Protein AF-A0A3A6QAW0-F1 (afdb_monomer)

InterPro domains:
  IPR001789 Signal transduction response regulator, receiver domain [PF00072] (451-560)
  IPR001789 Signal transduction response regulator, receiver domain [PS50110] (450-564)
  IPR001789 Signal transduction response regulator, receiver domain [SM00448] (449-560)
  IPR003594 Histidine kinase/HSP90-like ATPase domain [PF02518] (315-424)
  IPR003594 Histidine kinase/HSP90-like ATPase domain [SM00387] (315-426)
  IPR003661 Signal transduction histidine kinase, dimerisation/phosphoacceptor domain [PF00512] (205-268)
  IPR003661 Signal transduction histidine kinase, dimerisation/phosphoacceptor domain [SM00388] (203-268)
  IPR003661 Signal transduction histidine kinase, dimerisation/phosphoacceptor domain [cd00082] (201-264)
  IPR004358 Signal transduction histidine kinase-related protein, C-terminal [PR00344] (351-365)
  IPR004358 Signal transduction histidine kinase-related protein, C-terminal [PR00344] (369-379)
  IPR004358 Signal transduction histidine kinase-related protein, C-terminal [PR00344] (386-404)
  IPR004358 Signal transduction histidine kinase-related protein, C-terminal [PR00344] (410-423)
  IPR005467 Histidine kinase domain [PS50109] (210-426)
  IPR011006 CheY-like superfamily [SSF52172] (448-564)
  IPR036097 Signal transduction histidine kinase, dimerisation/phosphoacceptor domain superfamily [SSF47384] (187-268)
  IPR036890 Histidine kinase/HSP90-like ATPase superfamily [G3DSA:3.30.565.10] (267-432)
  IPR036890 Histidine kinase/HSP90-like ATPase superfamily [SSF55874] (257-424)

Nearest PDB structures (foldseek):
  7z8n-assembly1_D  TM=7.051E-01  e=1.980E-21  Pseudomonas aeruginosa PAO1
  6dk8-assembly2_C  TM=8.175E-01  e=2.335E-17  Pseudomonas aeruginosa
  7n0e-assembly1_B  TM=8.475E-01  e=3.890E-16  Pseudomonas aeruginosa
  7zp0-assembly1_A  TM=7.485E-01  e=4.343E-16  Escherichia coli 'BL21-Gold(DE3)pLysS AG'
  6dk8-assembly4_H  TM=7.973E-01  e=7.966E-16  Pseudomonas aeruginosa

Secondary structure (DSSP, 8-state):
--HHHHHHHHHHHHHHHHHHHHHHHHHHHHHHHHHHHHHHHHHHHHHHHHHHHHHHHHHHHHHHHHHHHHHHHHHHS---HHHHHHHHHHHHSSSSEEEEEEEE-GGG-TT---SEEES-----SSPPSS-EEETTEEEEEEEETTEEEEEEEEEE-S-SS-HHHHHHHHHHHHHHHHHHHHHHHHHHHHHHHHHHHHHHHHHHHHHHHHHHHHHHHHHHHHHHHHHHHHTS---HHHHHHHHHHHHHHHHHHHHHHHHHHHHHHHTT------EEE-HHHHHHHHHHHHHHHHHHHTEEEEEEE-SPPPS-EEE-HHHHHHHHHHHHHHHHHH-SSEEEEEEEEEETTEEEEEEEE-SS---HHHHHHTTSTT--S-SSS-SS----S-HHHHHHHHHHHTT-EEEEEEETTTEEEEEEEEE-EE-------SS----------GGG-EEEEE-S-HHHHHHHHHHHHTTT-EEEEESSHHHHHHHHHHS--SEEEEESS-SSS-HHHHHHHHHHTT--S-EEEEES---HHHHHHHHHHT--EEEESS--HHHHHHHHHHH-

pLDDT: mean 79.56, std 12.39, range [28.91, 94.94]

Mean predicted aligned error: 18.53 Å

Radius of gyration: 47.5 Å; Cα contacts (8 Å, |Δi|>4): 731; chains: 1; bounding box: 110×83×160 Å

Structure (mmCIF, N/CA/C/O backbone):
data_AF-A0A3A6QAW0-F1
#
_entry.id   AF-A0A3A6QAW0-F1
#
loop_
_atom_site.group_PDB
_atom_site.id
_atom_site.type_symbol
_atom_site.label_atom_id
_atom_site.label_alt_id
_atom_site.label_comp_id
_atom_site.label_asym_id
_atom_site.label_entity_id
_atom_site.label_seq_id
_atom_site.pdbx_PDB_ins_code
_atom_site.Cartn_x
_atom_site.Cartn_y
_atom_site.Cartn_z
_atom_site.occupancy
_atom_site.B_iso_or_equiv
_atom_site.auth_seq_id
_atom_site.auth_comp_id
_atom_site.auth_asym_id
_atom_site.auth_atom_id
_atom_site.pdbx_PDB_model_num
ATOM 1 N N . MET A 1 1 ? 61.847 55.290 -115.760 1.00 52.38 1 MET A N 1
ATOM 2 C CA . MET A 1 1 ? 61.774 54.791 -114.369 1.00 52.38 1 MET A CA 1
ATOM 3 C C . MET A 1 1 ? 60.961 53.515 -114.378 1.00 52.38 1 MET A C 1
ATOM 5 O O . MET A 1 1 ? 59.871 53.506 -114.938 1.00 52.38 1 MET A O 1
ATOM 9 N N . ASP A 1 2 ? 61.570 52.431 -113.919 1.00 56.94 2 ASP A N 1
ATOM 10 C CA . ASP A 1 2 ? 61.320 51.080 -114.415 1.00 56.94 2 ASP A CA 1
ATOM 11 C C . ASP A 1 2 ? 60.062 50.433 -113.801 1.00 56.94 2 ASP A C 1
ATOM 13 O O . ASP A 1 2 ? 59.979 50.203 -112.593 1.00 56.94 2 ASP A O 1
ATOM 17 N N . LYS A 1 3 ? 59.052 50.147 -114.636 1.00 60.97 3 LYS A N 1
ATOM 18 C CA . LYS A 1 3 ? 57.782 49.513 -114.222 1.00 60.97 3 LYS A CA 1
ATOM 19 C C . LYS A 1 3 ? 58.014 48.124 -113.609 1.00 60.97 3 LYS A C 1
ATOM 21 O O . LYS A 1 3 ? 57.208 47.686 -112.791 1.00 60.97 3 LYS A O 1
ATOM 26 N N . SER A 1 4 ? 59.113 47.465 -113.982 1.00 67.50 4 SER A N 1
ATOM 27 C CA . SER A 1 4 ? 59.509 46.144 -113.488 1.00 67.50 4 SER A CA 1
ATOM 28 C C . SER A 1 4 ? 59.903 46.165 -112.002 1.00 67.50 4 SER A C 1
ATOM 30 O O . SER A 1 4 ? 59.453 45.322 -111.223 1.00 67.50 4 SER A O 1
ATOM 32 N N . GLU A 1 5 ? 60.647 47.185 -111.564 1.00 71.75 5 GLU A N 1
ATOM 33 C CA . GLU A 1 5 ? 61.156 47.278 -110.188 1.00 71.75 5 GLU A CA 1
ATOM 34 C C . GLU A 1 5 ? 60.035 47.573 -109.166 1.00 71.75 5 GLU A C 1
ATOM 36 O O . GLU A 1 5 ? 60.006 47.015 -108.065 1.00 71.75 5 GLU A O 1
ATOM 41 N N . LEU A 1 6 ? 59.047 48.395 -109.543 1.00 74.50 6 LEU A N 1
ATOM 42 C CA . LEU A 1 6 ? 57.865 48.677 -108.712 1.00 74.50 6 LEU A CA 1
ATOM 43 C C . LEU A 1 6 ? 56.960 47.445 -108.540 1.00 74.50 6 LEU A C 1
ATOM 45 O O . LEU A 1 6 ? 56.437 47.214 -107.447 1.00 74.50 6 LEU A O 1
ATOM 49 N N . LEU A 1 7 ? 56.794 46.640 -109.596 1.00 75.25 7 LEU A N 1
ATOM 50 C CA . LEU A 1 7 ? 56.041 45.382 -109.559 1.00 75.25 7 LEU A CA 1
ATOM 51 C C . LEU A 1 7 ? 56.736 44.331 -108.685 1.00 75.25 7 LEU A C 1
ATOM 53 O O . LEU A 1 7 ? 56.066 43.676 -107.888 1.00 75.25 7 LEU A O 1
ATOM 57 N N . GLN A 1 8 ? 58.067 44.225 -108.754 1.00 76.81 8 GLN A N 1
ATOM 58 C CA . GLN A 1 8 ? 58.838 43.335 -107.881 1.00 76.81 8 GLN A CA 1
ATOM 59 C C . GLN A 1 8 ? 58.734 43.730 -106.402 1.00 76.81 8 GLN A C 1
ATOM 61 O O . GLN A 1 8 ? 58.466 42.870 -105.564 1.00 76.81 8 GLN A O 1
ATOM 66 N N . ARG A 1 9 ? 58.842 45.024 -106.064 1.00 78.75 9 ARG A N 1
ATOM 67 C CA . ARG A 1 9 ? 58.653 45.492 -104.675 1.00 78.75 9 ARG A CA 1
ATOM 68 C C . ARG A 1 9 ? 57.233 45.249 -104.161 1.00 78.75 9 ARG A C 1
ATOM 70 O O . ARG A 1 9 ? 57.066 44.905 -102.992 1.00 78.75 9 ARG A O 1
ATOM 77 N N . LYS A 1 10 ? 56.210 45.409 -105.010 1.00 81.00 10 LYS A N 1
ATOM 78 C CA . LYS A 1 10 ? 54.812 45.127 -104.642 1.00 81.00 10 LYS A CA 1
ATOM 79 C C . LYS A 1 10 ? 54.588 43.629 -104.407 1.00 81.00 10 LYS A C 1
ATOM 81 O O . LYS A 1 10 ? 54.030 43.271 -103.376 1.00 81.00 10 LYS A O 1
ATOM 86 N N . LEU A 1 11 ? 55.111 42.775 -105.289 1.00 80.81 11 LEU A N 1
ATOM 87 C CA . LEU A 1 11 ? 55.055 41.317 -105.148 1.00 80.81 11 LEU A CA 1
ATOM 88 C C . LEU A 1 11 ? 55.803 40.829 -103.899 1.00 80.81 11 LEU A C 1
ATOM 90 O O . LEU A 1 11 ? 55.338 39.926 -103.211 1.00 80.81 11 LEU A O 1
ATOM 94 N N . GLN A 1 12 ? 56.951 41.427 -103.578 1.00 82.88 12 GLN A N 1
ATOM 95 C CA . GLN A 1 12 ? 57.723 41.066 -102.391 1.00 82.88 12 GLN A CA 1
ATOM 96 C C . GLN A 1 12 ? 57.024 41.492 -101.095 1.00 82.88 12 GLN A C 1
ATOM 98 O O . GLN A 1 12 ? 57.006 40.712 -100.146 1.00 82.88 12 GLN A O 1
ATOM 103 N N . ARG A 1 13 ? 56.382 42.671 -101.073 1.00 82.81 13 ARG A N 1
ATOM 104 C CA . ARG A 1 13 ? 55.522 43.105 -99.956 1.00 82.81 13 ARG A CA 1
ATOM 105 C C . ARG A 1 13 ? 54.299 42.210 -99.779 1.00 82.81 13 ARG A C 1
ATOM 107 O O . ARG A 1 13 ? 53.933 41.901 -98.652 1.00 82.81 13 ARG A O 1
ATOM 114 N N . GLU A 1 14 ? 53.674 41.789 -100.873 1.00 84.75 14 GLU A N 1
ATOM 115 C CA . GLU A 1 14 ? 52.525 40.882 -100.830 1.00 84.75 14 GLU A CA 1
ATOM 116 C C . GLU A 1 14 ? 52.932 39.496 -100.313 1.00 84.75 14 GLU A C 1
ATOM 118 O O . GLU A 1 14 ? 52.281 38.957 -99.422 1.00 84.75 14 GLU A O 1
ATOM 123 N N . LYS A 1 15 ? 54.069 38.959 -100.777 1.00 83.75 15 LYS A N 1
ATOM 124 C CA . LYS A 1 15 ? 54.639 37.709 -100.255 1.00 83.75 15 LYS A CA 1
ATOM 125 C C . LYS A 1 15 ? 55.009 37.807 -98.775 1.00 83.75 15 LYS A C 1
ATOM 127 O O . LYS A 1 15 ? 54.700 36.885 -98.029 1.00 83.75 15 LYS A O 1
ATOM 132 N N . SER A 1 16 ? 55.630 38.905 -98.331 1.00 83.12 16 SER A N 1
ATOM 133 C CA . SER A 1 16 ? 55.973 39.081 -96.914 1.00 83.12 16 SER A CA 1
ATOM 134 C C . SER A 1 16 ? 54.733 39.240 -96.035 1.00 83.12 16 SER A C 1
ATOM 136 O O . SER A 1 16 ? 54.682 38.652 -94.962 1.00 83.12 16 SER A O 1
ATOM 138 N N . ALA A 1 17 ? 53.721 39.984 -96.495 1.00 85.25 17 ALA A N 1
ATOM 139 C CA . ALA A 1 17 ? 52.462 40.146 -95.772 1.00 85.25 17 ALA A CA 1
ATOM 140 C C . ALA A 1 17 ? 51.697 38.819 -95.676 1.00 85.25 17 ALA A C 1
ATOM 142 O O . ALA A 1 17 ? 51.175 38.488 -94.617 1.00 85.25 17 ALA A O 1
ATOM 143 N N . ARG A 1 18 ? 51.684 38.027 -96.755 1.00 86.56 18 ARG A N 1
ATOM 144 C CA . ARG A 1 18 ? 51.082 36.691 -96.761 1.00 86.56 18 ARG A CA 1
ATOM 145 C C . ARG A 1 18 ? 51.812 35.734 -95.820 1.00 86.56 18 ARG A C 1
ATOM 147 O O . ARG A 1 18 ? 51.155 35.054 -95.049 1.00 86.56 18 ARG A O 1
ATOM 154 N N . HIS A 1 19 ? 53.143 35.727 -95.833 1.00 86.62 19 HIS A N 1
ATOM 155 C CA . HIS A 1 19 ? 53.920 34.888 -94.923 1.00 86.62 19 HIS A CA 1
ATOM 156 C C . HIS A 1 19 ? 53.722 35.293 -93.452 1.00 86.62 19 HIS A C 1
ATOM 158 O O . HIS A 1 19 ? 53.562 34.436 -92.592 1.00 86.62 19 HIS A O 1
ATOM 164 N N . GLN A 1 20 ? 53.648 36.596 -93.156 1.00 87.69 20 GLN A N 1
ATOM 165 C CA . GLN A 1 20 ? 53.301 37.083 -91.816 1.00 87.69 20 GLN A CA 1
ATOM 166 C C . GLN A 1 20 ? 51.875 36.696 -91.402 1.00 87.69 20 GLN A C 1
ATOM 168 O O . GLN A 1 20 ? 51.657 36.345 -90.246 1.00 87.69 20 GLN A O 1
ATOM 173 N N . ALA A 1 21 ? 50.915 36.733 -92.329 1.00 86.88 21 ALA A N 1
ATOM 174 C CA . ALA A 1 21 ? 49.550 36.286 -92.072 1.00 86.88 21 ALA A CA 1
ATOM 175 C C . ALA A 1 21 ? 49.474 34.768 -91.831 1.00 86.88 21 ALA A C 1
ATOM 177 O O . ALA A 1 21 ? 48.771 34.349 -90.918 1.00 86.88 21 ALA A O 1
ATOM 178 N N . GLU A 1 22 ? 50.216 33.958 -92.595 1.00 89.62 22 GLU A N 1
ATOM 179 C CA . GLU A 1 22 ? 50.335 32.505 -92.395 1.00 89.62 22 GLU A CA 1
ATOM 180 C C . GLU A 1 22 ? 50.954 32.190 -91.019 1.00 89.62 22 GLU A C 1
ATOM 182 O O . GLU A 1 22 ? 50.367 31.434 -90.252 1.00 89.62 22 GLU A O 1
ATOM 187 N N . MET A 1 23 ? 52.050 32.860 -90.644 1.00 89.12 23 MET A N 1
ATOM 188 C CA . MET A 1 23 ? 52.671 32.717 -89.317 1.00 89.12 23 MET A CA 1
ATOM 189 C C . MET A 1 23 ? 51.727 33.114 -88.173 1.00 89.12 23 MET A C 1
ATOM 191 O O . MET A 1 23 ? 51.663 32.435 -87.150 1.00 89.12 23 MET A O 1
ATOM 195 N N . LEU A 1 24 ? 50.973 34.208 -88.332 1.00 92.12 24 LEU A N 1
ATOM 196 C CA . LEU A 1 24 ? 50.002 34.645 -87.327 1.00 92.12 24 LEU A CA 1
ATOM 197 C C . LEU A 1 24 ? 48.828 33.661 -87.211 1.00 92.12 24 LEU A C 1
ATOM 199 O O . LEU A 1 24 ? 48.345 33.419 -86.107 1.00 92.12 24 LEU A O 1
ATOM 203 N N . LEU A 1 25 ? 48.374 33.091 -88.331 1.00 91.25 25 LEU A N 1
ATOM 204 C CA . LEU A 1 25 ? 47.339 32.057 -88.349 1.00 91.25 25 LEU A CA 1
ATOM 205 C C . LEU A 1 25 ? 47.811 30.778 -87.657 1.00 91.25 25 LEU A C 1
ATOM 207 O O . LEU A 1 25 ? 47.060 30.231 -86.854 1.00 91.25 25 LEU A O 1
ATOM 211 N N . GLU A 1 26 ? 49.041 30.329 -87.910 1.00 90.19 26 GLU A N 1
ATOM 212 C CA . GLU A 1 26 ? 49.624 29.172 -87.221 1.00 90.19 26 GLU A CA 1
ATOM 213 C C . GLU A 1 26 ? 49.744 29.421 -85.715 1.00 90.19 26 GLU A C 1
ATOM 215 O O . GLU A 1 26 ? 49.298 28.592 -84.921 1.00 90.19 26 GLU A O 1
ATOM 220 N N . GLN A 1 27 ? 50.245 30.593 -85.310 1.00 93.25 27 GLN A N 1
ATOM 221 C CA . GLN A 1 27 ? 50.323 30.961 -83.897 1.00 93.25 27 GLN A CA 1
ATOM 222 C C . GLN A 1 27 ? 48.934 30.976 -83.242 1.00 93.25 27 GLN A C 1
ATOM 224 O O . GLN A 1 27 ? 48.743 30.395 -82.175 1.00 93.25 27 GLN A O 1
ATOM 229 N N . LYS A 1 28 ? 47.938 31.599 -83.884 1.00 90.50 28 LYS A N 1
ATOM 230 C CA . LYS A 1 28 ? 46.568 31.649 -83.352 1.00 90.50 28 LYS A CA 1
ATOM 231 C C . LYS A 1 28 ? 45.896 30.278 -83.336 1.00 90.50 28 LYS A C 1
ATOM 233 O O . LYS A 1 28 ? 45.123 30.006 -82.422 1.00 90.50 28 LYS A O 1
ATOM 238 N N . SER A 1 29 ? 46.201 29.411 -84.299 1.00 89.81 29 SER A N 1
ATOM 239 C CA . SER A 1 29 ? 45.730 28.025 -84.314 1.00 89.81 29 SER A CA 1
ATOM 240 C C . SER A 1 29 ? 46.314 27.218 -83.155 1.00 89.81 29 SER A C 1
ATOM 242 O O . SER A 1 29 ? 45.593 26.419 -82.561 1.00 89.81 29 SER A O 1
ATOM 244 N N . LEU A 1 30 ? 47.590 27.429 -82.818 1.00 91.69 30 LEU A N 1
ATOM 245 C CA . LEU A 1 30 ? 48.230 26.778 -81.676 1.00 91.69 30 LEU A CA 1
ATOM 246 C C . LEU A 1 30 ? 47.644 27.277 -80.347 1.00 91.69 30 LEU A C 1
ATOM 248 O O . LEU A 1 30 ? 47.242 26.460 -79.525 1.00 91.69 30 LEU A O 1
ATOM 252 N N . GLU A 1 31 ? 47.487 28.595 -80.178 1.00 93.25 31 GLU A N 1
ATOM 253 C CA . GLU A 1 31 ? 46.850 29.187 -78.988 1.00 93.25 31 GLU A CA 1
ATOM 254 C C . GLU A 1 31 ? 45.410 28.667 -78.791 1.00 93.25 31 GLU A C 1
ATOM 256 O O . GLU A 1 31 ? 45.011 28.326 -77.678 1.00 93.25 31 GLU A O 1
ATOM 261 N N . LEU A 1 32 ? 44.624 28.558 -79.871 1.00 91.62 32 LEU A N 1
ATOM 262 C CA . LEU A 1 32 ? 43.269 27.991 -79.826 1.00 91.62 32 LEU A CA 1
ATOM 263 C C . LEU A 1 32 ? 43.265 26.497 -79.485 1.00 91.62 32 LEU A C 1
ATOM 265 O O . LEU A 1 32 ? 42.354 26.028 -78.800 1.00 91.62 32 LEU A O 1
ATOM 269 N N . TYR A 1 33 ? 44.245 25.737 -79.972 1.00 93.12 33 TYR A N 1
ATOM 270 C CA . TYR A 1 33 ? 44.382 24.320 -79.647 1.00 93.12 33 TYR A CA 1
ATOM 271 C C . TYR A 1 33 ? 44.704 24.125 -78.159 1.00 93.12 33 TYR A C 1
ATOM 273 O O . TYR A 1 33 ? 44.013 23.369 -77.478 1.00 93.12 33 TYR A O 1
ATOM 281 N N . GLU A 1 34 ? 45.680 24.867 -77.631 1.00 92.06 34 GLU A N 1
ATOM 282 C CA . GLU A 1 34 ? 46.064 24.823 -76.215 1.00 92.06 34 GLU A CA 1
ATOM 283 C C . GLU A 1 34 ? 44.909 25.238 -75.290 1.00 92.06 34 GLU A C 1
ATOM 285 O O . GLU A 1 34 ? 44.632 24.557 -74.300 1.00 92.06 34 GLU A O 1
ATOM 290 N N . ALA A 1 35 ? 44.175 26.300 -75.640 1.00 88.50 35 ALA A N 1
ATOM 291 C CA . ALA A 1 35 ? 43.004 26.739 -74.883 1.00 88.50 35 ALA A CA 1
ATOM 292 C C . ALA A 1 35 ? 41.880 25.684 -74.868 1.00 88.50 35 ALA A C 1
ATOM 294 O O . ALA A 1 35 ? 41.249 25.462 -73.833 1.00 88.50 35 ALA A O 1
ATOM 295 N N . ASN A 1 36 ? 41.639 24.997 -75.992 1.00 89.56 36 ASN A N 1
ATOM 296 C CA . ASN A 1 36 ? 40.642 23.926 -76.062 1.00 89.56 36 ASN A CA 1
ATOM 297 C C . ASN A 1 36 ? 41.030 22.707 -75.216 1.00 89.56 36 ASN A C 1
ATOM 299 O O . ASN A 1 36 ? 40.164 22.116 -74.571 1.00 89.56 36 ASN A O 1
ATOM 303 N N . GLU A 1 37 ? 42.309 22.333 -75.185 1.00 90.12 37 GLU A N 1
ATOM 304 C CA . GLU A 1 37 ? 42.780 21.237 -74.333 1.00 90.12 37 GLU A CA 1
ATOM 305 C C . GLU A 1 37 ? 42.647 21.579 -72.840 1.00 90.12 37 GLU A C 1
ATOM 307 O O . GLU A 1 37 ? 42.160 20.758 -72.061 1.00 90.12 37 GLU A O 1
ATOM 312 N N . GLN A 1 38 ? 42.959 22.817 -72.437 1.00 89.31 38 GLN A N 1
ATOM 313 C CA . GLN A 1 38 ? 42.725 23.274 -71.062 1.00 89.31 38 GLN A CA 1
ATOM 314 C C . GLN A 1 38 ? 41.237 23.258 -70.685 1.00 89.31 38 GLN A C 1
ATOM 316 O O . GLN A 1 38 ? 40.884 22.786 -69.603 1.00 89.31 38 GLN A O 1
ATOM 321 N N . LEU A 1 39 ? 40.351 23.712 -71.577 1.00 87.38 39 LEU A N 1
ATOM 322 C CA . LEU A 1 39 ? 38.905 23.684 -71.338 1.00 87.38 39 LEU A CA 1
ATOM 323 C C . LEU A 1 39 ? 38.371 22.261 -71.156 1.00 87.38 39 LEU A C 1
ATOM 325 O O . LEU A 1 39 ? 37.550 22.042 -70.269 1.00 87.38 39 LEU A O 1
ATOM 329 N N . LYS A 1 40 ? 38.853 21.284 -71.934 1.00 85.50 40 LYS A N 1
ATOM 330 C CA . LYS A 1 40 ? 38.471 19.872 -71.753 1.00 85.50 40 LYS A CA 1
ATOM 331 C C . LYS A 1 40 ? 38.877 19.338 -70.381 1.00 85.50 40 LYS A C 1
ATOM 333 O O . LYS A 1 40 ? 38.093 18.631 -69.752 1.00 85.50 40 LYS A O 1
ATOM 338 N N . LEU A 1 41 ? 40.074 19.686 -69.906 1.00 85.56 41 LEU A N 1
ATOM 339 C CA . LEU A 1 41 ? 40.545 19.282 -68.578 1.00 85.56 41 LEU A CA 1
ATOM 340 C C . LEU A 1 41 ? 39.684 19.893 -67.466 1.00 85.56 41 LEU A C 1
ATOM 342 O O . LEU A 1 41 ? 39.255 19.174 -66.564 1.00 85.56 41 LEU A O 1
ATOM 346 N N . VAL A 1 42 ? 39.388 21.193 -67.557 1.00 84.19 42 VAL A N 1
ATOM 347 C CA . VAL A 1 42 ? 38.542 21.903 -66.583 1.00 84.19 42 VAL A CA 1
ATOM 348 C C . VAL A 1 42 ? 37.114 21.353 -66.586 1.00 84.19 42 VAL A C 1
ATOM 350 O O . VAL A 1 42 ? 36.544 21.123 -65.521 1.00 84.19 42 VAL A O 1
ATOM 353 N N . LEU A 1 43 ? 36.545 21.083 -67.763 1.00 82.06 43 LEU A N 1
ATOM 354 C CA . LEU A 1 43 ? 35.203 20.517 -67.899 1.00 82.06 43 LEU A CA 1
ATOM 355 C C . LEU A 1 43 ? 35.127 19.109 -67.293 1.00 82.06 43 LEU A C 1
ATOM 357 O O . LEU A 1 43 ? 34.220 18.833 -66.514 1.00 82.06 43 LEU A O 1
ATOM 361 N N . GLY A 1 44 ? 36.129 18.260 -67.542 1.00 77.69 44 GLY A N 1
ATOM 362 C CA . GLY A 1 44 ? 36.212 16.937 -66.918 1.00 77.69 44 GLY A CA 1
ATOM 363 C C . GLY A 1 44 ? 36.381 16.981 -65.392 1.00 77.69 44 GLY A C 1
ATOM 364 O O . GLY A 1 44 ? 35.860 16.114 -64.691 1.00 77.69 44 GLY A O 1
ATOM 365 N N . GLN A 1 45 ? 37.075 17.987 -64.848 1.00 76.25 45 GLN A N 1
ATOM 366 C CA . GLN A 1 45 ? 37.157 18.202 -63.396 1.00 76.25 45 GLN A CA 1
ATOM 367 C C . GLN A 1 45 ? 35.808 18.634 -62.807 1.00 76.25 45 GLN A C 1
ATOM 369 O O . GLN A 1 45 ? 35.382 18.076 -61.795 1.00 76.25 45 GLN A O 1
ATOM 374 N N . LEU A 1 46 ? 35.115 19.569 -63.461 1.00 77.19 46 LEU A N 1
ATOM 375 C CA . LEU A 1 46 ? 33.784 20.039 -63.065 1.00 77.19 46 LEU A CA 1
ATOM 376 C C . LEU A 1 46 ? 32.740 18.917 -63.092 1.00 77.19 46 LEU A C 1
ATOM 378 O O . LEU A 1 46 ? 31.959 18.787 -62.152 1.00 77.19 46 LEU A O 1
ATOM 382 N N . GLU A 1 47 ? 32.740 18.078 -64.129 1.00 76.88 47 GLU A N 1
ATOM 383 C CA . GLU A 1 47 ? 31.840 16.923 -64.220 1.00 76.88 47 GLU A CA 1
ATOM 384 C C . GLU A 1 47 ? 32.065 15.937 -63.067 1.00 76.88 47 GLU A C 1
ATOM 386 O O . GLU A 1 47 ? 31.100 15.488 -62.446 1.00 76.88 47 GLU A O 1
ATOM 391 N N . ARG A 1 48 ? 33.327 15.648 -62.716 1.00 73.88 48 ARG A N 1
ATOM 392 C CA . ARG A 1 48 ? 33.656 14.785 -61.567 1.00 73.88 48 ARG A CA 1
ATOM 393 C C . ARG A 1 48 ? 33.187 15.384 -60.243 1.00 73.88 48 ARG A C 1
ATOM 395 O O . ARG A 1 48 ? 32.563 14.671 -59.463 1.00 73.88 48 ARG A O 1
ATOM 402 N N . GLN A 1 49 ? 33.433 16.676 -60.017 1.00 75.81 49 GLN A N 1
ATOM 403 C CA . GLN A 1 49 ? 32.981 17.372 -58.805 1.00 75.81 49 GLN A CA 1
ATOM 404 C C . GLN A 1 49 ? 31.452 17.384 -58.682 1.00 75.81 49 GLN A C 1
ATOM 406 O O . GLN A 1 49 ? 30.917 17.211 -57.590 1.00 75.81 49 GLN A O 1
ATOM 411 N N . ASN A 1 50 ? 30.736 17.542 -59.797 1.00 80.69 50 ASN A N 1
ATOM 412 C CA . ASN A 1 50 ? 29.275 17.541 -59.800 1.00 80.69 50 ASN A CA 1
ATOM 413 C C . ASN A 1 50 ? 28.704 16.147 -59.473 1.00 80.69 50 ASN A C 1
ATOM 415 O O . ASN A 1 50 ? 27.790 16.020 -58.661 1.00 80.69 50 ASN A O 1
ATOM 419 N N . VAL A 1 51 ? 29.286 15.083 -60.042 1.00 79.94 51 VAL A N 1
ATOM 420 C CA . VAL A 1 51 ? 28.900 13.694 -59.729 1.00 79.94 51 VAL A CA 1
ATOM 421 C C . VAL A 1 51 ? 29.187 13.348 -58.265 1.00 79.94 51 VAL A C 1
ATOM 423 O O . VAL A 1 51 ? 28.360 12.705 -57.618 1.00 79.94 51 VAL A O 1
ATOM 426 N N . GLU A 1 52 ? 30.326 13.782 -57.724 1.00 79.38 52 GLU A N 1
ATOM 427 C CA . GLU A 1 52 ? 30.655 13.604 -56.306 1.00 79.38 52 GLU A CA 1
ATOM 428 C C . GLU A 1 52 ? 29.648 14.325 -55.396 1.00 79.38 52 GLU A C 1
ATOM 430 O O . GLU A 1 52 ? 29.105 13.716 -54.472 1.00 79.38 52 GLU A O 1
ATOM 435 N N . GLY A 1 53 ? 29.344 15.594 -55.690 1.00 81.19 53 GLY A N 1
ATOM 436 C CA . GLY A 1 53 ? 28.378 16.390 -54.931 1.00 81.19 53 GLY A CA 1
ATOM 437 C C . GLY A 1 53 ? 26.969 15.790 -54.937 1.00 81.19 53 GLY A C 1
ATOM 438 O O . GLY A 1 53 ? 26.331 15.708 -53.888 1.00 81.19 53 GLY A O 1
ATOM 439 N N . LEU A 1 54 ? 26.504 15.294 -56.088 1.00 84.06 54 LEU A N 1
ATOM 440 C CA . LEU A 1 54 ? 25.215 14.603 -56.197 1.00 84.06 54 LEU A CA 1
ATOM 441 C C . LEU A 1 54 ? 25.174 13.329 -55.344 1.00 84.06 54 LEU A C 1
ATOM 443 O O . LEU A 1 54 ? 24.209 13.119 -54.612 1.00 84.06 54 LEU A O 1
ATOM 447 N N . ARG A 1 55 ? 26.235 12.512 -55.369 1.00 82.25 55 ARG A N 1
ATOM 448 C CA . ARG A 1 55 ? 26.316 11.297 -54.539 1.00 82.25 55 ARG A CA 1
ATOM 449 C C . ARG A 1 55 ? 26.353 11.611 -53.042 1.00 82.25 55 ARG A C 1
ATOM 451 O O . ARG A 1 55 ? 25.715 10.894 -52.273 1.00 82.25 55 ARG A O 1
ATOM 458 N N . LYS A 1 56 ? 27.054 12.678 -52.626 1.00 85.44 56 LYS A N 1
ATOM 459 C CA . LYS A 1 56 ? 27.047 13.164 -51.231 1.00 85.44 56 LYS A CA 1
ATOM 460 C C . LYS A 1 56 ? 25.623 13.526 -50.785 1.00 85.44 56 LYS A C 1
ATOM 462 O O . LYS A 1 56 ? 25.181 13.043 -49.745 1.00 85.44 56 LYS A O 1
ATOM 467 N N . LEU A 1 57 ? 24.885 14.282 -51.603 1.00 85.19 57 LEU A N 1
ATOM 468 C CA . LEU A 1 57 ? 23.503 14.688 -51.313 1.00 85.19 57 LEU A CA 1
ATOM 469 C C . LEU A 1 57 ? 22.521 13.508 -51.273 1.00 85.19 57 LEU A C 1
ATOM 471 O O . LEU A 1 57 ? 21.663 13.453 -50.394 1.00 85.19 57 LEU A O 1
ATOM 475 N N . GLU A 1 58 ? 22.624 12.558 -52.206 1.00 86.25 58 GLU A N 1
ATOM 476 C CA . GLU A 1 58 ? 21.771 11.360 -52.215 1.00 86.25 58 GLU A CA 1
ATOM 477 C C . GLU A 1 58 ? 21.996 10.499 -50.970 1.00 86.25 58 GLU A C 1
ATOM 479 O O . GLU A 1 58 ? 21.034 10.024 -50.359 1.00 86.25 58 GLU A O 1
ATOM 484 N N . PHE A 1 59 ? 23.260 10.333 -50.574 1.00 86.81 59 PHE A N 1
ATOM 485 C CA . PHE A 1 59 ? 23.631 9.601 -49.372 1.00 86.81 59 PHE A CA 1
ATOM 486 C C . PHE A 1 59 ? 23.109 10.289 -48.104 1.00 86.81 59 PHE A C 1
ATOM 488 O O . PHE A 1 59 ? 22.409 9.657 -47.314 1.00 86.81 59 PHE A O 1
ATOM 495 N N . GLU A 1 60 ? 23.359 11.590 -47.947 1.00 88.25 60 GLU A N 1
ATOM 496 C CA . GLU A 1 60 ? 22.846 12.390 -46.829 1.00 88.25 60 GLU A CA 1
ATOM 497 C C . GLU A 1 60 ? 21.312 12.326 -46.742 1.00 88.25 60 GLU A C 1
ATOM 499 O O . GLU A 1 60 ? 20.743 12.048 -45.685 1.00 88.25 60 GLU A O 1
ATOM 504 N N . ALA A 1 61 ? 20.611 12.512 -47.864 1.00 86.50 61 ALA A N 1
ATOM 505 C CA . ALA A 1 61 ? 19.153 12.436 -47.904 1.00 86.50 61 ALA A CA 1
ATOM 506 C C . ALA A 1 61 ? 18.628 11.040 -47.527 1.00 86.50 61 ALA A C 1
ATOM 508 O O . ALA A 1 61 ? 17.557 10.921 -46.922 1.00 86.50 61 ALA A O 1
ATOM 509 N N . HIS A 1 62 ? 19.355 9.980 -47.885 1.00 90.06 62 HIS A N 1
ATOM 510 C CA . HIS A 1 62 ? 19.005 8.606 -47.531 1.00 90.06 62 HIS A CA 1
ATOM 511 C C . HIS A 1 62 ? 19.162 8.343 -46.031 1.00 90.06 62 HIS A C 1
ATOM 513 O O . HIS A 1 62 ? 18.226 7.839 -45.402 1.00 90.06 62 HIS A O 1
ATOM 519 N N . ILE A 1 63 ? 20.295 8.742 -45.447 1.00 90.31 63 ILE A N 1
ATOM 520 C CA . ILE A 1 63 ? 20.553 8.595 -44.010 1.00 90.31 63 ILE A CA 1
ATOM 521 C C . ILE A 1 63 ? 19.563 9.427 -43.189 1.00 90.31 63 ILE A C 1
ATOM 523 O O . ILE A 1 63 ? 18.928 8.896 -42.279 1.00 90.31 63 ILE A O 1
ATOM 527 N N . ASN A 1 64 ? 19.315 10.682 -43.568 1.00 88.94 64 ASN A N 1
ATOM 528 C CA . ASN A 1 64 ? 18.341 11.540 -42.888 1.00 88.94 64 ASN A CA 1
ATOM 529 C C . ASN A 1 64 ? 16.922 10.949 -42.899 1.00 88.94 64 ASN A C 1
ATOM 531 O O . ASN A 1 64 ? 16.214 10.989 -41.890 1.00 88.94 64 ASN A O 1
ATOM 535 N N . LYS A 1 65 ? 16.497 10.330 -44.009 1.00 89.81 65 LYS A N 1
ATOM 536 C CA . LYS A 1 65 ? 15.209 9.616 -44.064 1.00 89.81 65 LYS A CA 1
ATOM 537 C C . LYS A 1 65 ? 15.168 8.425 -43.106 1.00 89.81 65 LYS A C 1
ATOM 539 O O . LYS A 1 65 ? 14.124 8.191 -42.495 1.00 89.81 65 LYS A O 1
ATOM 544 N N . ALA A 1 66 ? 16.267 7.678 -42.978 1.00 89.31 66 ALA A N 1
ATOM 545 C CA . ALA A 1 66 ? 16.363 6.579 -42.022 1.00 89.31 66 ALA A CA 1
ATOM 546 C C . ALA A 1 66 ? 16.278 7.101 -40.577 1.00 89.31 66 ALA A C 1
ATOM 548 O O . ALA A 1 66 ? 15.441 6.620 -39.816 1.00 89.31 66 ALA A O 1
ATOM 549 N N . LEU A 1 67 ? 17.041 8.142 -40.231 1.00 90.25 67 LEU A N 1
ATOM 550 C CA . LEU A 1 67 ? 17.026 8.772 -38.905 1.00 90.25 67 LEU A CA 1
ATOM 551 C C . LEU A 1 67 ? 15.630 9.244 -38.490 1.00 90.25 67 LEU A C 1
ATOM 553 O O . LEU A 1 67 ? 15.189 8.954 -37.382 1.00 90.25 67 LEU A O 1
ATOM 557 N N . ILE A 1 68 ? 14.895 9.917 -39.380 1.00 87.88 68 ILE A N 1
ATOM 558 C CA . ILE A 1 68 ? 13.541 10.406 -39.072 1.00 87.88 68 ILE A CA 1
ATOM 559 C C . ILE A 1 68 ? 12.578 9.242 -38.807 1.00 87.88 68 ILE A C 1
ATOM 561 O O . ILE A 1 68 ? 11.771 9.295 -37.875 1.00 87.88 68 ILE A O 1
ATOM 565 N N . TYR A 1 69 ? 12.638 8.195 -39.633 1.00 89.31 69 TYR A N 1
ATOM 566 C CA . TYR A 1 69 ? 11.752 7.043 -39.495 1.00 89.31 69 TYR A CA 1
ATOM 567 C C . TYR A 1 69 ? 12.054 6.251 -38.218 1.00 89.31 69 TYR A C 1
ATOM 569 O O . TYR A 1 69 ? 11.153 6.017 -37.411 1.00 89.31 69 TYR A O 1
ATOM 577 N N . PHE A 1 70 ? 13.319 5.880 -38.010 1.00 89.75 70 PHE A N 1
ATOM 578 C CA . PHE A 1 70 ? 13.726 5.064 -36.868 1.00 89.75 70 PHE A CA 1
ATOM 579 C C . PHE A 1 70 ? 13.756 5.854 -35.561 1.00 89.75 70 PHE A C 1
ATOM 581 O O . PHE A 1 70 ? 13.421 5.294 -34.525 1.00 89.75 70 PHE A O 1
ATOM 588 N N . GLY A 1 71 ? 13.996 7.166 -35.606 1.00 86.94 71 GLY A N 1
ATOM 589 C CA . GLY A 1 71 ? 13.828 8.050 -34.454 1.00 86.94 71 GLY A CA 1
ATOM 590 C C . GLY A 1 71 ? 12.412 8.003 -33.889 1.00 86.94 71 GLY A C 1
ATOM 591 O O . GLY A 1 71 ? 12.220 7.842 -32.687 1.00 86.94 71 GLY A O 1
ATOM 592 N N . ARG A 1 72 ? 11.395 8.042 -34.757 1.00 87.00 72 ARG A N 1
ATOM 593 C CA . ARG A 1 72 ? 9.998 7.864 -34.327 1.00 87.00 72 ARG A CA 1
ATOM 594 C C . ARG A 1 72 ? 9.702 6.430 -33.895 1.00 87.00 72 ARG A C 1
ATOM 596 O O . ARG A 1 72 ? 8.977 6.230 -32.921 1.00 87.00 72 ARG A O 1
ATOM 603 N N . ALA A 1 73 ? 10.234 5.438 -34.608 1.00 87.50 73 ALA A N 1
ATOM 604 C CA . ALA A 1 73 ? 9.994 4.032 -34.297 1.00 87.50 73 ALA A CA 1
ATOM 605 C C . ALA A 1 73 ? 10.544 3.647 -32.913 1.00 87.50 73 ALA A C 1
ATOM 607 O O . ALA A 1 73 ? 9.811 3.047 -32.134 1.00 87.50 73 ALA A O 1
ATOM 608 N N . PHE A 1 74 ? 11.766 4.061 -32.567 1.00 87.50 74 PHE A N 1
ATOM 609 C CA . PHE A 1 74 ? 12.385 3.771 -31.268 1.00 87.50 74 PHE A CA 1
ATOM 610 C C . PHE A 1 74 ? 11.724 4.494 -30.088 1.00 87.50 74 PHE A C 1
ATOM 612 O O . PHE A 1 74 ? 11.797 4.020 -28.958 1.00 87.50 74 PHE A O 1
ATOM 619 N N . LEU A 1 75 ? 11.039 5.616 -30.330 1.00 83.56 75 LEU A N 1
ATOM 620 C CA . LEU A 1 75 ? 10.247 6.293 -29.298 1.00 83.56 75 LEU A CA 1
ATOM 621 C C . LEU A 1 75 ? 8.885 5.631 -29.058 1.00 83.56 75 LEU A C 1
ATOM 623 O O . LEU A 1 75 ? 8.345 5.723 -27.958 1.00 83.56 75 LEU A O 1
ATOM 627 N N . THR A 1 76 ? 8.308 5.000 -30.084 1.00 82.75 76 THR A N 1
ATOM 628 C CA . THR A 1 76 ? 6.927 4.486 -30.041 1.00 82.75 76 THR A CA 1
ATOM 629 C C . THR A 1 76 ? 6.829 2.981 -29.834 1.00 82.75 76 THR A C 1
ATOM 631 O O . THR A 1 76 ? 5.797 2.507 -29.367 1.00 82.75 76 THR A O 1
ATOM 634 N N . ARG A 1 77 ? 7.869 2.220 -30.176 1.00 82.19 77 ARG A N 1
ATOM 635 C CA . ARG A 1 77 ? 7.892 0.757 -30.091 1.00 82.19 77 ARG A CA 1
ATOM 636 C C . ARG A 1 77 ? 8.980 0.292 -29.130 1.00 82.19 77 ARG A C 1
ATOM 638 O O . ARG A 1 77 ? 9.949 1.006 -28.886 1.00 82.19 77 ARG A O 1
ATOM 645 N N . THR A 1 78 ? 8.808 -0.906 -28.585 1.00 79.81 78 THR A N 1
ATOM 646 C CA . THR A 1 78 ? 9.858 -1.605 -27.837 1.00 79.81 78 THR A CA 1
ATOM 647 C C . THR A 1 78 ? 11.004 -1.954 -28.775 1.00 79.81 78 THR A C 1
ATOM 649 O O . THR A 1 78 ? 10.757 -2.337 -29.917 1.00 79.81 78 THR A O 1
ATOM 652 N N . LEU A 1 79 ? 12.241 -1.811 -28.306 1.00 83.25 79 LEU A N 1
ATOM 653 C CA . LEU A 1 79 ? 13.411 -2.194 -29.085 1.00 83.25 79 LEU A CA 1
ATOM 654 C C . LEU A 1 79 ? 13.449 -3.723 -29.212 1.00 83.25 79 LEU A C 1
ATOM 656 O O . LEU A 1 79 ? 13.480 -4.418 -28.200 1.00 83.25 79 LEU A O 1
ATOM 660 N N . ASP A 1 80 ? 13.420 -4.225 -30.443 1.00 84.25 80 ASP A N 1
ATOM 661 C CA . ASP A 1 80 ? 13.459 -5.652 -30.753 1.00 84.25 80 ASP A CA 1
ATOM 662 C C . ASP A 1 80 ? 14.412 -5.953 -31.924 1.00 84.25 80 ASP A C 1
ATOM 664 O O . ASP A 1 80 ? 14.831 -5.064 -32.681 1.00 84.25 80 ASP A O 1
ATOM 668 N N . ASP A 1 81 ? 14.736 -7.236 -32.083 1.00 82.25 81 ASP A N 1
ATOM 669 C CA . ASP A 1 81 ? 15.597 -7.764 -33.148 1.00 82.25 81 ASP A CA 1
ATOM 670 C C . ASP A 1 81 ? 15.113 -7.352 -34.551 1.00 82.25 81 ASP A C 1
ATOM 672 O O . ASP A 1 81 ? 15.911 -7.113 -35.466 1.00 82.25 81 ASP A O 1
ATOM 676 N N . GLY A 1 82 ? 13.793 -7.243 -34.735 1.00 84.19 82 GLY A N 1
ATOM 677 C CA . GLY A 1 82 ? 13.166 -6.892 -36.007 1.00 84.19 82 GLY A CA 1
ATOM 678 C C . GLY A 1 82 ? 13.392 -5.432 -36.402 1.00 84.19 82 GLY A C 1
ATOM 679 O O . GLY A 1 82 ? 13.706 -5.145 -37.564 1.00 84.19 82 GLY A O 1
ATOM 680 N N . LEU A 1 83 ? 13.266 -4.503 -35.455 1.00 86.06 83 LEU A N 1
ATOM 681 C CA . LEU A 1 83 ? 13.515 -3.075 -35.648 1.00 86.06 83 LEU A CA 1
ATOM 682 C C . LEU A 1 83 ? 14.994 -2.796 -35.894 1.00 86.06 83 LEU A C 1
ATOM 684 O O . LEU A 1 83 ? 15.308 -2.033 -36.810 1.00 86.06 83 LEU A O 1
ATOM 688 N N . LEU A 1 84 ? 15.888 -3.449 -35.144 1.00 87.06 84 LEU A N 1
ATOM 689 C CA . LEU A 1 84 ? 17.332 -3.363 -35.371 1.00 87.06 84 LEU A CA 1
ATOM 690 C C . LEU A 1 84 ? 17.694 -3.875 -36.769 1.00 87.06 84 LEU A C 1
ATOM 692 O O . LEU A 1 84 ? 18.298 -3.149 -37.557 1.00 87.06 84 LEU A O 1
ATOM 696 N N . SER A 1 85 ? 17.225 -5.068 -37.141 1.00 86.06 85 SER A N 1
ATOM 697 C CA . SER A 1 85 ? 17.458 -5.635 -38.478 1.00 86.06 85 SER A CA 1
ATOM 698 C C . SER A 1 85 ? 16.907 -4.744 -39.600 1.00 86.06 85 SER A C 1
ATOM 700 O O . SER A 1 85 ? 17.523 -4.600 -40.660 1.00 86.06 85 SER A O 1
ATOM 702 N N . SER A 1 86 ? 15.754 -4.110 -39.371 1.00 87.69 86 SER A N 1
ATOM 703 C CA . SER A 1 86 ? 15.134 -3.185 -40.326 1.00 87.69 86 SER A CA 1
ATOM 704 C C . SER A 1 86 ? 15.946 -1.903 -40.506 1.00 87.69 86 SER A C 1
ATOM 706 O O . SER A 1 86 ? 16.066 -1.422 -41.636 1.00 87.69 86 SER A O 1
ATOM 708 N N . LEU A 1 87 ? 16.518 -1.359 -39.424 1.00 88.94 87 LEU A N 1
ATOM 709 C CA . LEU A 1 87 ? 17.424 -0.212 -39.482 1.00 88.94 87 LEU A CA 1
ATOM 710 C C . LEU A 1 87 ? 18.657 -0.553 -40.319 1.00 88.94 87 LEU A C 1
ATOM 712 O O . LEU A 1 87 ? 18.953 0.162 -41.273 1.00 88.94 87 LEU A O 1
ATOM 716 N N . LEU A 1 88 ? 19.327 -1.669 -40.023 1.00 88.88 88 LEU A N 1
ATOM 717 C CA . LEU A 1 88 ? 20.554 -2.065 -40.723 1.00 88.88 88 LEU A CA 1
ATOM 718 C C . LEU A 1 88 ? 20.307 -2.303 -42.213 1.00 88.88 88 LEU A C 1
ATOM 720 O O . LEU A 1 88 ? 21.047 -1.787 -43.049 1.00 88.88 88 LEU A O 1
ATOM 724 N N . ARG A 1 89 ? 19.208 -2.985 -42.562 1.00 87.75 89 ARG A N 1
ATOM 725 C CA . ARG A 1 89 ? 18.805 -3.183 -43.962 1.00 87.75 89 ARG A CA 1
ATOM 726 C C . ARG A 1 89 ? 18.513 -1.861 -44.672 1.00 87.75 89 ARG A C 1
ATOM 728 O O . ARG A 1 89 ? 18.760 -1.731 -45.867 1.00 87.75 89 ARG A O 1
ATOM 735 N N . ARG A 1 90 ? 17.963 -0.871 -43.964 1.00 87.56 90 ARG A N 1
ATOM 736 C CA . ARG A 1 90 ? 17.713 0.455 -44.539 1.00 87.56 90 ARG A CA 1
ATOM 737 C C . ARG A 1 90 ? 19.006 1.244 -44.724 1.00 87.56 90 ARG A C 1
ATOM 739 O O . ARG A 1 90 ? 19.098 2.005 -45.680 1.00 87.56 90 ARG A O 1
ATOM 746 N N . LEU A 1 91 ? 19.995 1.067 -43.854 1.00 87.12 91 LEU A N 1
ATOM 747 C CA . LEU A 1 91 ? 21.307 1.698 -44.000 1.00 87.12 91 LEU A CA 1
ATOM 748 C C . LEU A 1 91 ? 22.094 1.103 -45.176 1.00 87.12 91 LEU A C 1
ATOM 750 O O . LEU A 1 91 ? 22.700 1.866 -45.923 1.00 87.12 91 LEU A O 1
ATOM 754 N N . SER A 1 92 ? 22.010 -0.213 -45.405 1.00 86.56 92 SER A N 1
ATOM 755 C CA . SER A 1 92 ? 22.663 -0.885 -46.541 1.00 86.56 92 SER A CA 1
ATOM 756 C C . SER A 1 92 ? 21.935 -0.731 -47.883 1.00 86.56 92 SER A C 1
ATOM 758 O O . SER A 1 92 ? 22.472 -1.097 -48.921 1.00 86.56 92 SER A O 1
ATOM 760 N N . SER A 1 93 ? 20.723 -0.165 -47.918 1.00 85.12 93 SER A N 1
ATOM 761 C CA . SER A 1 93 ? 19.958 0.008 -49.162 1.00 85.12 93 SER A CA 1
ATOM 762 C C . SER A 1 93 ? 20.390 1.247 -49.972 1.00 85.12 93 SER A C 1
ATOM 764 O O . SER A 1 93 ? 19.538 2.033 -50.396 1.00 85.12 93 SER A O 1
ATOM 766 N N . ASN A 1 94 ? 21.694 1.473 -50.134 1.00 83.38 94 ASN A N 1
ATOM 767 C CA . ASN A 1 94 ? 22.258 2.557 -50.940 1.00 83.38 94 ASN A CA 1
ATOM 768 C C . ASN A 1 94 ? 23.527 2.091 -51.680 1.00 83.38 94 ASN A C 1
ATOM 770 O O . ASN A 1 94 ? 24.025 0.997 -51.450 1.00 83.38 94 ASN A O 1
ATOM 774 N N . ASN A 1 95 ? 24.057 2.929 -52.572 1.00 78.44 95 ASN A N 1
ATOM 775 C CA . ASN A 1 95 ? 25.213 2.577 -53.409 1.00 78.44 95 ASN A CA 1
ATOM 776 C C . ASN A 1 95 ? 26.575 2.881 -52.749 1.00 78.44 95 ASN A C 1
ATOM 778 O O . ASN A 1 95 ? 27.604 2.790 -53.413 1.00 78.44 95 ASN A O 1
ATOM 782 N N . VAL A 1 96 ? 26.584 3.326 -51.490 1.00 83.50 96 VAL A N 1
ATOM 783 C CA . VAL A 1 96 ? 27.789 3.747 -50.751 1.00 83.50 96 VAL A CA 1
ATOM 784 C C . VAL A 1 96 ? 28.187 2.691 -49.718 1.00 83.50 96 VAL A C 1
ATOM 786 O O . VAL A 1 96 ? 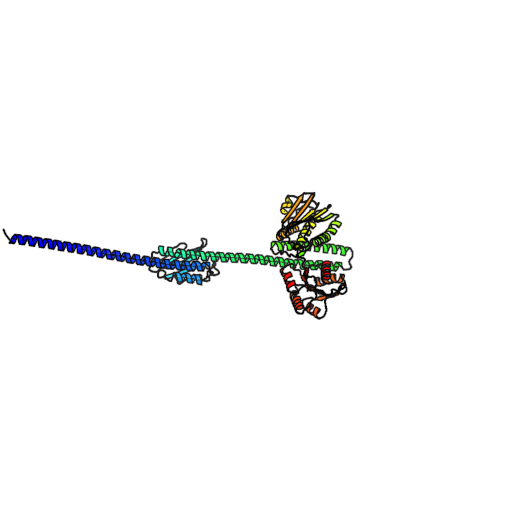29.371 2.426 -49.531 1.00 83.50 96 VAL A O 1
ATOM 789 N N . ILE A 1 97 ? 27.201 2.077 -49.069 1.00 85.69 97 ILE A N 1
ATOM 790 C CA . ILE A 1 97 ? 27.349 1.079 -48.016 1.00 85.69 97 ILE A CA 1
ATOM 791 C C . ILE A 1 97 ? 27.053 -0.295 -48.610 1.00 85.69 97 ILE A C 1
ATOM 793 O O . ILE A 1 97 ? 25.940 -0.543 -49.064 1.00 85.69 97 ILE A O 1
ATOM 797 N N . ASN A 1 98 ? 28.029 -1.198 -48.566 1.00 84.12 98 ASN A N 1
ATOM 798 C CA . ASN A 1 98 ? 27.838 -2.574 -49.022 1.00 84.12 98 ASN A CA 1
ATOM 799 C C . ASN A 1 98 ? 27.129 -3.407 -47.955 1.00 84.12 98 ASN A C 1
ATOM 801 O O . ASN A 1 98 ? 26.166 -4.115 -48.240 1.00 84.12 98 ASN A O 1
ATOM 805 N N . THR A 1 99 ? 27.617 -3.323 -46.717 1.00 83.75 99 THR A N 1
ATOM 806 C CA . THR A 1 99 ? 27.105 -4.094 -45.587 1.00 83.75 99 THR A CA 1
ATOM 807 C C . THR A 1 99 ? 27.148 -3.276 -44.304 1.00 83.75 99 THR A C 1
ATOM 809 O O . THR A 1 99 ? 27.978 -2.383 -44.132 1.00 83.75 99 THR A O 1
ATOM 812 N N . VAL A 1 100 ? 26.216 -3.573 -43.400 1.00 87.06 100 VAL A N 1
ATOM 813 C CA . VAL A 1 100 ? 26.177 -3.003 -42.052 1.00 87.06 100 VAL A CA 1
ATOM 814 C C . VAL A 1 100 ? 26.012 -4.144 -41.072 1.00 87.06 100 VAL A C 1
ATOM 816 O O . VAL A 1 100 ? 25.158 -5.010 -41.264 1.00 87.06 100 VAL A O 1
ATOM 819 N N . PHE A 1 101 ? 26.818 -4.114 -40.025 1.00 86.69 101 PHE A N 1
ATOM 820 C CA . PHE A 1 101 ? 26.836 -5.098 -38.967 1.00 86.69 101 PHE A CA 1
ATOM 821 C C . PHE A 1 101 ? 26.733 -4.400 -37.615 1.00 86.69 101 PHE A C 1
ATOM 823 O O . PHE A 1 101 ? 27.386 -3.388 -37.381 1.00 86.69 101 PHE A O 1
ATOM 830 N N . LEU A 1 102 ? 25.904 -4.930 -36.727 1.00 87.25 102 LEU A N 1
ATOM 831 C CA . LEU A 1 102 ? 25.741 -4.446 -35.364 1.00 87.25 102 LEU A CA 1
ATOM 832 C C . LEU A 1 102 ? 26.007 -5.600 -34.409 1.00 87.25 102 LEU A C 1
ATOM 834 O O . LEU A 1 102 ? 25.390 -6.660 -34.528 1.00 87.25 102 LEU A O 1
ATOM 838 N N . ARG A 1 103 ? 26.888 -5.366 -33.443 1.00 85.44 103 ARG A N 1
ATOM 839 C CA . ARG A 1 103 ? 27.165 -6.288 -32.348 1.00 85.44 103 ARG A CA 1
ATOM 840 C C . ARG A 1 103 ? 26.784 -5.625 -31.037 1.00 85.44 103 ARG A C 1
ATOM 842 O O . ARG A 1 103 ? 27.179 -4.487 -30.793 1.00 85.44 103 ARG A O 1
ATOM 849 N N . LEU A 1 104 ? 26.028 -6.338 -30.215 1.00 84.06 104 LEU A N 1
ATOM 850 C CA . LEU A 1 104 ? 25.592 -5.886 -28.897 1.00 84.06 104 LEU A CA 1
ATOM 851 C C . LEU A 1 104 ? 26.038 -6.890 -27.839 1.00 84.06 104 LEU A C 1
ATOM 853 O O . LEU A 1 104 ? 26.150 -8.083 -28.118 1.00 84.06 104 LEU A O 1
ATOM 857 N N . ASP A 1 105 ? 26.276 -6.395 -26.633 1.00 76.88 105 ASP A N 1
ATOM 858 C CA . ASP A 1 105 ? 26.428 -7.226 -25.445 1.00 76.88 105 ASP A CA 1
ATOM 859 C C . ASP A 1 105 ? 25.039 -7.642 -24.928 1.00 76.88 105 ASP A C 1
ATOM 861 O O . ASP A 1 105 ? 24.258 -6.806 -24.470 1.00 76.88 105 ASP A O 1
ATOM 865 N N . THR A 1 106 ? 24.684 -8.921 -25.068 1.00 64.38 106 THR A N 1
ATOM 866 C CA . THR A 1 106 ? 23.333 -9.430 -24.771 1.00 64.38 106 THR A CA 1
ATOM 867 C C . THR A 1 106 ? 23.040 -9.620 -23.294 1.00 64.38 106 THR A C 1
ATOM 869 O O . THR A 1 106 ? 21.874 -9.778 -22.942 1.00 64.38 106 THR A O 1
ATOM 872 N N . GLU A 1 107 ? 24.042 -9.572 -22.411 1.00 64.44 107 GLU A N 1
ATOM 873 C CA . GLU A 1 107 ? 23.798 -9.720 -20.967 1.00 64.44 107 GLU A CA 1
ATOM 874 C C . GLU A 1 107 ? 22.951 -8.569 -20.389 1.00 64.44 107 GLU A C 1
ATO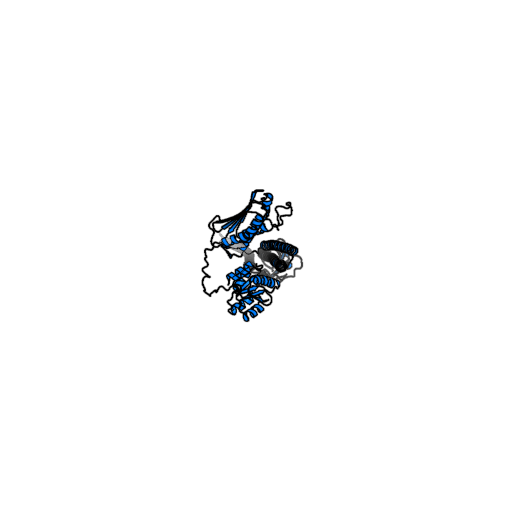M 876 O O . GLU A 1 107 ? 22.356 -8.706 -19.322 1.00 64.44 107 GLU A O 1
ATOM 881 N N . LEU A 1 108 ? 22.837 -7.453 -21.118 1.00 61.72 108 LEU A N 1
ATOM 882 C CA . LEU A 1 108 ? 22.154 -6.234 -20.681 1.00 61.72 108 LEU A CA 1
ATOM 883 C C . LEU A 1 108 ? 20.726 -6.070 -21.235 1.00 61.72 108 LEU A C 1
ATOM 885 O O . LEU A 1 108 ? 20.028 -5.136 -20.833 1.00 61.72 108 LEU A O 1
ATOM 889 N N . PHE A 1 109 ? 20.266 -6.939 -22.146 1.00 67.19 109 PHE A N 1
ATOM 890 C CA . PHE A 1 109 ? 18.994 -6.746 -22.857 1.00 67.19 109 PHE A CA 1
ATOM 891 C C . PHE A 1 109 ? 18.110 -7.998 -22.834 1.00 67.19 109 PHE A C 1
ATOM 893 O O . PHE A 1 109 ? 18.328 -8.945 -23.576 1.00 67.19 109 PHE A O 1
ATOM 900 N N . SER A 1 110 ? 17.023 -7.971 -22.060 1.00 62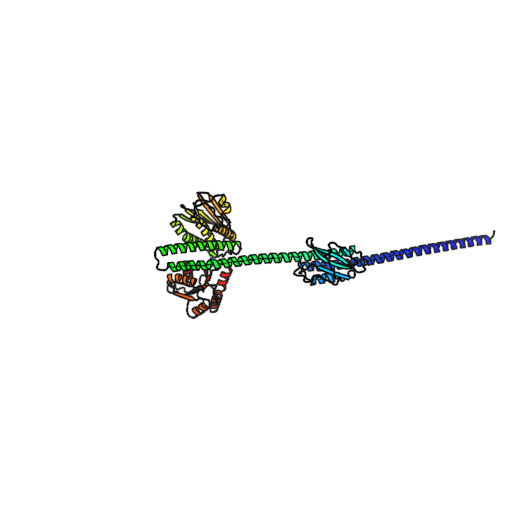.06 110 SER A N 1
ATOM 901 C CA . SER A 1 110 ? 16.048 -9.077 -21.998 1.00 62.06 110 SER A CA 1
ATOM 902 C C . SER A 1 110 ? 15.166 -9.212 -23.250 1.00 62.06 110 SER A C 1
ATOM 904 O O . SER A 1 110 ? 14.525 -10.239 -23.456 1.00 62.06 110 SER A O 1
ATOM 906 N N . THR A 1 111 ? 15.094 -8.163 -24.076 1.00 64.69 111 THR A N 1
ATOM 907 C CA . THR A 1 111 ? 14.196 -8.064 -25.246 1.00 64.69 111 THR A CA 1
ATOM 908 C C . THR A 1 111 ? 14.906 -8.331 -26.577 1.00 64.69 111 THR A C 1
ATOM 910 O O . THR A 1 111 ? 14.243 -8.501 -27.598 1.00 64.69 111 THR A O 1
ATOM 913 N N . ILE A 1 112 ? 16.241 -8.354 -26.563 1.00 67.06 112 ILE A N 1
ATOM 914 C CA . ILE A 1 112 ? 17.091 -8.568 -27.733 1.00 67.06 112 ILE A CA 1
ATOM 915 C C . ILE A 1 112 ? 17.699 -9.960 -27.593 1.00 67.06 112 ILE A C 1
ATOM 917 O O . ILE A 1 112 ? 18.427 -10.217 -26.640 1.00 67.06 112 ILE A O 1
ATOM 921 N N . ILE A 1 113 ? 17.374 -10.869 -28.509 1.00 61.91 113 ILE A N 1
ATOM 922 C CA . ILE A 1 113 ? 17.828 -12.268 -28.428 1.00 61.91 113 ILE A CA 1
ATOM 923 C C . ILE A 1 113 ? 19.128 -12.445 -29.224 1.00 61.91 113 ILE A C 1
ATOM 925 O O . ILE A 1 113 ? 19.972 -13.270 -28.876 1.00 61.91 113 ILE A O 1
ATOM 929 N N . GLY A 1 114 ? 19.308 -11.667 -30.295 1.00 63.03 114 GLY A N 1
ATOM 930 C CA . GLY A 1 114 ? 20.520 -11.686 -31.109 1.00 63.03 114 GLY A CA 1
ATOM 931 C C . GLY A 1 114 ? 21.681 -10.876 -30.520 1.00 63.03 114 GLY A C 1
ATOM 932 O O . GLY A 1 114 ? 21.549 -9.693 -30.236 1.00 63.03 114 GLY A O 1
ATOM 933 N N . GLU A 1 115 ? 22.872 -11.473 -30.453 1.00 68.38 115 GLU A N 1
ATOM 934 C CA . GLU A 1 115 ? 24.140 -10.752 -30.205 1.00 68.38 115 GLU A CA 1
ATOM 935 C C . GLU A 1 115 ? 24.633 -9.974 -31.434 1.00 68.38 115 GLU A C 1
ATOM 937 O O . GLU A 1 115 ? 25.525 -9.124 -31.352 1.00 68.38 115 GLU A O 1
ATOM 942 N N . ARG A 1 116 ? 24.114 -10.330 -32.614 1.00 75.94 116 ARG A N 1
ATOM 943 C CA . ARG A 1 116 ? 24.661 -9.947 -33.917 1.00 75.94 116 ARG A CA 1
ATOM 944 C C . ARG A 1 116 ? 23.545 -9.732 -34.923 1.00 75.94 116 ARG A C 1
ATOM 946 O O . ARG A 1 116 ? 22.702 -10.607 -35.111 1.00 75.94 116 ARG A O 1
ATOM 953 N N . PHE A 1 117 ? 23.596 -8.607 -35.623 1.00 79.81 117 PHE A N 1
ATOM 954 C CA . PHE A 1 117 ? 22.603 -8.220 -36.618 1.00 79.81 117 PHE A CA 1
ATOM 955 C C . PHE A 1 117 ? 23.281 -7.744 -37.906 1.00 79.81 117 PHE A C 1
ATOM 957 O O . PHE A 1 117 ? 24.254 -6.994 -37.858 1.00 79.81 117 PHE A O 1
ATOM 964 N N . GLY A 1 118 ? 22.732 -8.138 -39.059 1.00 74.00 118 GLY A N 1
ATOM 965 C CA . GLY A 1 118 ? 23.223 -7.750 -40.388 1.00 74.00 118 GLY A CA 1
ATOM 966 C C . GLY A 1 118 ? 24.068 -8.818 -41.094 1.00 74.00 118 GLY A C 1
ATOM 967 O O . GLY A 1 118 ? 24.399 -9.854 -40.522 1.00 74.00 118 GLY A O 1
ATOM 968 N N . ASP A 1 119 ? 24.401 -8.554 -42.359 1.00 65.44 119 ASP A N 1
ATOM 969 C CA . ASP A 1 119 ? 25.146 -9.464 -43.237 1.00 65.44 119 ASP A CA 1
ATOM 970 C C . ASP A 1 119 ? 26.619 -9.015 -43.291 1.00 65.44 119 ASP A C 1
ATOM 972 O O . ASP A 1 119 ? 26.936 -8.061 -43.995 1.00 65.44 119 ASP A O 1
ATOM 976 N N . GLY A 1 120 ? 27.538 -9.632 -42.534 1.00 59.19 120 GLY A N 1
ATOM 977 C CA . GLY A 1 120 ? 28.921 -9.132 -42.441 1.00 59.19 120 GLY A CA 1
ATOM 978 C C . GLY A 1 120 ? 29.924 -10.018 -41.690 1.00 59.19 120 GLY A C 1
ATOM 979 O O . GLY A 1 120 ? 29.568 -11.056 -41.137 1.00 59.19 120 GLY A O 1
ATOM 980 N N . ILE A 1 121 ? 31.200 -9.608 -41.733 1.00 56.81 121 ILE A N 1
ATOM 981 C CA . ILE A 1 121 ? 32.392 -10.336 -41.251 1.00 56.81 121 ILE A CA 1
ATOM 982 C C . ILE A 1 121 ? 32.267 -10.709 -39.764 1.00 56.81 121 ILE A C 1
ATOM 984 O O . ILE A 1 121 ? 31.826 -9.913 -38.939 1.00 56.81 121 ILE A O 1
ATOM 988 N N . ILE A 1 122 ? 32.710 -11.920 -39.411 1.00 55.09 122 ILE A N 1
ATOM 989 C CA . ILE A 1 122 ? 32.822 -12.365 -38.018 1.00 55.09 122 ILE A CA 1
ATOM 990 C C . ILE A 1 122 ? 33.960 -11.589 -37.347 1.00 55.09 122 ILE A C 1
ATOM 992 O O . ILE A 1 122 ? 35.135 -11.880 -37.571 1.00 55.09 122 ILE A O 1
ATOM 996 N N . LEU A 1 123 ? 33.608 -10.616 -36.511 1.00 60.59 123 LEU A N 1
ATOM 997 C CA . LEU A 1 123 ? 34.563 -9.899 -35.672 1.00 60.59 123 LEU A CA 1
ATOM 998 C C . LEU A 1 123 ? 34.845 -10.710 -34.401 1.00 60.59 123 LEU A C 1
ATOM 1000 O O . LEU A 1 123 ? 33.926 -11.120 -33.687 1.00 60.59 123 LEU A O 1
ATOM 1004 N N . HIS A 1 124 ? 36.126 -10.963 -34.137 1.00 53.50 124 HIS A N 1
ATOM 1005 C CA . HIS A 1 124 ? 36.620 -11.614 -32.924 1.00 53.50 124 HIS A CA 1
ATOM 1006 C C . HIS A 1 124 ? 37.450 -10.604 -32.121 1.00 53.50 124 HIS A C 1
ATOM 1008 O O . HIS A 1 124 ? 38.448 -10.104 -32.633 1.00 53.50 124 HIS A O 1
ATOM 1014 N N . GLY A 1 125 ? 37.057 -10.323 -30.875 1.00 65.06 125 GLY A N 1
ATOM 1015 C CA . GLY A 1 125 ? 37.778 -9.411 -29.977 1.00 65.06 125 GLY A CA 1
ATOM 1016 C C . GLY A 1 125 ? 36.868 -8.516 -29.131 1.00 65.06 125 GLY A C 1
ATOM 1017 O O . GLY A 1 125 ? 35.636 -8.619 -29.212 1.00 65.06 125 GLY A O 1
ATOM 1018 N N . ASP A 1 126 ? 37.500 -7.658 -28.328 1.00 69.38 126 ASP A N 1
ATOM 1019 C CA . ASP A 1 126 ? 36.856 -6.612 -27.524 1.00 69.38 126 ASP A CA 1
ATOM 1020 C C . ASP A 1 126 ? 36.326 -5.476 -28.410 1.00 69.38 126 ASP A C 1
ATOM 1022 O O . ASP A 1 126 ? 36.842 -5.239 -29.505 1.00 69.38 126 ASP A O 1
ATOM 1026 N N . PHE A 1 127 ? 35.306 -4.760 -27.929 1.00 79.00 127 PHE A N 1
ATOM 1027 C CA . PHE A 1 127 ? 34.741 -3.619 -28.646 1.00 79.00 127 PHE A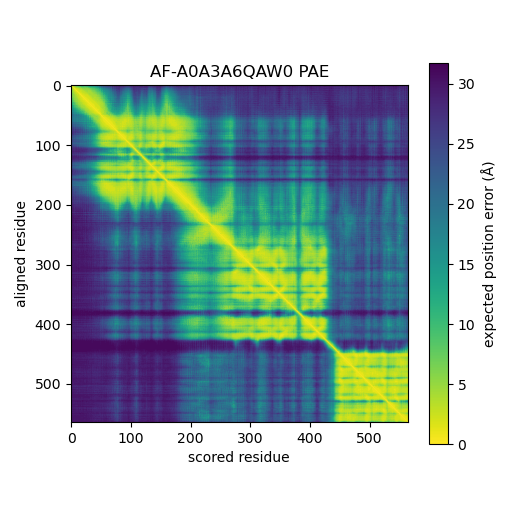 CA 1
ATOM 1028 C C . PHE A 1 127 ? 35.771 -2.504 -28.842 1.00 79.00 127 PHE A C 1
ATOM 1030 O O . PHE A 1 127 ? 36.553 -2.172 -27.942 1.00 79.00 127 PHE A O 1
ATOM 1037 N N . THR A 1 128 ? 35.738 -1.878 -30.018 1.00 76.94 128 THR A N 1
ATOM 1038 C CA . THR A 1 128 ? 36.529 -0.667 -30.273 1.00 76.94 128 THR A CA 1
ATOM 1039 C C . THR A 1 128 ? 36.133 0.456 -29.304 1.00 76.94 128 THR A C 1
ATOM 1041 O O . THR A 1 128 ? 34.980 0.579 -28.921 1.00 76.94 128 THR A O 1
ATOM 1044 N N . GLN A 1 129 ? 37.094 1.273 -28.859 1.00 78.44 129 GLN A N 1
ATOM 1045 C CA . GLN A 1 129 ? 36.844 2.368 -27.896 1.00 78.44 129 GLN A CA 1
ATOM 1046 C C . GLN A 1 129 ? 36.632 3.729 -28.581 1.00 78.44 129 GLN A C 1
ATOM 1048 O O . GLN A 1 129 ? 36.068 4.646 -27.995 1.00 78.44 129 GLN A O 1
ATOM 1053 N N . HIS A 1 130 ? 37.105 3.872 -29.821 1.00 82.75 130 HIS A N 1
ATOM 1054 C CA . HIS A 1 130 ? 37.053 5.110 -30.596 1.00 82.75 130 HIS A CA 1
ATOM 1055 C C . HIS A 1 130 ? 36.692 4.795 -32.046 1.00 82.75 130 HIS A C 1
ATOM 1057 O O . HIS A 1 130 ? 36.991 3.704 -32.538 1.00 82.75 130 HIS A O 1
ATOM 1063 N N . VAL A 1 131 ? 36.098 5.772 -32.735 1.00 86.31 131 VAL A N 1
ATOM 1064 C CA . VAL A 1 131 ? 35.796 5.663 -34.165 1.00 86.31 131 VAL A CA 1
ATOM 1065 C C . VAL A 1 131 ? 37.090 5.418 -34.937 1.00 86.31 131 VAL A C 1
ATOM 1067 O O . VAL A 1 131 ? 38.044 6.189 -34.817 1.00 86.31 131 VAL A O 1
ATOM 1070 N N . SER A 1 132 ? 37.138 4.339 -35.714 1.00 87.31 132 SER A N 1
ATOM 1071 C CA . SER A 1 132 ? 38.332 3.970 -36.475 1.00 87.31 132 SER A CA 1
ATOM 1072 C C . SER A 1 132 ? 37.976 3.353 -37.822 1.00 87.31 132 SER A C 1
ATOM 1074 O O . SER A 1 132 ? 36.921 2.745 -37.990 1.00 87.31 132 SER A O 1
ATOM 1076 N N . TRP A 1 133 ? 38.871 3.538 -38.790 1.00 86.25 133 TRP A N 1
ATOM 1077 C CA . TRP A 1 133 ? 38.781 2.923 -40.110 1.00 86.25 133 TRP A CA 1
ATOM 1078 C C . TRP A 1 133 ? 39.802 1.794 -40.214 1.00 86.25 133 TRP A C 1
ATOM 1080 O O . TRP A 1 133 ? 40.987 2.025 -39.967 1.00 86.25 133 TRP A O 1
ATOM 1090 N N . GLN A 1 134 ? 39.364 0.607 -40.632 1.00 84.62 134 GLN A N 1
ATOM 1091 C CA . GLN A 1 134 ? 40.249 -0.481 -41.058 1.00 84.62 134 GLN A CA 1
ATOM 1092 C C . GLN A 1 134 ? 39.861 -0.864 -42.482 1.00 84.62 134 GLN A C 1
ATOM 1094 O O . GLN A 1 134 ? 38.723 -1.240 -42.734 1.00 84.62 134 GLN A O 1
ATOM 1099 N N . ASP A 1 135 ? 40.780 -0.700 -43.432 1.00 83.12 135 ASP A N 1
ATOM 1100 C CA . ASP A 1 135 ? 40.515 -0.870 -44.864 1.00 83.12 135 ASP A CA 1
ATOM 1101 C C . ASP A 1 135 ? 39.281 -0.082 -45.338 1.00 83.12 135 ASP A C 1
ATOM 1103 O O . ASP A 1 135 ? 39.361 1.145 -45.461 1.00 83.12 135 ASP A O 1
ATOM 1107 N N . ASN A 1 136 ? 38.161 -0.765 -45.588 1.00 85.44 136 ASN A N 1
ATOM 1108 C CA . ASN A 1 136 ? 36.881 -0.194 -46.017 1.00 85.44 136 ASN A CA 1
ATOM 1109 C C . ASN A 1 136 ? 35.793 -0.236 -44.927 1.00 85.44 136 ASN A C 1
ATOM 1111 O O . ASN A 1 136 ? 34.668 0.198 -45.178 1.00 85.44 136 ASN A O 1
ATOM 1115 N N . ASP A 1 13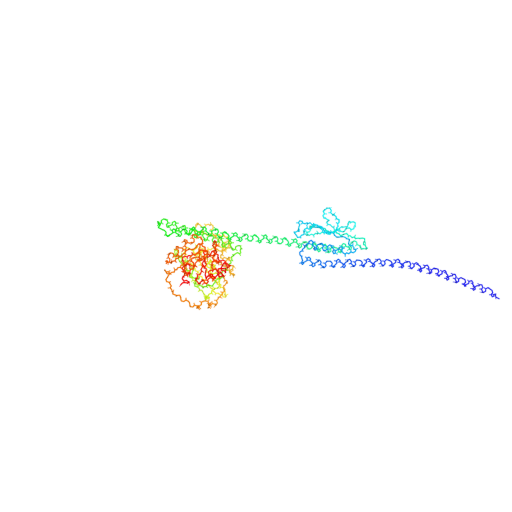7 ? 36.120 -0.724 -43.733 1.00 86.62 137 ASP A N 1
ATOM 1116 C CA . ASP A 1 137 ? 35.204 -0.854 -42.606 1.00 86.62 137 ASP A CA 1
ATOM 1117 C C . ASP A 1 137 ? 35.359 0.324 -41.636 1.00 86.62 137 ASP A C 1
ATOM 1119 O O . ASP A 1 137 ? 36.453 0.637 -41.155 1.00 86.62 137 ASP A O 1
ATOM 1123 N N . LEU A 1 138 ? 34.237 0.981 -41.347 1.00 88.62 138 LEU A N 1
ATOM 1124 C CA . LEU A 1 138 ? 34.102 2.010 -40.323 1.00 88.62 138 LEU A CA 1
ATOM 1125 C C . LEU A 1 138 ? 33.570 1.371 -39.041 1.00 88.62 138 LEU A C 1
ATOM 1127 O O . LEU A 1 138 ? 32.432 0.905 -39.018 1.00 88.62 138 LEU A O 1
ATOM 1131 N N . PHE A 1 139 ? 34.369 1.405 -37.978 1.00 88.12 139 PHE A N 1
ATOM 1132 C CA . PHE A 1 139 ? 34.003 0.929 -36.647 1.00 88.12 139 PHE A CA 1
ATOM 1133 C C . PHE A 1 139 ? 33.538 2.100 -35.792 1.00 88.12 139 PHE A C 1
ATOM 1135 O O . PHE A 1 139 ? 34.275 3.077 -35.626 1.00 88.12 139 PHE A O 1
ATOM 1142 N N . MET A 1 140 ? 32.332 2.003 -35.235 1.00 89.56 140 MET A N 1
ATOM 1143 C CA . MET A 1 140 ? 31.778 2.997 -34.322 1.00 89.56 140 MET A CA 1
ATOM 1144 C C . MET A 1 140 ? 31.287 2.338 -33.029 1.00 89.56 140 MET A C 1
ATOM 1146 O O . MET A 1 140 ? 30.379 1.507 -33.082 1.00 89.56 140 MET A O 1
ATOM 1150 N N . PRO A 1 141 ? 31.848 2.709 -31.866 1.00 90.00 141 PRO A N 1
ATOM 1151 C CA . PRO A 1 141 ? 31.388 2.187 -30.587 1.00 90.00 141 PRO A CA 1
ATOM 1152 C C . PRO A 1 141 ? 30.005 2.715 -30.215 1.00 90.00 141 PRO A C 1
ATOM 1154 O O . PRO A 1 141 ? 29.704 3.892 -30.410 1.00 90.00 141 PRO A O 1
ATOM 1157 N N . LEU A 1 142 ? 29.199 1.852 -29.605 1.00 88.88 142 LEU A N 1
ATOM 1158 C CA . LEU A 1 142 ? 27.958 2.219 -28.934 1.00 88.88 142 LEU A CA 1
ATOM 1159 C C . LEU A 1 142 ? 28.244 2.324 -27.442 1.00 88.88 142 LEU A C 1
ATOM 1161 O O . LEU A 1 142 ? 28.465 1.311 -26.777 1.00 88.88 142 LEU A O 1
ATOM 1165 N N . SER A 1 143 ? 28.262 3.547 -26.919 1.00 86.19 143 SER A N 1
ATOM 1166 C CA . SER A 1 143 ? 28.485 3.803 -25.500 1.00 86.19 143 SER A CA 1
ATOM 1167 C C . SER A 1 143 ? 27.223 4.315 -24.815 1.00 86.19 143 SER A C 1
ATOM 1169 O O . SER A 1 143 ? 26.545 5.227 -25.288 1.00 86.19 143 SER A O 1
ATOM 1171 N N . VAL A 1 144 ? 26.918 3.722 -23.664 1.00 81.62 144 VAL A N 1
ATOM 1172 C CA . VAL A 1 144 ? 25.872 4.173 -22.744 1.00 81.62 144 VAL A CA 1
ATOM 1173 C C . VAL A 1 144 ? 26.535 4.352 -21.384 1.00 81.62 144 VAL A C 1
ATOM 1175 O O . VAL A 1 144 ? 27.258 3.472 -20.933 1.00 81.62 144 VAL A O 1
ATOM 1178 N N . GLU A 1 145 ? 26.364 5.525 -20.768 1.00 75.12 145 GLU A N 1
ATOM 1179 C CA . GLU A 1 145 ? 26.930 5.847 -19.443 1.00 75.12 145 GLU A CA 1
ATOM 1180 C C . GLU A 1 145 ? 28.441 5.559 -19.308 1.00 75.12 145 GLU A C 1
ATOM 1182 O O . GLU A 1 145 ? 28.926 5.133 -18.264 1.00 75.12 145 GLU A O 1
ATOM 1187 N N . ASN A 1 146 ? 29.209 5.841 -20.369 1.00 75.25 146 ASN A N 1
ATOM 1188 C CA . ASN A 1 146 ? 30.666 5.660 -20.420 1.00 75.25 146 ASN A CA 1
ATOM 1189 C C . ASN A 1 146 ? 31.142 4.189 -20.448 1.00 75.25 146 ASN A C 1
ATOM 1191 O O . ASN A 1 146 ? 32.336 3.929 -20.296 1.00 75.25 146 ASN A O 1
ATOM 1195 N N . GLN A 1 147 ? 30.230 3.245 -20.698 1.00 82.81 147 GLN A N 1
ATOM 1196 C CA . GLN A 1 147 ? 30.523 1.841 -20.976 1.00 82.81 147 GLN A CA 1
ATOM 1197 C C . GLN A 1 147 ? 30.168 1.512 -22.431 1.00 82.81 147 GLN A C 1
ATOM 1199 O O . GLN A 1 147 ? 29.101 1.881 -22.921 1.00 82.81 147 GLN A O 1
ATOM 1204 N N . VAL A 1 148 ? 31.071 0.831 -23.139 1.00 84.12 148 VAL A N 1
ATOM 1205 C CA . VAL A 1 148 ? 30.817 0.366 -24.509 1.00 84.12 148 VAL A CA 1
ATOM 1206 C C . VAL A 1 148 ? 29.989 -0.913 -24.436 1.00 84.12 148 VAL A C 1
ATOM 1208 O O . VAL A 1 148 ? 30.463 -1.927 -23.935 1.00 84.12 148 VAL A O 1
ATOM 1211 N N . ILE A 1 149 ? 28.750 -0.835 -24.913 1.00 85.31 149 ILE A N 1
ATOM 1212 C CA . ILE A 1 149 ? 27.752 -1.916 -24.886 1.00 85.31 149 ILE A CA 1
ATOM 1213 C C . ILE A 1 149 ? 27.609 -2.617 -26.246 1.00 85.31 149 ILE A C 1
ATOM 1215 O O . ILE A 1 149 ? 26.812 -3.541 -26.403 1.00 85.31 149 ILE A O 1
ATOM 1219 N N . GLY A 1 150 ? 28.344 -2.150 -27.256 1.00 86.50 150 GLY A N 1
ATOM 1220 C CA . GLY A 1 150 ? 28.299 -2.697 -28.601 1.00 86.50 150 GLY A CA 1
ATOM 1221 C C . GLY A 1 150 ? 29.137 -1.911 -29.601 1.00 86.50 150 GLY A C 1
ATOM 1222 O O . GLY A 1 150 ? 29.762 -0.903 -29.272 1.00 86.50 150 GLY A O 1
ATOM 1223 N N . GLU A 1 151 ? 29.111 -2.356 -30.850 1.00 88.75 151 GLU A N 1
ATOM 1224 C CA . GLU A 1 151 ? 29.771 -1.692 -31.972 1.00 88.75 151 GLU A CA 1
ATOM 1225 C C . GLU A 1 151 ? 28.926 -1.795 -33.247 1.00 88.75 151 GLU A C 1
ATOM 1227 O O . GLU A 1 151 ? 28.343 -2.839 -33.553 1.00 88.75 151 GLU A O 1
ATOM 1232 N N . LEU A 1 152 ? 28.861 -0.693 -33.994 1.00 89.81 152 LEU A N 1
ATOM 1233 C CA . LEU A 1 152 ? 28.290 -0.623 -35.333 1.00 89.81 152 LEU A CA 1
ATOM 1234 C C . LEU A 1 152 ? 29.435 -0.582 -36.347 1.00 89.81 152 LEU A C 1
ATOM 1236 O O . LEU A 1 152 ? 30.288 0.304 -36.296 1.00 89.81 152 LEU A O 1
ATOM 1240 N N . VAL A 1 153 ? 29.428 -1.521 -37.285 1.00 89.00 153 VAL A N 1
ATOM 1241 C CA . VAL A 1 153 ? 30.435 -1.652 -38.336 1.00 89.00 153 VAL A CA 1
ATOM 1242 C C . VAL A 1 153 ? 29.783 -1.461 -39.697 1.00 89.00 153 VAL A C 1
ATOM 1244 O O . VAL A 1 153 ? 28.791 -2.111 -40.026 1.00 89.00 153 VAL A O 1
ATOM 1247 N N . VAL A 1 154 ? 30.325 -0.540 -40.488 1.00 89.06 154 VAL A N 1
ATOM 1248 C CA . VAL A 1 154 ? 29.799 -0.175 -41.808 1.00 89.06 154 VAL A CA 1
ATOM 1249 C C . VAL A 1 154 ? 30.875 -0.426 -42.857 1.00 89.06 154 VAL A C 1
ATOM 1251 O O . VAL A 1 154 ? 31.894 0.261 -42.856 1.00 89.06 154 VAL A O 1
ATOM 1254 N N . ASN A 1 155 ? 30.637 -1.365 -43.776 1.00 88.44 155 ASN A N 1
ATOM 1255 C CA . ASN A 1 155 ? 31.509 -1.578 -44.928 1.00 88.44 155 ASN A CA 1
ATOM 1256 C C . ASN A 1 155 ? 31.134 -0.607 -46.046 1.00 88.44 155 ASN A C 1
ATOM 1258 O O . ASN A 1 155 ? 30.007 -0.619 -46.556 1.00 88.44 155 ASN A O 1
ATOM 1262 N N . VAL A 1 156 ? 32.090 0.217 -46.451 1.00 86.44 156 VAL A N 1
ATOM 1263 C CA . VAL A 1 156 ? 31.917 1.212 -47.507 1.00 86.44 156 VAL A CA 1
ATOM 1264 C C . VAL A 1 156 ? 32.546 0.704 -48.803 1.00 86.44 156 VAL A C 1
ATOM 1266 O O . VAL A 1 156 ? 33.692 0.259 -48.827 1.00 86.44 156 VAL A O 1
ATOM 1269 N N . GLY A 1 157 ? 31.794 0.759 -49.904 1.00 82.62 157 GLY A N 1
ATOM 1270 C CA . GLY A 1 157 ? 32.297 0.386 -51.228 1.00 82.62 157 GLY A CA 1
ATOM 1271 C C . GLY A 1 157 ? 33.308 1.389 -51.794 1.00 82.62 157 GLY A C 1
ATOM 1272 O O . GLY A 1 157 ? 33.596 2.422 -51.191 1.00 82.62 157 GLY A O 1
ATOM 1273 N N . GLU A 1 158 ? 33.834 1.118 -52.993 1.00 72.50 158 GLU A N 1
ATOM 1274 C CA . GLU A 1 158 ? 34.627 2.113 -53.729 1.00 72.50 158 GLU A CA 1
ATOM 1275 C C . GLU A 1 158 ? 33.739 3.315 -54.098 1.00 72.50 158 GLU A C 1
ATOM 1277 O O . GLU A 1 158 ? 32.994 3.308 -55.081 1.00 72.50 158 GLU A O 1
ATOM 1282 N N . SER A 1 159 ? 33.795 4.353 -53.265 1.00 68.00 159 SER A N 1
ATOM 1283 C CA . SER A 1 159 ? 33.001 5.570 -53.392 1.00 68.00 159 SER A CA 1
ATOM 1284 C C . SER A 1 159 ? 33.891 6.773 -53.697 1.00 68.00 159 SER A C 1
ATOM 1286 O O . SER A 1 159 ? 35.033 6.855 -53.257 1.00 68.00 159 SER A O 1
ATOM 1288 N N . LEU A 1 160 ? 33.337 7.740 -54.434 1.00 70.25 160 LEU A N 1
ATOM 1289 C CA . LEU A 1 160 ? 33.955 9.053 -54.667 1.00 70.25 160 LEU A CA 1
ATOM 1290 C C . LEU A 1 160 ? 33.826 9.978 -53.440 1.00 70.25 160 LEU A C 1
ATOM 1292 O O . LEU A 1 160 ? 34.311 11.100 -53.469 1.00 70.25 160 LEU A O 1
ATOM 1296 N N . ILE A 1 161 ? 33.134 9.531 -52.388 1.00 80.88 161 ILE A N 1
ATOM 1297 C CA . ILE A 1 161 ? 32.841 10.309 -51.184 1.00 80.88 161 ILE A CA 1
ATOM 1298 C C . ILE A 1 161 ? 33.979 10.163 -50.164 1.00 80.88 161 ILE A C 1
ATOM 1300 O O . ILE A 1 161 ? 34.464 9.062 -49.909 1.00 80.88 161 ILE A O 1
ATOM 1304 N N . GLU A 1 162 ? 34.357 11.271 -49.529 1.00 84.88 162 GLU A N 1
ATOM 1305 C CA . GLU A 1 162 ? 35.347 11.305 -48.448 1.00 84.88 162 GLU A CA 1
ATOM 1306 C C . GLU A 1 162 ? 34.896 10.500 -47.217 1.00 84.88 162 GLU A C 1
ATOM 1308 O O . GLU A 1 162 ? 33.751 10.594 -46.767 1.00 84.88 162 GLU A O 1
ATOM 1313 N N . ARG A 1 163 ? 35.829 9.746 -46.622 1.00 85.88 163 ARG A N 1
ATOM 1314 C CA . ARG A 1 163 ? 35.581 8.901 -45.439 1.00 85.88 163 ARG A CA 1
ATOM 1315 C C . ARG A 1 163 ? 35.056 9.697 -44.242 1.00 85.88 163 ARG A C 1
ATOM 1317 O O . ARG A 1 163 ? 34.115 9.256 -43.585 1.00 85.88 163 ARG A O 1
ATOM 1324 N N . ASP A 1 164 ? 35.595 10.892 -44.011 1.00 85.88 164 ASP A N 1
ATOM 1325 C CA . ASP A 1 164 ? 35.167 11.765 -42.910 1.00 85.88 164 ASP A CA 1
ATOM 1326 C C . ASP A 1 164 ? 33.709 12.214 -43.065 1.00 85.88 164 ASP A C 1
ATOM 1328 O O . ASP A 1 164 ? 32.965 12.269 -42.085 1.00 85.88 164 ASP A O 1
ATOM 1332 N N . PHE A 1 165 ? 33.259 12.457 -44.303 1.00 87.75 165 PHE A N 1
ATOM 1333 C CA . PHE A 1 165 ? 31.860 12.783 -44.568 1.00 87.75 165 PHE A CA 1
ATOM 1334 C C . PHE A 1 165 ? 30.957 11.601 -44.215 1.00 87.75 165 PHE A C 1
ATOM 1336 O O . PHE A 1 165 ? 29.971 11.783 -43.508 1.00 87.75 165 PHE A O 1
ATOM 1343 N N . ILE A 1 166 ? 31.312 10.380 -44.621 1.00 86.50 166 ILE A N 1
ATOM 1344 C CA . ILE A 1 166 ? 30.521 9.183 -44.299 1.00 86.50 166 ILE A CA 1
ATOM 1345 C C . ILE A 1 166 ? 30.435 8.976 -42.784 1.00 86.50 166 ILE A C 1
ATOM 1347 O O . ILE A 1 166 ? 29.335 8.798 -42.262 1.00 86.50 166 ILE A O 1
ATOM 1351 N N . ALA A 1 167 ? 31.560 9.075 -42.071 1.00 88.44 167 ALA A N 1
ATOM 1352 C CA . ALA A 1 167 ? 31.579 8.977 -40.614 1.00 88.44 167 ALA A CA 1
ATOM 1353 C C . ALA A 1 167 ? 30.686 10.047 -39.956 1.00 88.44 167 ALA A C 1
ATOM 1355 O O . ALA A 1 167 ? 29.913 9.727 -39.054 1.00 88.44 167 ALA A O 1
ATOM 1356 N N . SER A 1 168 ? 30.709 11.289 -40.461 1.00 88.56 168 SER A N 1
ATOM 1357 C CA . SER A 1 168 ? 29.857 12.377 -39.956 1.00 88.56 168 SER A CA 1
ATOM 1358 C C . SER A 1 168 ? 28.359 12.118 -40.151 1.00 88.56 168 SER A C 1
ATOM 1360 O O . SER A 1 168 ? 27.556 12.525 -39.317 1.00 88.56 168 SER A O 1
ATOM 1362 N N . GLN A 1 169 ? 27.976 11.422 -41.228 1.00 90.44 169 GLN A N 1
ATOM 1363 C CA . GLN A 1 169 ? 26.579 11.089 -41.510 1.00 90.44 169 GLN A CA 1
ATOM 1364 C C . GLN A 1 169 ? 26.085 9.878 -40.715 1.00 90.44 169 GLN A C 1
ATOM 1366 O O . GLN A 1 169 ? 24.905 9.822 -40.381 1.00 90.44 169 GLN A O 1
ATOM 1371 N N . ILE A 1 170 ? 26.949 8.907 -40.395 1.00 89.62 170 ILE A N 1
ATOM 1372 C CA . ILE A 1 170 ? 26.543 7.742 -39.593 1.00 89.62 170 ILE A CA 1
ATOM 1373 C C . ILE A 1 170 ? 26.582 8.030 -38.086 1.00 89.62 170 ILE A C 1
ATOM 1375 O O . ILE A 1 170 ? 25.811 7.422 -37.348 1.00 89.62 170 ILE A O 1
ATOM 1379 N N . ALA A 1 171 ? 27.379 8.992 -37.615 1.00 89.38 171 ALA A N 1
ATOM 1380 C CA . ALA A 1 171 ? 27.428 9.350 -36.194 1.00 89.38 171 ALA A CA 1
ATOM 1381 C C . ALA A 1 171 ? 26.032 9.608 -35.561 1.00 89.38 171 ALA A C 1
ATOM 1383 O O . ALA A 1 171 ? 25.730 8.975 -34.550 1.00 89.38 171 ALA A O 1
ATOM 1384 N N . PRO A 1 172 ? 25.104 10.371 -36.179 1.00 90.56 172 PRO A N 1
ATOM 1385 C CA . PRO A 1 172 ? 23.742 10.522 -35.653 1.00 90.56 172 PRO A CA 1
ATOM 1386 C C . PRO A 1 172 ? 22.936 9.214 -35.549 1.00 90.56 172 PRO A C 1
ATOM 1388 O O . PRO A 1 172 ? 22.002 9.119 -34.754 1.00 90.56 172 PRO A O 1
ATOM 1391 N N . VAL A 1 173 ? 23.248 8.201 -36.365 1.00 90.12 173 VAL A N 1
ATOM 1392 C CA . VAL A 1 173 ? 22.601 6.877 -36.303 1.00 90.12 173 VAL A CA 1
ATOM 1393 C C . VAL A 1 173 ? 23.071 6.120 -35.064 1.00 90.12 173 VAL A C 1
ATOM 1395 O O . VAL A 1 173 ? 22.266 5.465 -34.403 1.00 90.12 173 VAL A O 1
ATOM 1398 N N . VAL A 1 174 ? 24.359 6.237 -34.740 1.00 90.38 174 VAL A N 1
ATOM 1399 C CA . VAL A 1 174 ? 24.954 5.686 -33.517 1.00 90.38 174 VAL A CA 1
ATOM 1400 C C . VAL A 1 174 ? 24.343 6.368 -32.294 1.00 90.38 174 VAL A C 1
ATOM 1402 O O . VAL A 1 174 ? 23.857 5.673 -31.408 1.00 90.38 174 VAL A O 1
ATOM 1405 N N . ASP A 1 175 ? 24.243 7.700 -32.292 1.00 89.56 175 ASP A N 1
ATOM 1406 C CA . ASP A 1 175 ? 23.602 8.458 -31.205 1.00 89.56 175 ASP A CA 1
ATOM 1407 C C . ASP A 1 175 ? 22.143 8.033 -30.988 1.00 89.56 175 ASP A C 1
ATOM 1409 O O . ASP A 1 175 ? 21.677 7.875 -29.852 1.00 89.56 175 ASP A O 1
ATOM 1413 N N . LEU A 1 176 ? 21.414 7.810 -32.086 1.00 90.00 176 LEU A N 1
ATOM 1414 C CA . LEU A 1 176 ? 20.041 7.328 -32.041 1.00 90.00 176 LEU A CA 1
ATOM 1415 C C . LEU A 1 176 ? 19.948 5.926 -31.415 1.00 90.00 176 LEU A C 1
ATOM 1417 O O . LEU A 1 176 ? 19.068 5.686 -30.585 1.00 90.00 176 LEU A O 1
ATOM 1421 N N . LEU A 1 177 ? 20.847 5.013 -31.793 1.00 88.94 177 LEU A N 1
ATOM 1422 C CA . LEU A 1 177 ? 20.920 3.667 -31.222 1.00 88.94 177 LEU A CA 1
ATOM 1423 C C . LEU A 1 177 ? 21.285 3.701 -29.735 1.00 88.94 177 LEU A C 1
ATOM 1425 O O . LEU A 1 177 ? 20.592 3.070 -28.940 1.00 88.94 177 LEU A O 1
ATOM 1429 N N . CYS A 1 178 ? 22.298 4.476 -29.339 1.00 89.00 178 CYS A N 1
ATOM 1430 C CA . CYS A 1 178 ? 22.677 4.655 -27.936 1.00 89.00 178 CYS A CA 1
ATOM 1431 C C . CYS A 1 178 ? 21.504 5.181 -27.100 1.00 89.00 178 CYS A C 1
ATOM 1433 O O . CYS A 1 178 ? 21.222 4.657 -26.023 1.00 89.00 178 CYS A O 1
ATOM 1435 N N . SER A 1 179 ? 20.768 6.168 -27.621 1.00 88.19 179 SER A N 1
ATOM 1436 C CA . SER A 1 179 ? 19.587 6.727 -26.949 1.00 88.19 179 SER A CA 1
ATOM 1437 C C . SER A 1 179 ? 18.477 5.684 -26.772 1.00 88.19 179 SER A C 1
ATOM 1439 O O . SER A 1 179 ? 17.860 5.601 -25.708 1.00 88.19 179 SER A O 1
ATOM 1441 N N . ALA A 1 180 ? 18.227 4.860 -27.796 1.00 87.12 180 ALA A N 1
ATOM 1442 C CA . ALA A 1 180 ? 17.228 3.795 -27.741 1.00 87.12 180 ALA A CA 1
ATOM 1443 C C . ALA A 1 180 ? 17.616 2.683 -26.749 1.00 87.12 180 ALA A C 1
ATOM 1445 O O . ALA A 1 180 ? 16.779 2.253 -25.952 1.00 87.12 180 ALA A O 1
ATOM 1446 N N . LEU A 1 181 ? 18.883 2.257 -26.761 1.00 86.00 181 LEU A N 1
ATOM 1447 C CA . LEU A 1 181 ? 19.424 1.236 -25.858 1.00 86.00 181 LEU A CA 1
ATOM 1448 C C . LEU A 1 181 ? 19.411 1.716 -24.400 1.00 86.00 181 LEU A C 1
ATOM 1450 O O . LEU A 1 181 ? 18.918 1.005 -23.527 1.00 86.00 181 LEU A O 1
ATOM 1454 N N . SER A 1 182 ? 19.852 2.952 -24.142 1.00 86.56 182 SER A N 1
ATOM 1455 C CA . SER A 1 182 ? 19.810 3.573 -22.809 1.00 86.56 182 SER A CA 1
ATOM 1456 C C . SER A 1 182 ? 18.385 3.624 -22.249 1.00 86.56 182 SER A C 1
ATOM 1458 O O . SER A 1 182 ? 18.140 3.218 -21.111 1.00 86.56 182 SER A O 1
ATOM 1460 N N . ARG A 1 183 ? 17.408 4.027 -23.074 1.00 86.19 183 ARG A N 1
ATOM 1461 C CA . ARG A 1 183 ? 15.993 4.024 -22.683 1.00 86.19 183 ARG A CA 1
ATOM 1462 C C . ARG A 1 183 ? 15.500 2.620 -22.321 1.00 86.19 183 ARG A C 1
ATOM 1464 O O . ARG A 1 183 ? 14.757 2.482 -21.352 1.00 86.19 183 ARG A O 1
ATOM 1471 N N . GLN A 1 184 ? 15.881 1.593 -23.080 1.00 84.19 184 GLN A N 1
ATOM 1472 C CA . GLN A 1 184 ? 15.453 0.215 -22.821 1.00 84.19 184 GLN A CA 1
ATOM 1473 C C . GLN A 1 184 ? 16.004 -0.318 -21.489 1.00 84.19 184 GLN A C 1
ATOM 1475 O O . GLN A 1 184 ? 15.257 -0.929 -20.720 1.00 84.19 184 GLN A O 1
ATOM 1480 N N . ILE A 1 185 ? 17.273 -0.030 -21.184 1.00 82.56 185 ILE A N 1
ATOM 1481 C CA . ILE A 1 185 ? 17.904 -0.377 -19.900 1.00 82.56 185 ILE A CA 1
ATOM 1482 C C . ILE A 1 185 ? 17.161 0.313 -18.751 1.00 82.56 185 ILE A C 1
ATOM 1484 O O . ILE A 1 185 ? 16.743 -0.341 -17.796 1.00 82.56 185 ILE A O 1
ATOM 1488 N N . MET A 1 186 ? 16.911 1.622 -18.873 1.00 85.00 186 MET A N 1
ATOM 1489 C CA . MET A 1 186 ? 16.195 2.388 -17.851 1.00 85.00 186 MET A CA 1
ATOM 1490 C C . MET A 1 186 ? 14.781 1.841 -17.609 1.00 85.00 186 MET A C 1
ATOM 1492 O O . MET A 1 186 ? 14.375 1.674 -16.462 1.00 85.00 186 MET A O 1
ATOM 1496 N N . MET A 1 187 ? 14.037 1.524 -18.673 1.00 84.25 187 MET A N 1
ATOM 1497 C CA . MET A 1 187 ? 12.691 0.950 -18.566 1.00 84.25 187 MET A CA 1
ATOM 1498 C C . MET A 1 187 ? 12.698 -0.413 -17.866 1.00 84.25 187 MET A C 1
ATOM 1500 O O . MET A 1 187 ? 11.843 -0.658 -17.017 1.00 84.25 187 MET A O 1
ATOM 1504 N N . THR A 1 188 ? 13.666 -1.275 -18.181 1.00 83.81 188 THR A N 1
ATOM 1505 C CA . THR A 1 188 ? 13.792 -2.608 -17.566 1.00 83.81 188 THR A CA 1
ATOM 1506 C C . THR A 1 188 ? 14.132 -2.492 -16.081 1.00 83.81 188 THR A C 1
ATOM 1508 O O . THR A 1 188 ? 13.419 -3.045 -15.245 1.00 83.81 188 THR A O 1
ATOM 1511 N N . ASN A 1 189 ? 15.127 -1.670 -15.733 1.00 85.38 189 ASN A N 1
ATOM 1512 C CA . ASN A 1 189 ? 15.518 -1.421 -14.343 1.00 85.38 189 ASN A CA 1
ATOM 1513 C C . ASN A 1 189 ? 14.367 -0.832 -13.514 1.00 85.38 189 ASN A C 1
ATOM 1515 O O . ASN A 1 189 ? 14.151 -1.233 -12.368 1.00 85.38 189 ASN A O 1
ATOM 1519 N N . MET A 1 190 ? 13.604 0.107 -14.088 1.00 85.56 190 MET A N 1
ATOM 1520 C CA . MET A 1 190 ? 12.421 0.669 -13.431 1.00 85.56 190 MET A CA 1
ATOM 1521 C C . MET A 1 190 ? 11.339 -0.389 -13.212 1.00 85.56 190 MET A C 1
ATOM 1523 O O . MET A 1 190 ? 10.749 -0.429 -12.133 1.00 85.56 190 MET A O 1
ATOM 1527 N N . GLN A 1 191 ? 11.094 -1.260 -14.193 1.00 86.19 191 GLN A N 1
ATOM 1528 C CA . GLN A 1 191 ? 10.108 -2.329 -14.060 1.00 86.19 191 GLN A CA 1
ATOM 1529 C C . GLN A 1 191 ? 10.509 -3.341 -12.980 1.00 86.19 191 GLN A C 1
ATOM 1531 O O . GLN A 1 191 ? 9.677 -3.721 -12.161 1.00 86.19 191 GLN A O 1
ATOM 1536 N N . GLU A 1 192 ? 11.777 -3.747 -12.924 1.00 86.50 192 GLU A N 1
ATOM 1537 C CA . GLU A 1 192 ? 12.274 -4.667 -11.895 1.00 86.50 192 GLU A CA 1
ATOM 1538 C C . GLU A 1 192 ? 12.251 -4.052 -10.492 1.00 86.50 192 GLU A C 1
ATOM 1540 O O . GLU A 1 192 ? 11.901 -4.723 -9.520 1.00 86.50 192 GLU A O 1
ATOM 1545 N N . ALA A 1 193 ? 12.622 -2.775 -10.358 1.00 85.44 193 ALA A N 1
ATOM 1546 C CA . ALA A 1 193 ? 12.527 -2.060 -9.088 1.00 85.44 193 ALA A CA 1
ATOM 1547 C C . ALA A 1 193 ? 11.069 -1.946 -8.619 1.00 85.44 193 ALA A C 1
ATOM 1549 O O . ALA A 1 193 ? 10.782 -2.187 -7.446 1.00 85.44 193 ALA A O 1
ATOM 1550 N N . ARG A 1 194 ? 10.150 -1.647 -9.545 1.00 86.69 194 ARG A N 1
ATOM 1551 C CA . ARG A 1 194 ? 8.712 -1.588 -9.276 1.00 86.69 194 ARG A CA 1
ATOM 1552 C C . ARG A 1 194 ? 8.159 -2.944 -8.845 1.00 86.69 194 ARG A C 1
ATOM 1554 O O . ARG A 1 194 ? 7.524 -3.013 -7.802 1.00 86.69 194 ARG A O 1
ATOM 1561 N N . ASN A 1 195 ? 8.446 -4.012 -9.590 1.00 84.50 195 ASN A N 1
ATOM 1562 C CA . ASN A 1 195 ? 7.974 -5.359 -9.262 1.00 84.50 195 ASN A CA 1
ATOM 1563 C C . ASN A 1 195 ? 8.456 -5.801 -7.870 1.00 84.50 195 ASN A C 1
ATOM 1565 O O . ASN A 1 195 ? 7.670 -6.324 -7.089 1.00 84.50 195 ASN A O 1
ATOM 1569 N N . ARG A 1 196 ? 9.727 -5.538 -7.525 1.00 85.25 196 ARG A N 1
ATOM 1570 C CA . ARG A 1 196 ? 10.264 -5.832 -6.185 1.00 85.25 196 ARG A CA 1
ATOM 1571 C C . ARG A 1 196 ? 9.560 -5.040 -5.081 1.00 85.25 196 ARG A C 1
ATOM 1573 O O . ARG A 1 196 ? 9.317 -5.585 -4.007 1.00 85.25 196 ARG A O 1
ATOM 1580 N N . ALA A 1 197 ? 9.249 -3.767 -5.330 1.00 80.44 197 ALA A N 1
ATOM 1581 C CA . ALA A 1 197 ? 8.513 -2.939 -4.378 1.00 80.44 197 ALA A CA 1
ATOM 1582 C C . ALA A 1 197 ? 7.075 -3.451 -4.181 1.00 80.44 197 ALA A C 1
ATOM 1584 O O . ALA A 1 197 ? 6.648 -3.622 -3.042 1.00 80.44 197 ALA A O 1
ATOM 1585 N N . GLU A 1 198 ? 6.370 -3.769 -5.270 1.00 81.94 198 GLU A N 1
ATOM 1586 C CA . GLU A 1 198 ? 5.003 -4.308 -5.236 1.00 81.94 198 GLU A CA 1
ATOM 1587 C C . GLU A 1 198 ? 4.941 -5.675 -4.530 1.00 81.94 198 GLU A C 1
ATOM 1589 O O . GLU A 1 198 ? 4.052 -5.911 -3.712 1.00 81.94 198 GLU A O 1
ATOM 1594 N N . GLU A 1 199 ? 5.901 -6.570 -4.782 1.00 81.69 199 GLU A N 1
ATOM 1595 C CA . GLU A 1 199 ? 5.983 -7.873 -4.110 1.00 81.69 199 GLU A CA 1
ATOM 1596 C C . GLU A 1 199 ? 6.258 -7.729 -2.605 1.00 81.69 199 GLU A C 1
ATOM 1598 O O . GLU A 1 199 ? 5.605 -8.380 -1.785 1.00 81.69 199 GLU A O 1
ATOM 1603 N N . SER A 1 200 ? 7.172 -6.829 -2.223 1.00 77.12 200 SER A N 1
ATOM 1604 C CA . SER A 1 200 ? 7.449 -6.521 -0.815 1.00 77.12 200 SER A CA 1
ATOM 1605 C C . SER A 1 200 ? 6.221 -5.946 -0.105 1.00 77.12 200 SER A C 1
ATOM 1607 O O . SER A 1 200 ? 5.933 -6.321 1.035 1.00 77.12 200 SER A O 1
ATOM 1609 N N . GLU A 1 201 ? 5.490 -5.042 -0.759 1.00 73.62 201 GLU A N 1
ATOM 1610 C CA . GLU A 1 201 ? 4.268 -4.458 -0.208 1.00 73.62 201 GLU A CA 1
ATOM 1611 C C . GLU A 1 201 ? 3.194 -5.534 -0.026 1.00 73.62 201 GLU A C 1
ATOM 1613 O O . GLU A 1 201 ? 2.641 -5.681 1.065 1.00 73.62 201 GLU A O 1
ATOM 1618 N N . ARG A 1 202 ? 2.954 -6.353 -1.055 1.00 74.00 202 ARG A N 1
ATOM 1619 C CA . ARG A 1 202 ? 1.974 -7.443 -1.011 1.00 74.00 202 ARG A CA 1
ATOM 1620 C C . ARG A 1 202 ? 2.280 -8.457 0.091 1.00 74.00 202 ARG A C 1
ATOM 1622 O O . ARG A 1 202 ? 1.385 -8.793 0.862 1.00 74.00 202 ARG A O 1
ATOM 1629 N N . SER A 1 203 ? 3.531 -8.903 0.196 1.00 70.69 203 SER A N 1
ATOM 1630 C CA . SER A 1 203 ? 3.973 -9.839 1.238 1.00 70.69 203 SER A CA 1
ATOM 1631 C C . SER A 1 203 ? 3.748 -9.266 2.641 1.00 70.69 203 SER A C 1
ATOM 1633 O O . SER A 1 203 ? 3.237 -9.949 3.530 1.00 70.69 203 SER A O 1
ATOM 1635 N N . THR A 1 204 ? 4.027 -7.971 2.823 1.00 73.75 204 THR A N 1
ATOM 1636 C CA . THR A 1 204 ? 3.760 -7.271 4.088 1.00 73.75 204 THR A CA 1
ATOM 1637 C C . THR A 1 204 ? 2.263 -7.259 4.409 1.00 73.75 204 THR A C 1
ATOM 1639 O O . THR A 1 204 ? 1.875 -7.561 5.538 1.00 73.75 204 THR A O 1
ATOM 1642 N N . LYS A 1 205 ? 1.405 -6.972 3.421 1.00 67.62 205 LYS A N 1
ATOM 1643 C CA . LYS A 1 205 ? -0.057 -6.957 3.591 1.00 67.62 205 LYS A CA 1
ATOM 1644 C C . LYS A 1 205 ? -0.614 -8.332 3.975 1.00 67.62 205 LYS A C 1
ATOM 1646 O O . LYS A 1 205 ? -1.341 -8.450 4.963 1.00 67.62 205 LYS A O 1
ATOM 1651 N N . GLU A 1 206 ? -0.227 -9.376 3.241 1.00 70.81 206 GLU A N 1
ATOM 1652 C CA . GLU A 1 206 ? -0.648 -10.760 3.499 1.00 70.81 206 GLU A CA 1
ATOM 1653 C C . GLU A 1 206 ? -0.189 -11.243 4.885 1.00 70.81 206 GLU A C 1
ATOM 1655 O O . GLU A 1 206 ? -0.974 -11.839 5.627 1.00 70.81 206 GLU A O 1
ATOM 1660 N N . PHE A 1 207 ? 1.041 -10.914 5.290 1.00 71.88 207 PHE A N 1
ATOM 1661 C CA . PHE A 1 207 ? 1.577 -11.263 6.607 1.00 71.88 207 PHE A CA 1
ATOM 1662 C C . PHE A 1 207 ? 0.773 -10.642 7.756 1.00 71.88 207 PHE A C 1
ATOM 1664 O O . PHE A 1 207 ? 0.420 -11.329 8.716 1.00 71.88 207 PHE A O 1
ATOM 1671 N N . VAL A 1 208 ? 0.438 -9.353 7.657 1.00 72.69 208 VAL A N 1
ATOM 1672 C CA . VAL A 1 208 ? -0.349 -8.659 8.687 1.00 72.69 208 VAL A CA 1
ATOM 1673 C C . VAL A 1 208 ? -1.775 -9.207 8.760 1.00 72.69 208 VAL A C 1
ATOM 1675 O O . VAL A 1 208 ? -2.302 -9.386 9.861 1.00 72.69 208 VAL A O 1
ATOM 1678 N N . ALA A 1 209 ? -2.403 -9.509 7.620 1.00 65.62 209 ALA A N 1
ATOM 1679 C CA . ALA A 1 209 ? -3.727 -10.130 7.584 1.00 65.62 209 ALA A CA 1
ATOM 1680 C C . ALA A 1 209 ? -3.722 -11.532 8.221 1.00 65.62 209 ALA A C 1
ATOM 1682 O O . ALA A 1 209 ? -4.600 -11.849 9.025 1.00 65.62 209 ALA A O 1
ATOM 1683 N N . MET A 1 210 ? -2.695 -12.336 7.932 1.00 72.50 210 MET A N 1
ATOM 1684 C CA . MET A 1 210 ? -2.504 -13.656 8.532 1.00 72.50 210 MET A CA 1
ATOM 1685 C C . MET A 1 210 ? -2.318 -13.563 10.053 1.00 72.50 210 MET A C 1
ATOM 1687 O O . MET A 1 210 ? -3.047 -14.217 10.793 1.00 72.50 210 MET A O 1
ATOM 1691 N N . ILE A 1 211 ? -1.405 -12.716 10.545 1.00 73.94 211 ILE A N 1
ATOM 1692 C CA . ILE A 1 211 ? -1.158 -12.570 11.992 1.00 73.94 211 ILE A CA 1
ATOM 1693 C C . ILE A 1 211 ? -2.407 -12.088 12.734 1.00 73.94 211 ILE A C 1
ATOM 1695 O O . ILE A 1 211 ? -2.675 -12.558 13.841 1.00 73.94 211 ILE A O 1
ATOM 1699 N N . ASN A 1 212 ? -3.192 -11.189 12.129 1.00 68.88 212 ASN A N 1
ATOM 1700 C CA . ASN A 1 212 ? -4.471 -10.756 12.693 1.00 68.88 212 ASN A CA 1
ATOM 1701 C C . ASN A 1 212 ? -5.376 -11.949 13.026 1.00 68.88 212 ASN A C 1
ATOM 1703 O O . ASN A 1 212 ? -5.966 -11.997 14.104 1.00 68.88 212 ASN A O 1
ATOM 1707 N N . HIS A 1 213 ? -5.480 -12.905 12.106 1.00 68.56 213 HIS A N 1
ATOM 1708 C CA . HIS A 1 213 ? -6.314 -14.087 12.278 1.00 68.56 213 HIS A CA 1
ATOM 1709 C C . HIS A 1 213 ? -5.692 -15.102 13.253 1.00 68.56 213 HIS A C 1
ATOM 1711 O O . HIS A 1 213 ? -6.367 -15.587 14.163 1.00 68.56 213 HIS A O 1
ATOM 1717 N N . GLU A 1 214 ? -4.393 -15.373 13.108 1.00 70.81 214 GLU A N 1
ATOM 1718 C CA . GLU A 1 214 ? -3.665 -16.378 13.897 1.00 70.81 214 GLU A CA 1
ATOM 1719 C C . GLU A 1 214 ? -3.540 -16.015 15.382 1.00 70.81 214 GLU A C 1
ATOM 1721 O O . GLU A 1 214 ? -3.531 -16.901 16.232 1.00 70.81 214 GLU A O 1
ATOM 1726 N N . LEU A 1 215 ? -3.482 -14.724 15.728 1.00 72.00 215 LEU A N 1
ATOM 1727 C CA . LEU A 1 215 ? -3.460 -14.291 17.130 1.00 72.00 215 LEU A CA 1
ATOM 1728 C C . LEU A 1 215 ? -4.860 -14.222 17.750 1.00 72.00 215 LEU A C 1
ATOM 1730 O O . LEU A 1 215 ? -5.028 -14.509 18.937 1.00 72.00 215 LEU A O 1
ATOM 1734 N N . ARG A 1 216 ? -5.876 -13.854 16.962 1.00 68.94 216 ARG A N 1
ATOM 1735 C CA . ARG A 1 216 ? -7.245 -13.652 17.455 1.00 68.94 216 ARG A CA 1
ATOM 1736 C C . ARG A 1 216 ? -7.938 -14.971 17.795 1.00 68.94 216 ARG A C 1
ATOM 1738 O O . ARG A 1 216 ? -8.570 -15.074 18.844 1.00 68.94 216 ARG A O 1
ATOM 1745 N N . THR A 1 217 ? -7.801 -15.980 16.940 1.00 62.91 217 THR A N 1
ATOM 1746 C CA . THR A 1 217 ? -8.470 -17.284 17.092 1.00 62.91 217 THR A CA 1
ATOM 1747 C C . THR A 1 217 ? -8.156 -17.996 18.419 1.00 62.91 217 THR A C 1
ATOM 1749 O O . THR A 1 217 ? -9.098 -18.314 19.151 1.00 62.91 217 THR A O 1
ATOM 1752 N N . PRO A 1 218 ? -6.883 -18.219 18.810 1.00 66.75 218 PRO A N 1
ATOM 1753 C CA . PRO A 1 218 ? -6.576 -18.900 20.068 1.00 66.75 218 PRO A CA 1
ATOM 1754 C C . PRO A 1 218 ? -6.972 -18.073 21.296 1.00 66.75 218 PRO A C 1
ATOM 1756 O O . PRO A 1 218 ? -7.398 -18.636 22.304 1.00 66.75 218 PRO A O 1
ATOM 1759 N N . LEU A 1 219 ? -6.877 -16.742 21.221 1.00 77.25 219 LEU A N 1
ATOM 1760 C CA . LEU A 1 219 ? -7.261 -15.868 22.325 1.00 77.25 219 LEU A CA 1
ATOM 1761 C C . LEU A 1 219 ? -8.770 -15.899 22.581 1.00 77.25 219 LEU A C 1
ATOM 1763 O O . LEU A 1 219 ? -9.197 -16.019 23.728 1.00 77.25 219 LEU A O 1
ATOM 1767 N N . ASN A 1 220 ? -9.572 -15.843 21.517 1.00 70.00 220 ASN A N 1
ATOM 1768 C CA . ASN A 1 220 ? -11.024 -15.946 21.620 1.00 70.00 220 ASN A CA 1
ATOM 1769 C C . ASN A 1 220 ? -11.454 -17.324 22.131 1.00 70.00 220 ASN A C 1
ATOM 1771 O O . ASN A 1 220 ? -12.394 -17.410 22.915 1.00 70.00 220 ASN A O 1
ATOM 1775 N N . ALA A 1 221 ? -10.746 -18.395 21.758 1.00 68.50 221 ALA A N 1
ATOM 1776 C CA . ALA A 1 221 ? -11.000 -19.723 22.309 1.00 68.50 221 ALA A CA 1
ATOM 1777 C C . ALA A 1 221 ? -10.708 -19.798 23.821 1.00 68.50 221 ALA A C 1
ATOM 1779 O O . ALA A 1 221 ? -11.490 -20.390 24.572 1.00 68.50 221 ALA A O 1
ATOM 1780 N N . LEU A 1 222 ? -9.619 -19.172 24.287 1.00 75.62 222 LEU A N 1
ATOM 1781 C CA . LEU A 1 222 ? -9.280 -19.092 25.714 1.00 75.62 222 LEU A CA 1
ATOM 1782 C C . LEU A 1 222 ? -10.298 -18.264 26.508 1.00 75.62 222 LEU A C 1
ATOM 1784 O O . LEU A 1 222 ? -10.771 -18.723 27.546 1.00 75.62 222 LEU A O 1
ATOM 1788 N N . LEU A 1 223 ? -10.656 -17.075 26.014 1.00 72.00 223 LEU A N 1
ATOM 1789 C CA . LEU A 1 223 ? -11.656 -16.206 26.643 1.00 72.00 223 LEU A CA 1
ATOM 1790 C C . LEU A 1 223 ? -13.042 -16.851 26.645 1.00 72.00 223 LEU A C 1
ATOM 1792 O O . LEU A 1 223 ? -13.694 -16.878 27.683 1.00 72.00 223 LEU A O 1
ATOM 1796 N N . GLY A 1 224 ? -13.447 -17.458 25.529 1.00 67.88 224 GLY A N 1
ATOM 1797 C CA . GLY A 1 224 ? -14.693 -18.212 25.442 1.00 67.88 224 GLY A CA 1
ATOM 1798 C C . GLY A 1 224 ? -14.734 -19.335 26.474 1.00 67.88 224 GLY A C 1
ATOM 1799 O O . GLY A 1 224 ? -15.693 -19.439 27.229 1.00 67.88 224 GLY A O 1
ATOM 1800 N N . SER A 1 225 ? -13.660 -20.123 26.594 1.00 72.62 225 SER A N 1
ATOM 1801 C CA . SER A 1 225 ? -13.549 -21.175 27.618 1.00 72.62 225 SER A CA 1
ATOM 1802 C C . SER A 1 225 ? -13.653 -20.621 29.043 1.00 72.62 225 SER A C 1
ATOM 1804 O O . SER A 1 225 ? -14.281 -21.245 29.900 1.00 72.62 225 SER A O 1
ATOM 1806 N N . ALA A 1 226 ? -13.070 -19.447 29.301 1.00 75.50 226 ALA A N 1
ATOM 1807 C CA . ALA A 1 226 ? -13.177 -18.774 30.590 1.00 75.50 226 ALA A CA 1
ATOM 1808 C C . ALA A 1 226 ? -14.618 -18.313 30.881 1.00 75.50 226 ALA A C 1
ATOM 1810 O O . ALA A 1 226 ? -15.112 -18.519 31.987 1.00 75.50 226 ALA A O 1
ATOM 1811 N N . GLU A 1 227 ? -15.327 -17.768 29.889 1.00 69.81 227 GLU A N 1
ATOM 1812 C CA . GLU A 1 227 ? -16.748 -17.422 30.015 1.00 69.81 227 GLU A CA 1
ATOM 1813 C C . GLU A 1 227 ? -17.622 -18.653 30.287 1.00 69.81 227 GLU A C 1
ATOM 1815 O O . GLU A 1 227 ? -18.506 -18.592 31.146 1.00 69.81 227 GLU A O 1
ATOM 1820 N N . LEU A 1 228 ? -17.351 -19.790 29.628 1.00 72.38 228 LEU A N 1
ATOM 1821 C CA . LEU A 1 228 ? -18.088 -21.034 29.885 1.00 72.38 228 LEU A CA 1
ATOM 1822 C C . LEU A 1 228 ? -17.912 -21.498 31.333 1.00 72.38 228 LEU A C 1
ATOM 1824 O O . LEU A 1 228 ? -18.887 -21.888 31.976 1.00 72.38 228 LEU A O 1
ATOM 1828 N N . LEU A 1 229 ? -16.676 -21.452 31.843 1.00 75.69 229 LEU A N 1
ATOM 1829 C CA . LEU A 1 229 ? -16.358 -21.821 33.223 1.00 75.69 229 LEU A CA 1
ATOM 1830 C C . LEU A 1 229 ? -17.060 -20.904 34.227 1.00 75.69 229 LEU A C 1
ATOM 1832 O O . LEU A 1 229 ? -17.481 -21.373 35.283 1.00 75.69 229 LEU A O 1
ATOM 1836 N N . HIS A 1 230 ? -17.273 -19.633 33.879 1.00 74.25 230 HIS A N 1
ATOM 1837 C CA . HIS A 1 230 ? -17.955 -18.673 34.747 1.00 74.25 230 HIS A CA 1
ATOM 1838 C C . HIS A 1 230 ? -19.404 -19.080 35.054 1.00 74.25 230 HIS A C 1
ATOM 1840 O O . HIS A 1 230 ? -19.932 -18.733 36.106 1.00 74.25 230 HIS A O 1
ATOM 1846 N N . GLY A 1 231 ? -20.041 -19.837 34.155 1.00 70.19 231 GLY A N 1
ATOM 1847 C CA . GLY A 1 231 ? -21.394 -20.366 34.331 1.00 70.19 231 GLY A CA 1
ATOM 1848 C C . GLY A 1 231 ? -21.490 -21.689 35.100 1.00 70.19 231 GLY A C 1
ATOM 1849 O O . GLY A 1 231 ? -22.586 -22.238 35.185 1.00 70.19 231 GLY A O 1
ATOM 1850 N N . THR A 1 232 ? -20.380 -22.228 35.615 1.00 78.88 232 THR A N 1
ATOM 1851 C CA . THR A 1 232 ? -20.351 -23.505 36.351 1.00 78.88 232 THR A CA 1
ATOM 1852 C C . THR A 1 232 ? -20.301 -23.305 37.868 1.00 78.88 232 THR A C 1
ATOM 1854 O O . THR A 1 232 ? -19.913 -22.239 38.348 1.00 78.88 232 THR A O 1
ATOM 1857 N N . ASP A 1 233 ? -20.689 -24.331 38.633 1.00 78.94 233 ASP A N 1
ATOM 1858 C CA . ASP A 1 233 ? -20.561 -24.319 40.094 1.00 78.94 233 ASP A CA 1
ATOM 1859 C C . ASP A 1 233 ? -19.076 -24.269 40.488 1.00 78.94 233 ASP A C 1
ATOM 1861 O O . ASP A 1 233 ? -18.325 -25.224 40.281 1.00 78.94 233 ASP A O 1
ATOM 1865 N N . MET A 1 234 ? -18.655 -23.144 41.066 1.00 83.75 234 MET A N 1
ATOM 1866 C CA . MET A 1 234 ? -17.272 -22.872 41.457 1.00 83.75 234 MET A CA 1
ATOM 1867 C C . MET A 1 234 ? -17.205 -22.355 42.892 1.00 83.75 234 MET A C 1
ATOM 1869 O O . MET A 1 234 ? -18.127 -21.697 43.375 1.00 83.75 234 MET A O 1
ATOM 1873 N N . ASN A 1 235 ? -16.094 -22.630 43.573 1.00 84.94 235 ASN A N 1
ATOM 1874 C CA . ASN A 1 235 ? -15.805 -22.021 44.870 1.00 84.94 235 ASN A CA 1
ATOM 1875 C C . ASN A 1 235 ? -15.267 -20.578 44.711 1.00 84.94 235 ASN A C 1
ATOM 1877 O O . ASN A 1 235 ? -14.922 -20.153 43.607 1.00 84.94 235 ASN A O 1
ATOM 1881 N N . GLU A 1 236 ? -15.202 -19.815 45.809 1.00 79.50 236 GLU A N 1
ATOM 1882 C CA . GLU A 1 236 ? -14.759 -18.406 45.786 1.00 79.50 236 GLU A CA 1
ATOM 1883 C C . GLU A 1 236 ? -13.345 -18.240 45.200 1.00 79.50 236 GLU A C 1
ATOM 1885 O O . GLU A 1 236 ? -13.106 -17.338 44.401 1.00 79.50 236 GLU A O 1
ATOM 1890 N N . GLU A 1 237 ? -12.425 -19.155 45.521 1.00 77.69 237 GLU A N 1
ATOM 1891 C CA . GLU A 1 237 ? -11.038 -19.123 45.038 1.00 77.69 237 GLU A CA 1
ATOM 1892 C C . GLU A 1 237 ? -10.957 -19.357 43.513 1.00 77.69 237 GLU A C 1
ATOM 1894 O O . GLU A 1 237 ? -10.236 -18.659 42.801 1.00 77.69 237 GLU A O 1
ATOM 1899 N N . GLN A 1 238 ? -11.761 -20.281 42.976 1.00 82.06 238 GLN A N 1
ATOM 1900 C CA . GLN A 1 238 ? -11.894 -20.539 41.537 1.00 82.06 238 GLN A CA 1
ATOM 1901 C C . GLN A 1 238 ? -12.545 -19.365 40.803 1.00 82.06 238 GLN A C 1
ATOM 1903 O O . GLN A 1 238 ? -12.107 -19.020 39.705 1.00 82.06 238 GLN A O 1
ATOM 1908 N N . GLN A 1 239 ? -13.560 -18.732 41.400 1.00 78.50 239 GLN A N 1
ATOM 1909 C CA . GLN A 1 239 ? -14.174 -17.525 40.845 1.00 78.50 239 GLN A CA 1
ATOM 1910 C C . GLN A 1 239 ? -13.165 -16.382 40.746 1.00 78.50 239 GLN A C 1
ATOM 1912 O O . GLN A 1 239 ? -13.112 -15.712 39.715 1.00 78.50 239 GLN A O 1
ATOM 1917 N N . GLU A 1 240 ? -12.348 -16.175 41.779 1.00 71.81 240 GLU A N 1
ATOM 1918 C CA . GLU A 1 240 ? -11.316 -15.140 41.781 1.00 71.81 240 GLU A CA 1
ATOM 1919 C C . GLU A 1 240 ? -10.235 -15.423 40.726 1.00 71.81 240 GLU A C 1
ATOM 1921 O O . GLU A 1 240 ? -9.956 -14.554 39.897 1.00 71.81 240 GLU A O 1
ATOM 1926 N N . MET A 1 241 ? -9.718 -16.658 40.656 1.00 73.88 241 MET A N 1
ATOM 1927 C CA . MET A 1 241 ? -8.759 -17.074 39.622 1.00 73.88 241 MET A CA 1
ATOM 1928 C C . MET A 1 241 ? -9.311 -16.885 38.206 1.00 73.88 241 MET A C 1
ATOM 1930 O O . MET A 1 241 ? -8.609 -16.383 37.326 1.00 73.88 241 MET A O 1
ATOM 1934 N N . LEU A 1 242 ? -10.571 -17.260 37.976 1.00 80.12 242 LEU A N 1
ATOM 1935 C CA . LEU A 1 242 ? -11.214 -17.108 36.676 1.00 80.12 242 LEU A CA 1
ATOM 1936 C C . LEU A 1 242 ? -11.415 -15.633 36.315 1.00 80.12 242 LEU A C 1
ATOM 1938 O O . LEU A 1 242 ? -11.195 -15.245 35.169 1.00 80.12 242 LEU A O 1
ATOM 1942 N N . LYS A 1 243 ? -11.779 -14.795 37.291 1.00 73.56 243 LYS A N 1
ATOM 1943 C CA . LYS A 1 243 ? -11.924 -13.348 37.104 1.00 73.56 243 LYS A CA 1
ATOM 1944 C C . LYS A 1 243 ? -10.583 -12.706 36.737 1.00 73.56 243 LYS A C 1
ATOM 1946 O O . LYS A 1 243 ? -10.530 -11.904 35.808 1.00 73.56 243 LYS A O 1
ATOM 1951 N N . THR A 1 244 ? -9.489 -13.106 37.392 1.00 70.38 244 THR A N 1
ATOM 1952 C CA . THR A 1 244 ? -8.127 -12.674 37.033 1.00 70.38 244 THR A CA 1
ATOM 1953 C C . THR A 1 244 ? -7.712 -13.158 35.642 1.00 70.38 244 THR A C 1
ATOM 1955 O O . THR A 1 244 ? -7.105 -12.395 34.888 1.00 70.38 244 THR A O 1
ATOM 1958 N N . LEU A 1 245 ? -8.042 -14.402 35.280 1.00 76.19 245 LEU A N 1
ATOM 1959 C CA . LEU A 1 245 ? -7.732 -14.979 33.969 1.00 76.19 245 LEU A CA 1
ATOM 1960 C C . LEU A 1 245 ? -8.485 -14.251 32.851 1.00 76.19 245 LEU A C 1
ATOM 1962 O O . LEU A 1 245 ? -7.858 -13.850 31.874 1.00 76.19 245 LEU A O 1
ATOM 1966 N N . SER A 1 246 ? -9.790 -14.016 33.021 1.00 70.56 246 SER A N 1
ATOM 1967 C CA . SER A 1 246 ? -10.603 -13.238 32.077 1.00 70.56 246 SER A CA 1
ATOM 1968 C C . SER A 1 246 ? -10.043 -11.830 31.910 1.00 70.56 246 SER A C 1
ATOM 1970 O O . SER A 1 246 ? -9.778 -11.410 30.790 1.00 70.56 246 SER A O 1
ATOM 1972 N N . HIS A 1 247 ? -9.757 -11.141 33.020 1.00 66.81 247 HIS A N 1
ATOM 1973 C CA . HIS A 1 247 ? -9.190 -9.794 32.987 1.00 66.81 247 HIS A CA 1
ATOM 1974 C C . HIS A 1 247 ? -7.839 -9.742 32.255 1.00 66.81 247 HIS A C 1
ATOM 1976 O O . HIS A 1 247 ? -7.576 -8.833 31.470 1.00 66.81 247 HIS A O 1
ATOM 1982 N N . SER A 1 248 ? -6.988 -10.748 32.472 1.00 65.94 248 SER A N 1
ATOM 1983 C CA . SER A 1 248 ? -5.691 -10.863 31.798 1.00 65.94 248 SER A CA 1
ATOM 1984 C C . SER A 1 248 ? -5.843 -11.185 30.305 1.00 65.94 248 SER A C 1
ATOM 1986 O O . SER A 1 248 ? -5.083 -10.672 29.485 1.00 65.94 248 SER A O 1
ATOM 1988 N N . GLY A 1 249 ? -6.837 -12.000 29.935 1.00 71.00 249 GLY A N 1
ATOM 1989 C CA . GLY A 1 249 ? -7.191 -12.283 28.543 1.00 71.00 249 GLY A CA 1
ATOM 1990 C C . GLY A 1 249 ? -7.737 -11.054 27.814 1.00 71.00 249 GLY A C 1
ATOM 1991 O O . GLY A 1 249 ? -7.336 -10.795 26.682 1.00 71.00 249 GLY A O 1
ATOM 1992 N N . ASP A 1 250 ? -8.582 -10.258 28.473 1.00 63.81 250 ASP A N 1
ATOM 1993 C CA . ASP A 1 250 ? -9.086 -8.985 27.947 1.00 63.81 250 ASP A CA 1
ATOM 1994 C C . ASP A 1 250 ? -7.946 -7.982 27.732 1.00 63.81 250 ASP A C 1
ATOM 1996 O O . ASP A 1 250 ? -7.853 -7.367 26.668 1.00 63.81 250 ASP A O 1
ATOM 2000 N N . LEU A 1 251 ? -7.017 -7.869 28.690 1.00 65.06 251 LEU A N 1
ATOM 2001 C CA . LEU A 1 251 ? -5.822 -7.037 28.539 1.00 65.06 251 LEU A CA 1
ATOM 2002 C C . LEU A 1 251 ? -4.977 -7.483 27.338 1.00 65.06 251 LEU A C 1
ATOM 2004 O O . LEU A 1 251 ? -4.576 -6.654 26.521 1.00 65.06 251 LEU A O 1
ATOM 2008 N N . LEU A 1 252 ? -4.735 -8.789 27.197 1.00 71.44 252 LEU A N 1
ATOM 2009 C CA . LEU A 1 252 ? -4.000 -9.333 26.058 1.00 71.44 252 LEU A CA 1
ATOM 2010 C C . LEU A 1 252 ? -4.733 -9.063 24.735 1.00 71.44 252 LEU A C 1
ATOM 2012 O O . LEU A 1 252 ? -4.084 -8.740 23.741 1.00 71.44 252 LEU A O 1
ATOM 2016 N N . ARG A 1 253 ? -6.073 -9.116 24.729 1.00 68.81 253 ARG A N 1
ATOM 2017 C CA . ARG A 1 253 ? -6.905 -8.770 23.565 1.00 68.81 253 ARG A CA 1
ATOM 2018 C C . ARG A 1 253 ? -6.700 -7.324 23.148 1.00 68.81 253 ARG A C 1
ATOM 2020 O O . ARG A 1 253 ? -6.499 -7.066 21.965 1.00 68.81 253 ARG A O 1
ATOM 2027 N N . HIS A 1 254 ? -6.696 -6.400 24.103 1.00 67.12 254 HIS A N 1
ATOM 2028 C CA . HIS A 1 254 ? -6.416 -4.992 23.834 1.00 67.12 254 HIS A CA 1
ATOM 2029 C C . HIS A 1 254 ? -5.004 -4.781 23.276 1.00 67.12 254 HIS A C 1
ATOM 2031 O O . HIS A 1 254 ? -4.859 -4.130 22.249 1.00 67.12 254 HIS A O 1
ATOM 2037 N N . ILE A 1 255 ? -3.978 -5.394 23.876 1.00 66.88 255 ILE A N 1
ATOM 2038 C CA . ILE A 1 255 ? -2.584 -5.271 23.412 1.00 66.88 255 ILE A CA 1
ATOM 2039 C C . ILE A 1 255 ? -2.417 -5.797 21.984 1.00 66.88 255 ILE A C 1
ATOM 2041 O O . ILE A 1 255 ? -1.768 -5.161 21.153 1.00 66.88 255 ILE A O 1
ATOM 2045 N N . ILE A 1 256 ? -2.982 -6.972 21.704 1.00 73.69 256 ILE A N 1
ATOM 2046 C CA . ILE A 1 256 ? -2.919 -7.583 20.379 1.00 73.69 256 ILE A CA 1
ATOM 2047 C C . ILE A 1 256 ? -3.659 -6.703 19.374 1.00 73.69 256 ILE A C 1
ATOM 2049 O O . ILE A 1 256 ? -3.098 -6.407 18.326 1.00 73.69 256 ILE A O 1
ATOM 2053 N N . ASN A 1 257 ? -4.862 -6.225 19.697 1.00 72.75 257 ASN A N 1
ATOM 2054 C CA . ASN A 1 257 ? -5.603 -5.329 18.812 1.00 72.75 257 ASN A CA 1
ATOM 2055 C C . ASN A 1 257 ? -4.843 -4.023 18.539 1.00 72.75 257 ASN A C 1
ATOM 2057 O O . ASN A 1 257 ? -4.745 -3.643 17.380 1.00 72.75 257 ASN A O 1
ATOM 2061 N N . ASP A 1 258 ? -4.230 -3.395 19.547 1.00 72.56 258 ASP A N 1
ATOM 2062 C CA . ASP A 1 258 ? -3.404 -2.193 19.362 1.00 72.56 258 ASP A CA 1
ATOM 2063 C C . ASP A 1 258 ? -2.219 -2.455 18.422 1.00 72.56 258 ASP A C 1
ATOM 2065 O O . ASP A 1 258 ? -1.927 -1.665 17.523 1.00 72.56 258 ASP A O 1
ATOM 2069 N N . LEU A 1 259 ? -1.520 -3.577 18.617 1.00 74.19 259 LEU A N 1
ATOM 2070 C CA . LEU A 1 259 ? -0.371 -3.952 17.794 1.00 74.19 259 LEU A CA 1
ATOM 2071 C C . LEU A 1 259 ? -0.788 -4.264 16.354 1.00 74.19 259 LEU A C 1
ATOM 2073 O O . LEU A 1 259 ? -0.091 -3.896 15.408 1.00 74.19 259 LEU A O 1
ATOM 2077 N N . LEU A 1 260 ? -1.933 -4.920 16.184 1.00 74.69 260 LEU A N 1
ATOM 2078 C CA . LEU A 1 260 ? -2.497 -5.243 14.881 1.00 74.69 260 LEU A CA 1
ATOM 2079 C C . LEU A 1 260 ? -3.013 -4.001 14.154 1.00 74.69 260 LEU A C 1
ATOM 2081 O O . LEU A 1 260 ? -2.741 -3.862 12.963 1.00 74.69 260 LEU A O 1
ATOM 2085 N N . ASP A 1 261 ? -3.703 -3.096 14.847 1.00 73.50 261 ASP A N 1
ATOM 2086 C CA . ASP A 1 261 ? -4.148 -1.816 14.295 1.00 73.50 261 ASP A CA 1
ATOM 2087 C C . ASP A 1 261 ? -2.936 -0.984 13.865 1.00 73.50 261 ASP A C 1
ATOM 2089 O O . ASP A 1 261 ? -2.874 -0.543 12.720 1.00 73.50 261 ASP A O 1
ATOM 2093 N N . PHE A 1 262 ? -1.903 -0.882 14.707 1.00 73.81 262 PHE A N 1
ATOM 2094 C CA . PHE A 1 262 ? -0.646 -0.224 14.343 1.00 73.81 262 PHE A CA 1
ATOM 2095 C C . PHE A 1 262 ? 0.020 -0.864 13.113 1.00 73.81 262 PHE A C 1
ATOM 2097 O O . PHE A 1 262 ? 0.500 -0.171 12.213 1.00 73.81 262 PHE A O 1
ATOM 2104 N N . SER A 1 263 ? 0.016 -2.195 13.035 1.00 75.19 263 SER A N 1
ATOM 2105 C CA . SER A 1 263 ? 0.565 -2.922 11.893 1.00 75.19 263 SER A CA 1
ATOM 2106 C C . SER A 1 263 ? -0.242 -2.703 10.606 1.00 75.19 263 SER A C 1
ATOM 2108 O O . SER A 1 263 ? 0.353 -2.601 9.533 1.00 75.19 263 SER A O 1
ATOM 2110 N N . LYS A 1 264 ? -1.578 -2.611 10.688 1.00 74.38 264 LYS A N 1
ATOM 2111 C CA . LYS A 1 264 ? -2.450 -2.272 9.549 1.00 74.38 264 LYS A CA 1
ATOM 2112 C C . LYS A 1 264 ? -2.239 -0.834 9.084 1.00 74.38 264 LYS A C 1
ATOM 2114 O O . LYS A 1 264 ? -2.170 -0.600 7.880 1.00 74.38 264 LYS A O 1
ATOM 2119 N N . MET A 1 265 ? -2.082 0.098 10.023 1.00 75.38 265 MET A N 1
ATOM 2120 C CA . MET A 1 265 ? -1.793 1.506 9.741 1.00 75.38 265 MET A CA 1
ATOM 2121 C C . MET A 1 265 ? -0.481 1.688 8.986 1.00 75.38 265 MET A C 1
ATOM 2123 O O . MET A 1 265 ? -0.475 2.300 7.924 1.00 75.38 265 MET A O 1
ATOM 2127 N N . ASN A 1 266 ? 0.622 1.123 9.490 1.00 70.31 266 ASN A N 1
ATOM 2128 C CA . ASN A 1 266 ? 1.931 1.251 8.837 1.00 70.31 266 ASN A CA 1
ATOM 2129 C C . ASN A 1 266 ? 1.964 0.619 7.441 1.00 70.31 266 ASN A C 1
ATOM 2131 O O . ASN A 1 266 ? 2.719 1.066 6.583 1.00 70.31 266 ASN A O 1
ATOM 2135 N N . ALA A 1 267 ? 1.146 -0.410 7.210 1.00 70.44 267 ALA A N 1
ATOM 2136 C CA . ALA A 1 267 ? 0.994 -1.045 5.905 1.00 70.44 267 ALA A CA 1
ATOM 2137 C C . ALA A 1 267 ? -0.004 -0.317 4.977 1.00 70.44 267 ALA A C 1
ATOM 2139 O O . ALA A 1 267 ? -0.261 -0.800 3.874 1.00 70.44 267 ALA A O 1
ATOM 2140 N N . GLY A 1 268 ? -0.598 0.802 5.416 1.00 72.06 268 GLY A N 1
ATOM 2141 C CA . GLY A 1 268 ? -1.586 1.564 4.647 1.00 72.06 268 GLY A CA 1
ATOM 2142 C C . GLY A 1 268 ? -2.878 0.794 4.355 1.00 72.06 268 GLY A C 1
ATOM 2143 O O . GLY A 1 268 ? -3.552 1.091 3.378 1.00 72.06 268 GLY A O 1
ATOM 2144 N N . MET A 1 269 ? -3.204 -0.221 5.160 1.00 68.75 269 MET A N 1
ATOM 2145 C CA . MET A 1 269 ? -4.388 -1.080 4.991 1.00 68.75 269 MET A CA 1
ATOM 2146 C C . MET A 1 269 ? -5.546 -0.689 5.916 1.00 68.75 269 MET A C 1
ATOM 2148 O O . MET A 1 269 ? -6.429 -1.504 6.190 1.00 68.75 269 MET A O 1
ATOM 2152 N N . MET A 1 270 ? -5.487 0.498 6.515 1.00 75.69 270 MET A N 1
ATOM 2153 C CA . MET A 1 270 ? -6.514 0.939 7.444 1.00 75.69 270 MET A CA 1
ATOM 2154 C C . MET A 1 270 ? -7.565 1.758 6.708 1.00 75.69 270 MET A C 1
ATOM 2156 O O . MET A 1 270 ? -7.345 2.930 6.416 1.00 75.69 270 MET A O 1
ATOM 2160 N N . ASP A 1 271 ? -8.704 1.126 6.449 1.00 72.62 271 ASP A N 1
ATOM 2161 C CA . ASP A 1 271 ? -9.850 1.769 5.818 1.00 72.62 271 ASP A CA 1
ATOM 2162 C C . ASP A 1 271 ? -10.816 2.311 6.876 1.00 72.62 271 ASP A C 1
ATOM 2164 O O . ASP A 1 271 ? -11.116 1.638 7.869 1.00 72.62 271 ASP A O 1
ATOM 2168 N N . LEU A 1 272 ? -11.311 3.527 6.646 1.00 78.44 272 LEU A N 1
ATOM 2169 C CA . LEU A 1 272 ? -12.416 4.100 7.407 1.00 78.44 272 LEU A CA 1
ATOM 2170 C C . LEU A 1 272 ? -13.735 3.550 6.868 1.00 78.44 272 LEU A C 1
ATOM 2172 O O . LEU A 1 272 ? -13.954 3.527 5.657 1.00 78.44 272 LEU A O 1
ATOM 2176 N N . ILE A 1 273 ? -14.629 3.151 7.765 1.00 76.12 273 ILE A N 1
ATOM 2177 C CA . ILE A 1 273 ? -15.946 2.609 7.428 1.00 76.12 273 ILE A CA 1
ATOM 2178 C C . ILE A 1 273 ? -16.984 3.632 7.898 1.00 76.12 273 ILE A C 1
ATOM 2180 O O . ILE A 1 273 ? -17.471 3.548 9.028 1.00 76.12 273 ILE A O 1
ATOM 2184 N N . PRO A 1 274 ? -17.307 4.649 7.083 1.00 77.69 274 PRO A N 1
ATOM 2185 C CA . PRO A 1 274 ? -18.227 5.686 7.508 1.00 77.69 274 PRO A CA 1
ATOM 2186 C C . PRO A 1 274 ? -19.639 5.115 7.678 1.00 77.69 274 PRO A C 1
ATOM 2188 O O . PRO A 1 274 ? -20.181 4.451 6.795 1.00 77.69 274 PRO A O 1
ATOM 2191 N N . THR A 1 275 ? -20.240 5.390 8.829 1.00 77.75 275 THR A N 1
ATOM 2192 C CA . THR A 1 275 ? -21.620 5.050 9.167 1.00 77.75 275 THR A CA 1
ATOM 2193 C C . THR A 1 275 ? -22.381 6.309 9.565 1.00 77.75 275 THR A C 1
ATOM 2195 O O . THR A 1 275 ? -21.798 7.352 9.872 1.00 77.75 275 THR A O 1
ATOM 2198 N N . HIS A 1 276 ? -23.710 6.232 9.529 1.00 81.31 276 HIS A N 1
ATOM 2199 C CA . HIS A 1 276 ? -24.543 7.277 10.108 1.00 81.31 276 HIS A CA 1
ATOM 2200 C C . HIS A 1 276 ? -24.679 7.042 11.612 1.00 81.31 276 HIS A C 1
ATOM 2202 O O . HIS A 1 276 ? -25.080 5.954 12.025 1.00 81.31 276 HIS A O 1
ATOM 2208 N N . PHE A 1 277 ? -24.365 8.049 12.423 1.00 81.00 277 PHE A N 1
ATOM 2209 C CA . PHE A 1 277 ? -24.498 7.967 13.877 1.00 81.00 277 PHE A CA 1
ATOM 2210 C C . PHE A 1 277 ? -24.904 9.312 14.481 1.00 81.00 277 PHE A C 1
ATOM 2212 O O . PHE A 1 277 ? -24.664 10.369 13.897 1.00 81.00 277 PHE A O 1
ATOM 2219 N N . SER A 1 278 ? -25.495 9.282 15.676 1.00 83.00 278 SER A N 1
ATOM 2220 C CA . SER A 1 278 ? -25.874 10.490 16.409 1.00 83.00 278 SER A CA 1
ATOM 2221 C C . SER A 1 278 ? -24.909 10.771 17.571 1.00 83.00 278 SER A C 1
ATOM 2223 O O . SER A 1 278 ? -24.338 9.858 18.175 1.00 83.00 278 SER A O 1
ATOM 2225 N N . TRP A 1 279 ? -24.721 12.049 17.926 1.00 85.38 279 TRP A N 1
ATOM 2226 C CA . TRP A 1 279 ? -23.941 12.412 19.120 1.00 85.38 279 TRP A CA 1
ATOM 2227 C C . TRP A 1 279 ? -24.497 11.795 20.421 1.00 85.38 279 TRP A C 1
ATOM 2229 O O . TRP A 1 279 ? -23.696 11.334 21.238 1.00 85.38 279 TRP A O 1
ATOM 2239 N N . PRO A 1 280 ? -25.828 11.740 20.647 1.00 82.56 280 PRO A N 1
ATOM 2240 C CA . PRO A 1 280 ? -26.398 11.032 21.791 1.00 82.56 280 PRO A CA 1
ATOM 2241 C C . PRO A 1 280 ? -25.933 9.578 21.921 1.00 82.56 280 PRO A C 1
ATOM 2243 O O . PRO A 1 280 ? -25.629 9.157 23.037 1.00 82.56 280 PRO A O 1
ATOM 2246 N N . ASP A 1 281 ? -25.811 8.835 20.818 1.00 77.44 281 ASP A N 1
ATOM 2247 C CA . ASP A 1 281 ? -25.355 7.437 20.845 1.00 77.44 281 ASP A CA 1
ATOM 2248 C C . ASP A 1 281 ? -23.890 7.334 21.281 1.00 77.44 281 ASP A C 1
ATOM 2250 O O . ASP A 1 281 ? -23.545 6.543 22.167 1.00 77.44 281 ASP A O 1
ATOM 2254 N N . LEU A 1 282 ? -23.034 8.201 20.730 1.00 81.06 282 LEU A N 1
ATOM 2255 C CA . LEU A 1 282 ? -21.625 8.298 21.116 1.00 81.06 282 LEU A CA 1
ATOM 2256 C C . LEU A 1 282 ? -21.483 8.673 22.597 1.00 81.06 282 LEU A C 1
ATOM 2258 O O . LEU A 1 282 ? -20.714 8.058 23.339 1.00 81.06 282 LEU A O 1
ATOM 2262 N N . ARG A 1 283 ? -22.280 9.641 23.058 1.00 83.00 283 ARG A N 1
ATOM 2263 C CA . ARG A 1 283 ? -22.325 10.074 24.458 1.00 83.00 283 ARG A CA 1
ATOM 2264 C C . ARG A 1 283 ? -22.761 8.949 25.393 1.00 83.00 283 ARG A C 1
ATOM 2266 O O . ARG A 1 283 ? -22.103 8.725 26.405 1.00 83.00 283 ARG A O 1
ATOM 2273 N N . ASN A 1 284 ? -23.847 8.250 25.075 1.00 75.31 284 ASN A N 1
ATOM 2274 C CA . ASN A 1 284 ? -24.361 7.157 25.901 1.00 75.31 284 ASN A CA 1
ATOM 2275 C C . ASN A 1 284 ? -23.361 5.999 25.984 1.00 75.31 284 ASN A C 1
ATOM 2277 O O . ASN A 1 284 ? -23.188 5.418 27.054 1.00 75.31 284 ASN A O 1
ATOM 2281 N N . THR A 1 285 ? -22.656 5.718 24.887 1.00 70.06 285 THR A N 1
ATOM 2282 C CA . THR A 1 285 ? -21.589 4.711 24.844 1.00 70.06 285 THR A CA 1
ATOM 2283 C C . THR A 1 285 ? -20.427 5.095 25.763 1.00 70.06 285 THR A C 1
ATOM 2285 O O . THR A 1 285 ? -20.030 4.295 26.607 1.00 70.06 285 THR A O 1
ATOM 2288 N N . MET A 1 286 ? -19.931 6.337 25.686 1.00 79.12 286 MET A N 1
ATOM 2289 C CA . MET A 1 286 ? -18.862 6.822 26.575 1.00 79.12 286 MET A CA 1
ATOM 2290 C C . MET A 1 286 ? -19.255 6.748 28.054 1.00 79.12 286 MET A C 1
ATOM 2292 O O . MET A 1 286 ? -18.485 6.256 28.876 1.00 79.12 286 MET A O 1
ATOM 2296 N N . ILE A 1 287 ? -20.458 7.220 28.388 1.00 76.00 287 ILE A N 1
ATOM 2297 C CA . ILE A 1 287 ? -20.968 7.214 29.763 1.00 76.00 287 ILE A CA 1
ATOM 2298 C C . ILE A 1 287 ? -21.092 5.776 30.277 1.00 76.00 287 ILE A C 1
ATOM 2300 O O . ILE A 1 287 ? -20.583 5.462 31.349 1.00 76.00 287 ILE A O 1
ATOM 2304 N N . GLY A 1 288 ? -21.682 4.878 29.483 1.00 69.31 288 GLY A N 1
ATOM 2305 C CA . GLY A 1 288 ? -21.858 3.477 29.860 1.00 69.31 288 GLY A CA 1
ATOM 2306 C C . GLY A 1 288 ? -20.549 2.716 30.093 1.00 69.31 288 GLY A C 1
ATOM 2307 O O . GLY A 1 288 ? -20.539 1.777 30.888 1.00 69.31 288 GLY A O 1
ATOM 2308 N N . ILE A 1 289 ? -19.458 3.111 29.426 1.00 72.19 289 ILE A N 1
ATOM 2309 C CA . ILE A 1 289 ? -18.136 2.489 29.584 1.00 72.19 289 ILE A CA 1
ATOM 2310 C C . ILE A 1 289 ? -17.397 3.056 30.801 1.00 72.19 289 ILE A C 1
ATOM 2312 O O . ILE A 1 289 ? -16.864 2.292 31.604 1.00 72.19 289 ILE A O 1
ATOM 2316 N N . PHE A 1 290 ? -17.332 4.382 30.936 1.00 79.62 290 PHE A N 1
ATOM 2317 C CA . PHE A 1 290 ? -16.395 5.017 31.865 1.00 79.62 290 PHE A CA 1
ATOM 2318 C C . PHE A 1 290 ? -16.990 5.373 33.221 1.00 79.62 290 PHE A C 1
ATOM 2320 O O . PHE A 1 290 ? -16.255 5.338 34.204 1.00 79.62 290 PHE A O 1
ATOM 2327 N N . GLU A 1 291 ? -18.294 5.639 33.310 1.00 78.44 291 GLU A N 1
ATOM 2328 C CA . GLU A 1 291 ? -18.924 6.037 34.572 1.00 78.44 291 GLU A CA 1
ATOM 2329 C C . GLU A 1 291 ? -18.783 4.981 35.690 1.00 78.44 291 GLU A C 1
ATOM 2331 O O . GLU A 1 291 ? -18.421 5.360 36.807 1.00 78.44 291 GLU A O 1
ATOM 2336 N N . PRO A 1 292 ? -18.943 3.663 35.435 1.00 73.69 292 PRO A N 1
ATOM 2337 C CA . PRO A 1 292 ? -18.696 2.647 36.461 1.00 73.69 292 PRO A CA 1
ATOM 2338 C C . PRO A 1 292 ? -17.240 2.638 36.954 1.00 73.69 292 PRO A C 1
ATOM 2340 O O . PRO A 1 292 ? -16.987 2.519 38.151 1.00 73.69 292 PRO A O 1
ATOM 2343 N N . ILE A 1 293 ? -16.282 2.809 36.035 1.00 75.56 293 ILE A N 1
ATOM 2344 C CA . ILE A 1 293 ? -14.838 2.763 36.318 1.00 75.56 293 ILE A CA 1
ATOM 2345 C C . ILE A 1 293 ? -14.414 3.990 37.135 1.00 75.56 293 ILE A C 1
ATOM 2347 O O . ILE A 1 293 ? -13.624 3.884 38.076 1.00 75.56 293 ILE A O 1
ATOM 2351 N N . THR A 1 294 ? -14.930 5.170 36.786 1.00 79.31 294 THR A N 1
ATOM 2352 C CA . THR A 1 294 ? -14.624 6.409 37.506 1.00 79.31 294 THR A CA 1
ATOM 2353 C C . THR A 1 294 ? -15.288 6.433 38.877 1.00 79.31 294 THR A C 1
ATOM 2355 O O . THR A 1 294 ? -14.644 6.855 39.834 1.00 79.31 294 THR A O 1
ATOM 2358 N N . GLN A 1 295 ? -16.509 5.903 39.016 1.00 80.12 295 GLN A N 1
ATOM 2359 C CA . GLN A 1 295 ? -17.169 5.754 40.318 1.00 80.12 295 GLN A CA 1
ATOM 2360 C C . GLN A 1 295 ? -16.405 4.810 41.252 1.00 80.12 295 GLN A C 1
ATOM 2362 O O . GLN A 1 295 ? -16.212 5.145 42.420 1.00 80.12 295 GLN A O 1
ATOM 2367 N N . GLU A 1 296 ? -15.910 3.675 40.748 1.00 76.56 296 GLU A N 1
ATOM 2368 C CA . GLU A 1 296 ? -15.095 2.739 41.536 1.00 76.56 296 GLU A CA 1
ATOM 2369 C C . GLU A 1 296 ? -13.797 3.390 42.045 1.00 76.56 296 GLU A C 1
ATOM 2371 O O . GLU A 1 296 ? -13.377 3.155 43.179 1.00 76.56 296 GLU A O 1
ATOM 2376 N N . LYS A 1 297 ? -13.186 4.267 41.237 1.00 77.19 297 LYS A N 1
ATOM 2377 C CA . LYS A 1 297 ? -11.988 5.032 41.617 1.00 77.19 297 LYS A CA 1
ATOM 2378 C C . LYS A 1 297 ? -12.266 6.319 42.405 1.00 77.19 297 LYS A C 1
ATOM 2380 O O . LYS A 1 297 ? -11.317 6.927 42.894 1.00 77.19 297 LYS A O 1
ATOM 2385 N N . GLY A 1 298 ? -13.523 6.747 42.528 1.00 82.00 298 GLY A N 1
ATOM 2386 C CA . GLY A 1 298 ? -13.893 8.019 43.158 1.00 82.00 298 GLY A CA 1
ATOM 2387 C C . GLY A 1 298 ? -13.466 9.264 42.366 1.00 82.00 298 GLY A C 1
ATOM 2388 O O . GLY A 1 298 ? -13.095 10.269 42.967 1.00 82.00 298 GLY A O 1
ATOM 2389 N N . ILE A 1 299 ? -13.480 9.187 41.033 1.00 87.69 299 ILE A N 1
ATOM 2390 C CA . ILE A 1 299 ? -13.178 10.289 40.105 1.00 87.69 299 ILE A CA 1
ATOM 2391 C C . ILE A 1 299 ? -14.499 10.808 39.522 1.00 87.69 299 ILE A C 1
ATOM 2393 O O . ILE A 1 299 ? -15.353 10.014 39.123 1.00 87.69 299 ILE A O 1
ATOM 2397 N N . GLU A 1 300 ? -14.674 12.127 39.442 1.00 88.25 300 GLU A N 1
ATOM 2398 C CA . GLU A 1 300 ? -15.853 12.727 38.805 1.00 88.25 300 GLU A CA 1
ATOM 2399 C C . GLU A 1 300 ? -15.707 12.716 37.273 1.00 88.25 300 GLU A C 1
ATOM 2401 O O . GLU A 1 300 ? -14.650 13.057 36.743 1.00 88.25 300 GLU A O 1
ATOM 2406 N N . PHE A 1 301 ? -16.754 12.317 36.546 1.00 89.56 301 PHE A N 1
ATOM 2407 C CA . PHE A 1 301 ? -16.742 12.228 35.082 1.00 89.56 301 PHE A CA 1
ATOM 2408 C C . PHE A 1 301 ? -17.854 13.084 34.476 1.00 89.56 301 PHE A C 1
ATOM 2410 O O . PHE A 1 301 ? -19.034 12.875 34.759 1.00 89.56 301 PHE A O 1
ATOM 2417 N N . PHE A 1 302 ? -17.481 14.032 33.616 1.00 88.44 302 PHE A N 1
ATOM 2418 C CA . PHE A 1 302 ? -18.411 14.969 32.986 1.00 88.44 302 PHE A CA 1
ATOM 2419 C C . PHE A 1 302 ? -18.314 14.914 31.462 1.00 88.44 302 PHE A C 1
ATOM 2421 O O . PHE A 1 302 ? -17.222 14.984 30.898 1.00 88.44 302 PHE A O 1
ATOM 2428 N N . VAL A 1 303 ? -19.467 14.864 30.790 1.00 88.19 303 VAL A N 1
ATOM 2429 C CA . VAL A 1 303 ? -19.573 14.981 29.327 1.00 88.19 303 VAL A CA 1
ATOM 2430 C C . VAL A 1 303 ? -20.463 16.174 28.987 1.00 88.19 303 VAL A C 1
ATOM 2432 O O . VAL A 1 303 ? -21.681 16.124 29.182 1.00 88.19 303 VAL A O 1
ATOM 2435 N N . GLU A 1 304 ? -19.845 17.237 28.479 1.00 88.44 304 GLU A N 1
ATOM 2436 C CA . GLU A 1 304 ? -20.459 18.531 28.172 1.00 88.44 304 GLU A CA 1
ATOM 2437 C C . GLU A 1 304 ? -20.467 18.799 26.657 1.00 88.44 304 GLU A C 1
ATOM 2439 O O . GLU A 1 304 ? -19.569 18.389 25.914 1.00 88.44 304 GLU A O 1
ATOM 2444 N N . VAL A 1 305 ? -21.499 19.508 26.198 1.00 86.62 305 VAL A N 1
ATOM 2445 C CA . VAL A 1 305 ? -21.678 19.916 24.800 1.00 86.62 305 VAL A CA 1
ATOM 2446 C C . VAL A 1 305 ? -21.838 21.429 24.771 1.00 86.62 305 VAL A C 1
ATOM 2448 O O . VAL A 1 305 ? -22.752 21.963 25.394 1.00 86.62 305 VAL A O 1
ATOM 2451 N N . ASP A 1 306 ? -20.951 22.109 24.048 1.00 77.50 306 ASP A N 1
ATOM 2452 C CA . ASP A 1 306 ? -20.839 23.574 24.083 1.00 77.50 306 ASP A CA 1
ATOM 2453 C C . ASP A 1 306 ? -21.544 24.271 22.895 1.00 77.50 306 ASP A C 1
ATOM 2455 O O . ASP A 1 306 ? -21.596 25.500 22.847 1.00 77.50 306 ASP A O 1
ATOM 2459 N N . SER A 1 307 ? -22.068 23.521 21.919 1.00 74.00 307 SER A N 1
ATOM 2460 C CA . SER A 1 307 ? -22.700 24.046 20.695 1.00 74.00 307 SER A CA 1
ATOM 2461 C C . SER A 1 307 ? -23.876 23.180 20.234 1.00 74.00 307 SER A C 1
ATOM 2463 O O . SER A 1 307 ? -23.961 22.010 20.603 1.00 74.00 307 SER A O 1
ATOM 2465 N N . GLU A 1 308 ? -24.755 23.719 19.383 1.00 76.12 308 GLU A N 1
ATOM 2466 C CA . GLU A 1 308 ? -25.766 22.906 18.694 1.00 76.12 308 GLU A CA 1
ATOM 2467 C C . GLU A 1 308 ? -25.067 21.868 17.805 1.00 76.12 308 GLU A C 1
ATOM 2469 O O . GLU A 1 308 ? -24.280 22.211 16.923 1.00 76.12 308 GLU A O 1
ATOM 2474 N N . MET A 1 309 ? -25.301 20.592 18.109 1.00 81.88 309 MET A N 1
ATOM 2475 C CA . MET A 1 309 ? -24.768 19.460 17.357 1.00 81.88 309 MET A CA 1
ATOM 2476 C C . MET A 1 309 ? -25.752 19.078 16.245 1.00 81.88 309 MET A C 1
ATOM 2478 O O . MET A 1 309 ? -26.961 19.070 16.502 1.00 81.88 309 MET A O 1
ATOM 2482 N N . PRO A 1 310 ? -25.262 18.693 15.056 1.00 80.31 310 PRO A N 1
ATOM 2483 C CA . PRO A 1 310 ? -26.069 18.013 14.052 1.00 80.31 310 PRO A CA 1
ATOM 2484 C C . PRO A 1 310 ? -26.800 16.799 14.636 1.00 80.31 310 PRO A C 1
ATOM 2486 O O . PRO A 1 310 ? -26.309 16.126 15.549 1.00 80.31 310 PRO A O 1
ATOM 2489 N N . THR A 1 311 ? -27.979 16.499 14.095 1.00 77.06 311 THR A N 1
ATOM 2490 C CA . THR A 1 311 ? -28.776 15.329 14.496 1.00 77.06 311 THR A CA 1
ATOM 2491 C C . THR A 1 311 ? -28.106 14.019 14.087 1.00 77.06 311 THR A C 1
ATOM 2493 O O . THR A 1 311 ? -28.155 13.050 14.845 1.00 77.06 311 THR A O 1
ATOM 2496 N N . MET A 1 312 ? -27.455 14.005 12.921 1.00 80.50 312 MET A N 1
ATOM 2497 C CA . MET A 1 312 ? -26.751 12.857 12.353 1.00 80.50 312 MET A CA 1
ATOM 2498 C C . MET A 1 312 ? -25.408 13.277 11.752 1.00 80.50 312 MET A C 1
ATOM 2500 O O . MET A 1 312 ? -25.315 14.237 10.986 1.00 80.50 312 MET A O 1
ATOM 2504 N N . PHE A 1 313 ? -24.381 12.496 12.064 1.00 85.12 313 PHE A N 1
ATOM 2505 C CA . PHE A 1 313 ? -23.055 12.567 11.466 1.00 85.12 313 PHE A CA 1
ATOM 2506 C C . PHE A 1 313 ? -22.875 11.416 10.488 1.00 85.12 313 PHE A C 1
ATOM 2508 O O . PHE A 1 313 ? -23.419 10.331 10.695 1.00 85.12 313 PHE A O 1
ATOM 2515 N N . PHE A 1 314 ? -22.075 11.640 9.452 1.00 82.69 314 PHE A N 1
ATOM 2516 C CA . PHE A 1 314 ? -21.556 10.582 8.598 1.00 82.69 314 PHE A CA 1
ATOM 2517 C C . PHE A 1 314 ? -20.043 10.459 8.807 1.00 82.69 314 PHE A C 1
ATOM 2519 O O . PHE A 1 314 ? -19.286 11.379 8.484 1.00 82.69 314 PHE A O 1
ATOM 2526 N N . GLY A 1 315 ? -19.611 9.340 9.390 1.00 84.69 315 GLY A N 1
ATOM 2527 C CA . GLY A 1 315 ? -18.213 9.067 9.723 1.00 84.69 315 GLY A CA 1
ATOM 2528 C C . GLY A 1 315 ? -18.040 7.740 10.456 1.00 84.69 315 GLY A C 1
ATOM 2529 O O . GLY A 1 315 ? -19.013 7.064 10.768 1.00 84.69 315 GLY A O 1
ATOM 2530 N N . ASP A 1 316 ? -16.801 7.332 10.710 1.00 83.12 316 ASP A N 1
ATOM 2531 C CA . ASP A 1 316 ? -16.519 6.026 11.315 1.00 83.12 316 ASP A CA 1
ATOM 2532 C C . ASP A 1 316 ? -16.717 6.057 12.843 1.00 83.12 316 ASP A C 1
ATOM 2534 O O . ASP A 1 316 ? -15.835 6.470 13.603 1.00 83.12 316 ASP A O 1
ATOM 2538 N N . PHE A 1 317 ? -17.902 5.635 13.293 1.00 79.12 317 PHE A N 1
ATOM 2539 C CA . PHE A 1 317 ? -18.277 5.608 14.709 1.00 79.12 317 PHE A CA 1
ATOM 2540 C C . PHE A 1 317 ? -17.317 4.774 15.572 1.00 79.12 317 PHE A C 1
ATOM 2542 O O . PHE A 1 317 ? -16.969 5.191 16.681 1.00 79.12 317 PHE A O 1
ATOM 2549 N N . GLU A 1 318 ? -16.866 3.617 15.078 1.00 75.56 318 GLU A N 1
ATOM 2550 C CA . GLU A 1 318 ? -16.001 2.709 15.837 1.00 75.56 318 GLU A CA 1
ATOM 2551 C C . GLU A 1 318 ? -14.619 3.331 16.057 1.00 75.56 318 GLU A C 1
ATOM 2553 O O . GLU A 1 318 ? -14.090 3.295 17.171 1.00 75.56 318 GLU A O 1
ATOM 2558 N N . ARG A 1 319 ? -14.051 3.980 15.032 1.00 83.31 319 ARG A N 1
ATOM 2559 C CA . ARG A 1 319 ? -12.737 4.640 15.140 1.00 83.31 319 ARG A CA 1
ATOM 2560 C C . ARG A 1 319 ? -12.773 5.895 15.998 1.00 83.31 319 ARG A C 1
ATOM 2562 O O . ARG A 1 319 ? -11.840 6.124 16.770 1.00 83.31 319 ARG A O 1
ATOM 2569 N N . ILE A 1 320 ? -13.860 6.664 15.949 1.00 85.75 320 ILE A N 1
ATOM 2570 C CA . ILE A 1 320 ? -14.062 7.797 16.864 1.00 85.75 320 ILE A CA 1
ATOM 2571 C C . ILE A 1 320 ? -14.157 7.298 18.310 1.00 85.75 320 ILE A C 1
ATOM 2573 O O . ILE A 1 320 ? -13.481 7.835 19.192 1.00 85.75 320 ILE A O 1
ATOM 2577 N N . CYS A 1 321 ? -14.941 6.242 18.556 1.00 81.94 321 CYS A N 1
ATOM 2578 C CA . CYS A 1 321 ? -15.005 5.593 19.864 1.00 81.94 321 CYS A CA 1
ATOM 2579 C C . CYS A 1 321 ? -13.622 5.125 20.327 1.00 81.94 321 CYS A C 1
ATOM 2581 O O . CYS A 1 321 ? -13.263 5.354 21.478 1.00 81.94 321 CYS A O 1
ATOM 2583 N N . GLN A 1 322 ? -12.818 4.531 19.443 1.00 80.06 322 GLN A N 1
ATOM 2584 C CA . GLN A 1 322 ? -11.468 4.063 19.762 1.00 80.06 322 GLN A CA 1
ATOM 2585 C C . GLN A 1 322 ? -10.537 5.204 20.202 1.00 80.06 322 GLN A C 1
ATOM 2587 O O . GLN A 1 322 ? -9.837 5.065 21.207 1.00 80.06 322 GLN A O 1
ATOM 2592 N N . ILE A 1 323 ? -10.560 6.349 19.507 1.00 87.38 323 ILE A N 1
ATOM 2593 C CA . ILE A 1 323 ? -9.802 7.546 19.913 1.00 87.38 323 ILE A CA 1
ATOM 2594 C C . ILE A 1 323 ? -10.219 7.974 21.326 1.00 87.38 323 ILE A C 1
ATOM 2596 O O . ILE A 1 323 ? -9.375 8.183 22.199 1.00 87.38 323 ILE A O 1
ATOM 2600 N N . LEU A 1 324 ? -11.526 8.071 21.573 1.00 85.69 324 LEU A N 1
ATOM 2601 C CA . LEU A 1 324 ? -12.068 8.506 22.861 1.00 85.69 324 LEU A CA 1
ATOM 2602 C C . LEU A 1 324 ? -11.729 7.529 23.985 1.00 85.69 324 LEU A C 1
ATOM 2604 O O . LEU A 1 324 ? -11.328 7.962 25.063 1.00 85.69 324 LEU A O 1
ATOM 2608 N N . VAL A 1 325 ? -11.828 6.224 23.729 1.00 81.31 325 VAL A N 1
ATOM 2609 C CA . VAL A 1 325 ? -11.504 5.186 24.709 1.00 81.31 325 VAL A CA 1
ATOM 2610 C C . VAL A 1 325 ? -10.034 5.249 25.110 1.00 81.31 325 VAL A C 1
ATOM 2612 O O . VAL A 1 325 ? -9.725 5.181 26.300 1.00 81.31 325 VAL A O 1
ATOM 2615 N N . ASN A 1 326 ? -9.134 5.463 24.151 1.00 82.00 326 ASN A N 1
ATOM 2616 C CA . ASN A 1 326 ? -7.705 5.597 24.421 1.00 82.00 326 ASN A CA 1
ATOM 2617 C C . ASN A 1 326 ? -7.379 6.867 25.223 1.00 82.00 326 ASN A C 1
ATOM 2619 O O . ASN A 1 326 ? -6.600 6.814 26.178 1.00 82.00 326 ASN A O 1
ATOM 2623 N N . LEU A 1 327 ? -7.982 8.008 24.876 1.00 88.12 327 LEU A N 1
ATOM 2624 C CA . LEU A 1 327 ? -7.741 9.273 25.577 1.00 88.12 327 LEU A CA 1
ATOM 2625 C C . LEU A 1 327 ? -8.339 9.279 26.993 1.00 88.12 327 LEU A C 1
ATOM 2627 O O . LEU A 1 327 ? -7.639 9.611 27.950 1.00 88.12 327 LEU A O 1
ATOM 2631 N N . ILE A 1 328 ? -9.600 8.866 27.149 1.00 86.44 328 ILE A N 1
ATOM 2632 C CA . ILE A 1 328 ? -10.280 8.811 28.453 1.00 86.44 328 ILE A CA 1
ATOM 2633 C C . ILE A 1 328 ? -9.659 7.718 29.332 1.00 86.44 328 ILE A C 1
ATOM 2635 O O . ILE A 1 328 ? -9.430 7.936 30.521 1.00 86.44 328 ILE A O 1
ATOM 2639 N N . GLY A 1 329 ? -9.300 6.569 28.754 1.00 82.06 329 GLY A N 1
ATOM 2640 C CA . GLY A 1 329 ? -8.588 5.505 29.460 1.00 82.06 329 GLY A CA 1
ATOM 2641 C C . GLY A 1 329 ? -7.254 5.985 30.040 1.00 82.06 329 GLY A C 1
ATOM 2642 O O . GLY A 1 329 ? -6.957 5.715 31.206 1.00 82.06 329 GLY A O 1
ATOM 2643 N N . ASN A 1 330 ? -6.486 6.771 29.277 1.00 83.38 330 ASN A N 1
ATOM 2644 C CA . ASN A 1 330 ? -5.268 7.410 29.777 1.00 83.38 330 ASN A CA 1
ATOM 2645 C C . ASN A 1 330 ? -5.570 8.414 30.902 1.00 83.38 330 ASN A C 1
ATOM 2647 O O . ASN A 1 330 ? -4.918 8.363 31.945 1.00 83.38 330 ASN A O 1
ATOM 2651 N N . ALA A 1 331 ? -6.592 9.261 30.756 1.00 86.81 331 ALA A N 1
ATOM 2652 C CA . ALA A 1 331 ? -7.007 10.196 31.805 1.00 86.81 331 ALA A CA 1
ATOM 2653 C C . ALA A 1 331 ? -7.348 9.478 33.129 1.00 86.81 331 ALA A C 1
ATOM 2655 O O . ALA A 1 331 ? -6.847 9.857 34.189 1.00 86.81 331 ALA A O 1
ATOM 2656 N N . ILE A 1 332 ? -8.116 8.383 33.077 1.00 83.62 332 ILE A N 1
ATOM 2657 C CA . ILE A 1 332 ? -8.482 7.557 34.247 1.00 83.62 332 ILE A CA 1
ATOM 2658 C C . ILE A 1 332 ? -7.270 6.836 34.845 1.00 83.62 332 ILE A C 1
ATOM 2660 O O . ILE A 1 332 ? -7.219 6.553 36.048 1.00 83.62 332 ILE A O 1
ATOM 2664 N N . LYS A 1 333 ? -6.296 6.473 34.010 1.00 80.62 333 LYS A N 1
ATOM 2665 C CA . LYS A 1 333 ? -5.072 5.802 34.447 1.00 80.62 333 LYS A CA 1
ATOM 2666 C C . LYS A 1 333 ? -4.161 6.752 35.228 1.00 80.62 333 LYS A C 1
ATOM 2668 O O . LYS A 1 333 ? -3.605 6.330 36.237 1.00 80.62 333 LYS A O 1
ATOM 2673 N N . PHE A 1 334 ? -4.033 8.006 34.795 1.00 82.56 334 PHE A N 1
ATOM 2674 C CA . PHE A 1 334 ? -3.088 8.978 35.364 1.00 82.56 334 PHE A CA 1
ATOM 2675 C C . PHE A 1 334 ? -3.713 9.993 36.339 1.00 82.56 334 PHE A C 1
ATOM 2677 O O . PHE A 1 334 ? -2.994 10.818 36.911 1.00 82.56 334 PHE A O 1
ATOM 2684 N N . THR A 1 335 ? -5.021 9.894 36.587 1.00 84.56 335 THR A N 1
ATOM 2685 C CA . THR A 1 335 ? -5.740 10.678 37.602 1.00 84.56 335 THR A CA 1
ATOM 2686 C C . THR A 1 335 ? -6.050 9.802 38.809 1.00 84.56 335 THR A C 1
ATOM 2688 O O . THR A 1 335 ? -6.762 8.809 38.696 1.00 84.56 335 THR A O 1
ATOM 2691 N N . ALA A 1 336 ? -5.498 10.150 39.973 1.00 80.88 336 ALA 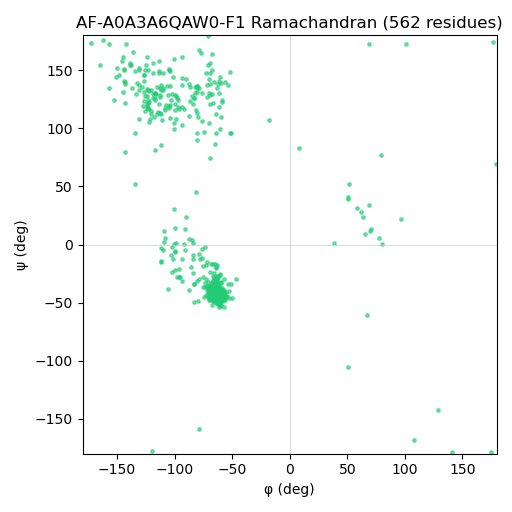A N 1
ATOM 2692 C CA . ALA A 1 336 ? -5.746 9.414 41.216 1.00 80.88 336 ALA A CA 1
ATOM 2693 C C . ALA A 1 336 ? -6.989 9.922 41.966 1.00 80.88 336 ALA A C 1
ATOM 2695 O O . ALA A 1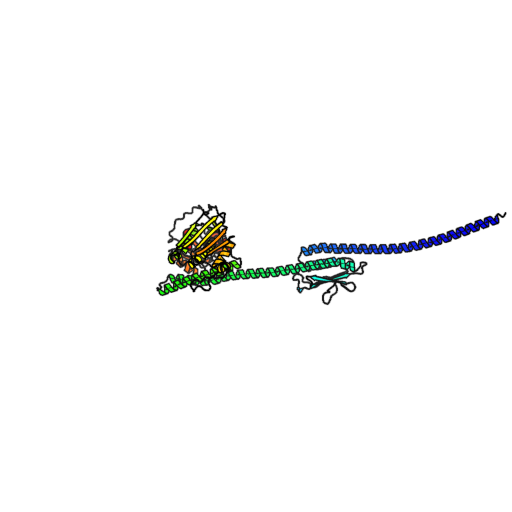 336 ? -7.725 9.126 42.537 1.00 80.88 336 ALA A O 1
ATOM 2696 N N . GLN A 1 337 ? -7.197 11.241 41.984 1.00 80.38 337 GLN A N 1
ATOM 2697 C CA . GLN A 1 337 ? -8.345 11.935 42.574 1.00 80.38 337 GLN A CA 1
ATOM 2698 C C . GLN A 1 337 ? -8.611 13.206 41.760 1.00 80.38 337 GLN A C 1
ATOM 2700 O O . GLN A 1 337 ? -7.656 13.826 41.288 1.00 80.38 337 GLN A O 1
ATOM 2705 N N . GLY A 1 338 ? -9.877 13.598 41.618 1.00 87.00 338 GLY A N 1
ATOM 2706 C CA . GLY A 1 338 ? -10.279 14.806 40.894 1.00 87.00 338 GLY A CA 1
ATOM 2707 C C . GLY A 1 338 ? -11.357 14.529 39.853 1.00 87.00 338 GLY A C 1
ATOM 2708 O O . GLY A 1 338 ? -12.244 13.710 40.095 1.00 87.00 338 GLY A O 1
ATOM 2709 N N . GLU A 1 339 ? -11.270 15.209 38.710 1.00 89.94 339 GLU A N 1
ATOM 2710 C CA . GLU A 1 339 ? -12.284 15.153 37.656 1.00 89.94 339 GLU A CA 1
ATOM 2711 C C . GLU A 1 339 ? -11.685 14.896 36.268 1.00 89.94 339 GLU A C 1
ATOM 2713 O O . GLU A 1 339 ? -10.542 15.251 35.967 1.00 89.94 339 GLU A O 1
ATOM 2718 N N . ILE A 1 340 ? -12.493 14.275 35.413 1.00 91.62 340 ILE A N 1
ATOM 2719 C CA . ILE A 1 340 ? -12.235 14.089 33.989 1.00 91.62 340 ILE A CA 1
ATOM 2720 C C . ILE A 1 340 ? -13.401 14.712 33.232 1.00 91.62 340 ILE A C 1
ATOM 2722 O O . ILE A 1 340 ? -14.564 14.358 33.443 1.00 91.62 340 ILE A O 1
ATOM 2726 N N . LYS A 1 341 ? -13.090 15.639 32.329 1.00 92.38 341 LYS A N 1
ATOM 2727 C CA . LYS A 1 341 ? -14.079 16.414 31.582 1.00 92.38 341 LYS A CA 1
ATOM 2728 C C . LY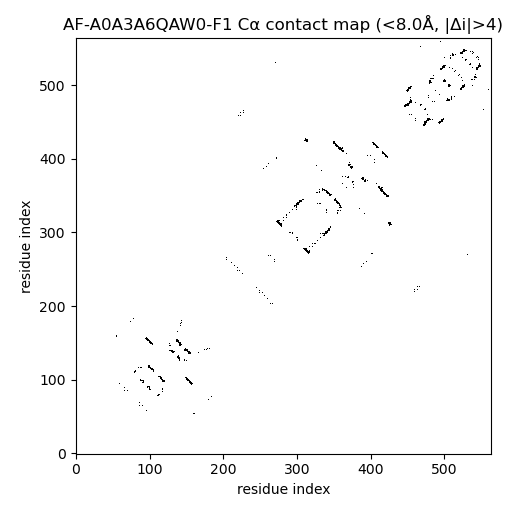S A 1 341 ? -13.892 16.226 30.082 1.00 92.38 341 LYS A C 1
ATOM 2730 O O . LYS A 1 341 ? -12.834 16.534 29.536 1.00 92.38 341 LYS A O 1
ATOM 2735 N N . VAL A 1 342 ? -14.947 15.770 29.413 1.00 92.38 342 VAL A N 1
ATOM 2736 C CA . VAL A 1 342 ? -15.034 15.656 27.955 1.00 92.38 342 VAL A CA 1
ATOM 2737 C C . VAL A 1 342 ? -15.928 16.775 27.429 1.00 92.38 342 VAL A C 1
ATOM 2739 O O . VAL A 1 342 ? -17.100 16.849 27.792 1.00 92.38 342 VAL A O 1
ATOM 2742 N N . ARG A 1 343 ? -15.390 17.648 26.574 1.00 92.25 343 ARG A N 1
ATOM 2743 C CA . ARG A 1 343 ? -16.134 18.742 25.930 1.00 92.25 343 ARG A CA 1
ATOM 2744 C C . ARG A 1 343 ? -16.177 18.547 24.430 1.00 92.25 343 ARG A C 1
ATOM 2746 O O . ARG A 1 343 ? -15.133 18.391 23.804 1.00 92.25 343 ARG A O 1
ATOM 2753 N N . ALA A 1 344 ? -17.367 18.627 23.850 1.00 91.06 344 ALA A N 1
ATOM 2754 C CA . ALA A 1 344 ? -17.551 18.551 22.408 1.00 91.06 344 ALA A CA 1
ATOM 2755 C C . ALA A 1 344 ? -18.102 19.858 21.833 1.00 91.06 344 ALA A C 1
ATOM 2757 O O . ALA A 1 344 ? -19.024 20.466 22.382 1.00 91.06 344 ALA A O 1
ATOM 2758 N N . LYS A 1 345 ? -17.516 20.278 20.711 1.00 91.25 345 LYS A N 1
ATOM 2759 C CA . LYS A 1 345 ? -17.877 21.465 19.935 1.00 91.25 345 LYS A CA 1
ATOM 2760 C C . LYS A 1 345 ? -18.006 21.099 18.470 1.00 91.25 345 LYS A C 1
ATOM 2762 O O . LYS A 1 345 ? -17.148 20.409 17.927 1.00 91.25 345 LYS A O 1
ATOM 2767 N N . TRP A 1 346 ? -19.035 21.633 17.842 1.00 87.69 346 TRP A N 1
ATOM 2768 C CA . TRP A 1 346 ? -19.272 21.550 16.415 1.00 87.69 346 TRP A CA 1
ATOM 2769 C C . TRP A 1 346 ? -19.124 22.932 15.785 1.00 87.69 346 TRP A C 1
ATOM 2771 O O . TRP A 1 346 ? -19.704 23.907 16.271 1.00 87.69 346 TRP A O 1
ATOM 2781 N N . HIS A 1 347 ? -18.315 23.031 14.733 1.00 85.56 347 HIS A N 1
ATOM 2782 C CA . HIS A 1 347 ? -18.165 24.261 13.962 1.00 85.56 347 HIS A CA 1
ATOM 2783 C C . HIS A 1 347 ? -17.762 23.944 12.522 1.00 85.56 347 HIS A C 1
ATOM 2785 O O . HIS A 1 347 ? -16.737 23.304 12.316 1.00 85.56 347 HIS A O 1
ATOM 2791 N N . ASP A 1 348 ? -18.542 24.426 11.551 1.00 79.75 348 ASP A N 1
ATOM 2792 C CA . ASP A 1 348 ? -18.190 24.442 10.120 1.00 79.75 348 ASP A CA 1
ATOM 2793 C C . ASP A 1 348 ? -17.722 23.075 9.570 1.00 79.75 348 ASP A C 1
ATOM 2795 O O . ASP A 1 348 ? -16.633 22.949 9.014 1.00 79.75 348 ASP A O 1
ATOM 2799 N N . GLY A 1 349 ? -18.505 22.009 9.792 1.00 81.31 349 GLY A N 1
ATOM 2800 C CA . GLY A 1 349 ? -18.152 20.661 9.317 1.00 81.31 349 GLY A CA 1
ATOM 2801 C C . GLY A 1 349 ? -17.094 19.926 10.154 1.00 81.31 349 GLY A C 1
ATOM 2802 O O . GLY A 1 349 ? -16.651 18.842 9.773 1.00 81.31 349 GLY A O 1
ATOM 2803 N N . GLN A 1 350 ? -16.659 20.493 11.284 1.00 88.38 350 GLN A N 1
ATOM 2804 C CA . GLN A 1 350 ? -15.635 19.896 12.142 1.00 88.38 350 GLN A CA 1
ATOM 2805 C C . GLN A 1 350 ? -16.157 19.589 13.546 1.00 88.38 350 GLN A C 1
ATOM 2807 O O . GLN A 1 350 ? -16.673 20.464 14.253 1.00 88.38 350 GLN A O 1
ATOM 2812 N N . LEU A 1 351 ? -15.930 18.348 13.986 1.00 89.50 351 LEU A N 1
ATOM 2813 C CA . LEU A 1 351 ? -16.135 17.926 15.366 1.00 89.50 351 LEU A CA 1
ATOM 2814 C C . LEU A 1 351 ? -14.827 18.094 16.133 1.00 89.50 351 LEU A C 1
ATOM 2816 O O . LEU A 1 351 ? -13.821 17.441 15.855 1.00 89.50 351 LEU A O 1
ATOM 2820 N N . ARG A 1 352 ? -14.860 18.969 17.134 1.00 92.44 352 ARG A N 1
ATOM 2821 C CA . ARG A 1 352 ? -13.763 19.204 18.065 1.00 92.44 352 ARG A CA 1
ATOM 2822 C C . ARG A 1 352 ? -14.120 18.626 19.421 1.00 92.44 352 ARG A C 1
ATOM 2824 O O . ARG A 1 352 ? -15.042 19.114 20.072 1.00 92.44 352 ARG A O 1
ATOM 2831 N N . VAL A 1 353 ? -13.345 17.652 19.879 1.00 92.44 353 VAL A N 1
ATOM 2832 C CA . VAL A 1 353 ? -13.505 17.062 21.210 1.00 92.44 353 VAL A CA 1
ATOM 2833 C C . VAL A 1 353 ? -12.253 17.319 22.035 1.00 92.44 353 VAL A C 1
ATOM 2835 O O . VAL A 1 353 ? -11.137 17.086 21.567 1.00 92.44 353 VAL A O 1
ATOM 2838 N N . SER A 1 354 ? -12.435 17.820 23.257 1.00 93.31 354 SER A N 1
ATOM 2839 C CA . SER A 1 354 ? -11.373 17.909 24.253 1.00 93.31 354 SER A CA 1
ATOM 2840 C C . SER A 1 354 ? -11.623 16.972 25.426 1.00 93.31 354 SER A C 1
ATOM 2842 O O . SER A 1 354 ? -12.736 16.886 25.937 1.00 93.31 354 SER A O 1
ATOM 2844 N N . VAL A 1 355 ? -10.575 16.266 25.837 1.00 93.38 355 VAL A N 1
ATOM 2845 C CA . VAL A 1 355 ? -10.538 15.405 27.019 1.00 93.38 355 VAL A CA 1
ATOM 2846 C C . VAL A 1 355 ? -9.531 16.020 27.979 1.00 93.38 355 VAL A C 1
ATOM 2848 O O . VAL A 1 355 ? -8.343 16.077 27.668 1.00 93.38 355 VAL A O 1
ATOM 2851 N N . SER A 1 356 ? -10.019 16.520 29.111 1.00 92.12 356 SER A N 1
ATOM 2852 C CA . SER A 1 356 ? -9.219 17.150 30.159 1.00 92.12 356 SER A CA 1
ATOM 2853 C C . SER A 1 356 ? -9.221 16.287 31.413 1.00 92.12 356 SER A C 1
ATOM 2855 O O . SER A 1 356 ? -10.274 15.808 31.831 1.00 92.12 356 SER A O 1
ATOM 2857 N N . ASP A 1 357 ? -8.058 16.145 32.036 1.00 92.62 357 ASP A N 1
ATOM 2858 C CA . ASP A 1 357 ? -7.863 15.461 33.312 1.00 92.62 357 ASP A CA 1
ATOM 2859 C C . ASP A 1 357 ? -7.173 16.379 34.326 1.00 92.62 357 ASP A C 1
ATOM 2861 O O . ASP A 1 357 ? -6.446 17.292 33.937 1.00 92.62 357 ASP A O 1
ATOM 2865 N N . THR A 1 358 ? -7.387 16.136 35.622 1.00 89.88 358 THR A N 1
ATOM 2866 C CA . THR A 1 358 ? -6.680 16.815 36.726 1.00 89.88 358 THR A CA 1
ATOM 2867 C C . THR A 1 358 ? -5.546 15.957 37.303 1.00 89.88 358 THR A C 1
ATOM 2869 O O . THR A 1 358 ? -5.285 15.984 38.508 1.00 89.88 358 THR A O 1
ATOM 2872 N N . GLY A 1 359 ? -4.922 15.119 36.474 1.00 85.94 359 GLY A N 1
ATOM 2873 C CA . GLY A 1 359 ? -3.905 14.155 36.873 1.00 85.94 359 GLY A CA 1
ATOM 2874 C C . GLY A 1 359 ? -2.510 14.754 37.078 1.00 85.94 359 GLY A C 1
ATOM 2875 O O . GLY A 1 359 ? -2.314 15.950 37.290 1.00 85.94 359 GLY A O 1
ATOM 2876 N N . VAL A 1 360 ? -1.494 13.890 37.012 1.00 82.06 360 VAL A N 1
ATOM 2877 C CA . VAL A 1 360 ? -0.086 14.250 37.283 1.00 82.06 360 VAL A CA 1
ATOM 2878 C C . VAL A 1 360 ? 0.534 15.214 36.262 1.00 82.06 360 VAL A C 1
ATOM 2880 O O . VAL A 1 360 ? 1.556 15.834 36.558 1.00 82.06 360 VAL A O 1
ATOM 2883 N N . GLY A 1 361 ? -0.079 15.373 35.085 1.00 83.19 361 GLY A N 1
ATOM 2884 C CA . GLY A 1 361 ? 0.475 16.149 33.972 1.00 83.19 361 GLY A CA 1
ATOM 2885 C C . GLY A 1 361 ? 1.718 15.507 33.335 1.00 83.19 361 GLY A C 1
ATOM 2886 O O . GLY A 1 361 ? 2.253 14.514 33.826 1.00 83.19 361 GLY A O 1
ATOM 2887 N N . ILE A 1 362 ? 2.181 16.071 32.218 1.00 83.75 362 ILE A N 1
ATOM 2888 C CA . ILE A 1 362 ? 3.249 15.513 31.370 1.00 83.75 362 ILE A CA 1
ATOM 2889 C C . ILE A 1 362 ? 4.392 16.527 31.244 1.00 83.75 362 ILE A C 1
ATOM 2891 O O . ILE A 1 362 ? 4.167 17.703 30.951 1.00 83.75 362 ILE A O 1
ATOM 2895 N N . THR A 1 363 ? 5.636 16.079 31.440 1.00 83.75 363 THR A N 1
ATOM 2896 C CA . THR A 1 363 ? 6.838 16.919 31.302 1.00 83.75 363 THR A CA 1
ATOM 2897 C C . THR A 1 363 ? 7.075 17.345 29.853 1.00 83.75 363 THR A C 1
ATOM 2899 O O . THR A 1 363 ? 6.753 16.620 28.915 1.00 83.75 363 THR A O 1
ATOM 2902 N N . GLN A 1 364 ? 7.690 18.512 29.654 1.00 80.69 364 GLN A N 1
ATOM 2903 C CA . GLN A 1 364 ? 7.886 19.080 28.316 1.00 80.69 364 GLN A CA 1
ATOM 2904 C C . GLN A 1 364 ? 8.802 18.227 27.417 1.00 80.69 364 GLN A C 1
ATOM 2906 O O . GLN A 1 364 ? 8.564 18.131 26.214 1.00 80.69 364 GLN A O 1
ATOM 2911 N N . ASP A 1 365 ? 9.779 17.531 28.006 1.00 77.06 365 ASP A N 1
ATOM 2912 C CA . ASP A 1 365 ? 10.634 16.579 27.286 1.00 77.06 365 ASP A CA 1
ATOM 2913 C C . ASP A 1 365 ? 9.824 15.381 26.758 1.00 77.06 365 ASP A C 1
ATOM 2915 O O . ASP A 1 365 ? 9.980 14.982 25.605 1.00 77.06 365 ASP A O 1
ATOM 2919 N N . ALA A 1 366 ? 8.902 14.845 27.569 1.00 76.62 366 ALA A N 1
ATOM 2920 C CA . ALA A 1 366 ? 8.059 13.713 27.189 1.00 76.62 366 ALA A CA 1
ATOM 2921 C C . ALA A 1 366 ? 6.971 14.093 26.172 1.00 76.62 366 ALA A C 1
ATOM 2923 O O . ALA A 1 366 ? 6.605 13.263 25.346 1.00 76.62 366 ALA A O 1
ATOM 2924 N N . GLN A 1 367 ? 6.483 15.341 26.181 1.00 80.75 367 GLN A N 1
ATOM 2925 C CA . GLN A 1 367 ? 5.462 15.818 25.235 1.00 80.75 367 GLN A CA 1
ATOM 2926 C C . GLN A 1 367 ? 5.909 15.711 23.768 1.00 80.75 367 GLN A C 1
ATOM 2928 O O . GLN A 1 367 ? 5.078 15.461 22.899 1.00 80.75 367 GLN A O 1
ATOM 2933 N N . THR A 1 368 ? 7.208 15.864 23.490 1.00 77.19 368 THR A N 1
ATOM 2934 C CA . THR A 1 368 ? 7.738 15.860 22.114 1.00 77.19 368 THR A CA 1
ATOM 2935 C C . THR A 1 368 ? 7.701 14.467 21.478 1.00 77.19 368 THR A C 1
ATOM 2937 O O . THR A 1 368 ? 7.501 14.359 20.275 1.00 77.19 368 THR A O 1
ATOM 2940 N N . GLN A 1 369 ? 7.864 13.413 22.282 1.00 79.38 369 GLN A N 1
ATOM 2941 C CA . GLN A 1 369 ? 7.933 12.015 21.827 1.00 79.38 369 GLN A CA 1
ATOM 2942 C C . GLN A 1 369 ? 6.675 11.215 22.194 1.00 79.38 369 GLN A C 1
ATOM 2944 O O . GLN A 1 369 ? 6.625 10.006 22.010 1.00 79.38 369 GLN A O 1
ATOM 2949 N N . LEU A 1 370 ? 5.646 11.863 22.748 1.00 79.81 370 LEU A N 1
ATOM 2950 C CA . LEU A 1 370 ? 4.489 11.167 23.317 1.00 79.81 370 LEU A CA 1
ATOM 2951 C C . LEU A 1 370 ? 3.657 10.414 22.265 1.00 79.81 370 LEU A C 1
ATOM 2953 O O . LEU A 1 370 ? 3.005 9.421 22.581 1.00 79.81 370 LEU A O 1
ATOM 2957 N N . PHE A 1 371 ? 3.664 10.907 21.028 1.00 81.44 371 PHE A N 1
ATOM 2958 C CA . PHE A 1 371 ? 2.972 10.279 19.906 1.00 81.44 371 PHE A CA 1
ATOM 2959 C C . PHE A 1 371 ? 3.858 9.289 19.137 1.00 81.44 371 PHE A C 1
ATOM 2961 O O . PHE A 1 371 ? 3.359 8.606 18.244 1.00 81.44 371 PHE A O 1
ATOM 2968 N N . ASP A 1 372 ? 5.143 9.173 19.493 1.00 76.88 372 ASP A N 1
ATOM 2969 C CA . ASP A 1 372 ? 6.032 8.200 18.869 1.00 76.88 372 ASP A CA 1
ATOM 2970 C C . ASP A 1 372 ? 5.661 6.776 19.333 1.00 76.88 372 ASP A C 1
ATOM 2972 O O . ASP A 1 372 ? 5.414 6.545 20.525 1.00 76.88 372 ASP A O 1
ATOM 2976 N N . PRO A 1 373 ? 5.640 5.782 18.425 1.00 74.56 373 PRO A N 1
ATOM 2977 C CA . PRO A 1 373 ? 5.270 4.416 18.776 1.00 74.56 373 PRO A CA 1
ATOM 2978 C C . PRO A 1 373 ? 6.187 3.823 19.850 1.00 74.56 373 PRO A C 1
ATOM 2980 O O . PRO A 1 373 ? 7.408 3.966 19.787 1.00 74.56 373 PRO A O 1
ATOM 2983 N N . PHE A 1 374 ? 5.600 3.089 20.800 1.00 70.06 374 PHE A N 1
ATOM 2984 C CA . PHE A 1 374 ? 6.301 2.396 21.894 1.00 70.06 374 PHE A CA 1
ATOM 2985 C C . PHE A 1 374 ? 7.004 3.315 22.908 1.00 70.06 374 PHE A C 1
ATOM 2987 O O . PHE A 1 374 ? 7.737 2.829 23.777 1.00 70.06 374 PHE A O 1
ATOM 2994 N N . VAL A 1 375 ? 6.782 4.631 22.845 1.00 68.00 375 VAL A N 1
ATOM 2995 C CA . VAL A 1 375 ? 7.316 5.565 23.836 1.00 68.00 375 VAL A CA 1
ATOM 2996 C C . VAL A 1 375 ? 6.419 5.586 25.074 1.00 68.00 375 VAL A C 1
ATOM 2998 O O . VAL A 1 375 ? 5.200 5.726 25.007 1.00 68.00 375 VAL A O 1
ATOM 3001 N N . GLN A 1 376 ? 7.043 5.438 26.242 1.00 65.94 376 GLN A N 1
ATOM 3002 C CA . GLN A 1 376 ? 6.399 5.561 27.548 1.00 65.94 376 GLN A CA 1
ATOM 3003 C C . GLN A 1 376 ? 7.070 6.704 28.312 1.00 65.94 376 GLN A C 1
ATOM 3005 O O . GLN A 1 376 ? 8.290 6.701 28.478 1.00 65.94 376 GLN A O 1
ATOM 3010 N N . ALA A 1 377 ? 6.276 7.664 28.795 1.00 56.78 377 ALA A N 1
ATOM 3011 C CA . ALA A 1 377 ? 6.773 8.870 29.464 1.00 56.78 377 ALA A CA 1
ATOM 3012 C C . ALA A 1 377 ? 7.518 8.595 30.789 1.00 56.78 377 ALA A C 1
ATOM 3014 O O . ALA A 1 377 ? 8.298 9.434 31.230 1.00 56.78 377 ALA A O 1
ATOM 3015 N N . ASP A 1 378 ? 7.325 7.423 31.406 1.00 52.84 378 ASP A N 1
ATOM 3016 C CA . ASP A 1 378 ? 7.881 7.094 32.720 1.00 52.84 378 ASP A CA 1
ATOM 3017 C C . ASP A 1 378 ? 8.518 5.692 32.737 1.00 52.84 378 ASP A C 1
ATOM 3019 O O . ASP A 1 378 ? 7.856 4.685 32.973 1.00 52.84 378 ASP A O 1
ATOM 3023 N N . ARG A 1 379 ? 9.842 5.603 32.537 1.00 48.09 379 ARG A N 1
ATOM 3024 C CA . ARG A 1 379 ? 10.602 4.359 32.811 1.00 48.09 379 ARG A CA 1
ATOM 3025 C C . ARG A 1 379 ? 10.852 4.137 34.312 1.00 48.09 379 ARG A C 1
ATOM 3027 O O . ARG A 1 379 ? 11.298 3.064 34.711 1.00 48.09 379 ARG A O 1
ATOM 3034 N N . THR A 1 380 ? 10.599 5.153 35.140 1.00 40.56 380 THR A N 1
ATOM 3035 C CA . THR A 1 380 ? 10.993 5.218 36.559 1.00 40.56 380 THR A CA 1
ATOM 3036 C C . THR A 1 380 ? 9.830 5.161 37.552 1.00 40.56 380 THR A C 1
ATOM 3038 O O . THR A 1 380 ? 10.062 4.892 38.735 1.00 40.56 380 THR A O 1
ATOM 3041 N N . ALA A 1 381 ? 8.581 5.353 37.116 1.00 38.41 381 ALA A N 1
ATOM 3042 C CA . ALA A 1 381 ? 7.419 5.242 37.992 1.00 38.41 381 ALA A CA 1
ATOM 3043 C C . ALA A 1 381 ? 7.093 3.765 38.276 1.00 38.41 381 ALA A C 1
ATOM 3045 O O . ALA A 1 381 ? 6.605 3.027 37.425 1.00 38.41 381 ALA A O 1
ATOM 3046 N N . LYS A 1 382 ? 7.409 3.335 39.503 1.00 37.50 382 LYS A N 1
ATOM 3047 C CA . LYS A 1 382 ? 7.018 2.071 40.156 1.00 37.50 382 LYS A CA 1
ATOM 3048 C C . LYS A 1 382 ? 5.816 1.367 39.498 1.00 37.50 382 LYS A C 1
ATOM 3050 O O . LYS A 1 382 ? 4.699 1.811 39.721 1.00 37.50 382 LYS A O 1
ATOM 3055 N N . ARG A 1 383 ? 6.071 0.257 38.784 1.00 38.88 383 ARG A N 1
ATOM 3056 C CA . ARG A 1 383 ? 5.270 -0.986 38.581 1.00 38.88 383 ARG A CA 1
ATOM 3057 C C . ARG A 1 383 ? 3.732 -0.950 38.414 1.00 38.88 383 ARG A C 1
ATOM 3059 O O . ARG A 1 383 ? 3.154 -2.013 38.242 1.00 38.88 383 ARG A O 1
ATOM 3066 N N . ASN A 1 384 ? 3.064 0.197 38.419 1.00 37.19 384 ASN A N 1
ATOM 3067 C CA . ASN A 1 384 ? 1.605 0.281 38.543 1.00 37.19 384 ASN A CA 1
ATOM 3068 C C . ASN A 1 384 ? 0.910 0.773 37.264 1.00 37.19 384 ASN A C 1
ATOM 3070 O O . ASN A 1 384 ? -0.314 0.830 37.231 1.00 37.19 384 ASN A O 1
ATOM 3074 N N . TYR A 1 385 ? 1.660 1.122 36.212 1.00 45.12 385 TYR A N 1
ATOM 3075 C CA . TYR A 1 385 ? 1.111 1.765 35.015 1.00 45.12 385 TYR A CA 1
ATOM 3076 C C . TYR A 1 385 ? 1.633 1.150 33.704 1.00 45.12 385 TYR A C 1
ATOM 3078 O O . TYR A 1 385 ? 2.072 1.871 32.812 1.00 45.12 385 TYR A O 1
ATOM 3086 N N . GLU A 1 386 ? 1.539 -0.169 33.529 1.00 49.38 386 GLU A N 1
ATOM 3087 C CA . GLU A 1 386 ? 1.882 -0.825 32.255 1.00 49.38 386 GLU A CA 1
ATOM 3088 C C . GLU A 1 386 ? 0.872 -0.475 31.142 1.00 49.38 386 GLU A C 1
ATOM 3090 O O . GLU A 1 386 ? -0.330 -0.343 31.374 1.00 49.38 386 GLU A O 1
ATOM 3095 N N . GLY A 1 387 ? 1.365 -0.214 29.934 1.00 60.34 387 GLY A N 1
ATOM 3096 C CA . GLY A 1 387 ? 0.575 0.043 28.726 1.00 60.34 387 GLY A CA 1
ATOM 3097 C C . GLY A 1 387 ? 1.472 -0.077 27.495 1.00 60.34 387 GLY A C 1
ATOM 3098 O O . GLY A 1 387 ? 2.677 0.107 27.605 1.00 60.34 387 GLY A O 1
ATOM 3099 N N . THR A 1 388 ? 0.926 -0.392 26.326 1.00 60.47 388 THR A N 1
ATOM 3100 C CA . THR A 1 388 ? 1.711 -0.696 25.108 1.00 60.47 388 THR A CA 1
ATOM 3101 C C . THR A 1 388 ? 2.536 0.478 24.573 1.00 60.47 388 THR A C 1
ATOM 3103 O O . THR A 1 388 ? 3.481 0.269 23.818 1.00 60.47 388 THR A O 1
ATOM 3106 N N . GLY A 1 389 ? 2.184 1.715 24.941 1.00 71.12 389 GLY A N 1
ATOM 3107 C CA . GLY A 1 389 ? 2.744 2.923 24.325 1.00 71.12 389 GLY A CA 1
ATOM 3108 C C . GLY A 1 389 ? 2.277 3.130 22.878 1.00 71.12 389 GLY A C 1
ATOM 3109 O O . GLY A 1 389 ? 2.845 3.950 22.169 1.00 71.12 389 GLY A O 1
ATOM 3110 N N . LEU A 1 390 ? 1.265 2.380 22.423 1.00 75.25 390 LEU A N 1
ATOM 3111 C CA . LEU A 1 390 ? 0.724 2.474 21.063 1.00 75.25 390 LEU A CA 1
ATOM 3112 C C . LEU A 1 390 ? -0.533 3.345 20.982 1.00 75.25 390 LEU A C 1
ATOM 3114 O O . LEU A 1 390 ? -0.770 3.966 19.952 1.00 75.25 390 LEU A O 1
ATOM 3118 N N . GLY A 1 391 ? -1.315 3.447 22.062 1.00 79.25 391 GLY A N 1
ATOM 3119 C CA . GLY A 1 391 ? -2.632 4.095 22.033 1.00 79.25 391 GLY A CA 1
ATOM 3120 C C . GLY A 1 391 ? -2.633 5.537 21.507 1.00 79.25 391 GLY A C 1
ATOM 3121 O O . GLY A 1 391 ? -3.508 5.897 20.723 1.00 79.25 391 GLY A O 1
ATOM 3122 N N . LEU A 1 392 ? -1.643 6.362 21.873 1.00 84.94 392 LEU A N 1
ATOM 3123 C CA . LEU A 1 392 ? -1.554 7.750 21.393 1.00 84.94 392 LEU A CA 1
ATOM 3124 C C . LEU A 1 392 ? -1.071 7.847 19.939 1.00 84.94 392 LEU A C 1
ATOM 3126 O O . LEU A 1 392 ? -1.598 8.670 19.193 1.00 84.94 392 LEU A O 1
ATOM 3130 N N . ALA A 1 393 ? -0.147 6.978 19.520 1.00 83.12 393 ALA A N 1
ATOM 3131 C CA . ALA A 1 393 ? 0.274 6.869 18.122 1.00 83.12 393 ALA A CA 1
ATOM 3132 C C . ALA A 1 393 ? -0.901 6.444 17.220 1.00 83.12 393 ALA A C 1
ATOM 3134 O O . ALA A 1 393 ? -1.126 7.033 16.163 1.00 83.12 393 ALA A O 1
ATOM 3135 N N . ILE A 1 394 ? -1.717 5.483 17.679 1.00 82.56 394 ILE A N 1
ATOM 3136 C CA . ILE A 1 394 ? -2.958 5.073 17.005 1.00 82.56 394 ILE A CA 1
ATOM 3137 C C . ILE A 1 394 ? -3.934 6.254 16.928 1.00 82.56 394 ILE A C 1
ATOM 3139 O O . ILE A 1 394 ? -4.470 6.523 15.859 1.00 82.56 394 ILE A O 1
ATOM 3143 N N . CYS A 1 395 ? -4.130 7.014 18.014 1.00 86.88 395 CYS A N 1
ATOM 3144 C CA . CYS A 1 395 ? -4.998 8.199 17.985 1.00 86.88 395 CYS A CA 1
ATOM 3145 C C . CYS A 1 395 ? -4.532 9.234 16.956 1.00 86.88 395 CYS A C 1
ATOM 3147 O O . CYS A 1 395 ? -5.356 9.760 16.215 1.00 86.88 395 CYS A O 1
ATOM 3149 N N . GLN A 1 396 ? -3.228 9.525 16.895 1.00 87.56 396 GLN A N 1
ATOM 3150 C CA . GLN A 1 396 ? -2.687 10.484 15.934 1.00 87.56 396 GLN A CA 1
ATOM 3151 C C . GLN A 1 396 ? -2.948 10.036 14.497 1.00 87.56 396 GLN A C 1
ATOM 3153 O O . GLN A 1 396 ? -3.492 10.807 13.710 1.00 87.56 396 GLN A O 1
ATOM 3158 N N . ASN A 1 397 ? -2.626 8.782 14.181 1.00 84.31 397 ASN A N 1
ATOM 3159 C CA . ASN A 1 397 ? -2.824 8.235 12.846 1.00 84.31 397 ASN A CA 1
ATOM 3160 C C . ASN A 1 397 ? -4.313 8.155 12.466 1.00 84.31 397 ASN A C 1
ATOM 3162 O O . ASN A 1 397 ? -4.657 8.519 11.346 1.00 84.31 397 ASN A O 1
ATOM 3166 N N . LEU A 1 398 ? -5.206 7.738 13.377 1.00 86.62 398 LEU A N 1
ATOM 3167 C CA . LEU A 1 398 ? -6.654 7.704 13.122 1.00 86.62 398 LEU A CA 1
ATOM 3168 C C . LEU A 1 398 ? -7.192 9.104 12.824 1.00 86.62 398 LEU A C 1
ATOM 3170 O O . LEU A 1 398 ? -7.917 9.298 11.855 1.00 86.62 398 LEU A O 1
ATOM 3174 N N . VAL A 1 399 ? -6.794 10.092 13.626 1.00 90.31 399 VAL A N 1
ATOM 3175 C CA . VAL A 1 399 ? -7.188 11.486 13.411 1.00 90.31 399 VAL A CA 1
ATOM 3176 C C . VAL A 1 399 ? -6.640 12.008 12.078 1.00 90.31 399 VAL A C 1
ATOM 3178 O O . VAL A 1 399 ? -7.360 12.707 11.375 1.00 90.31 399 VAL A O 1
ATOM 3181 N N . SER A 1 400 ? -5.414 11.643 11.687 1.00 88.50 400 SER A N 1
ATOM 3182 C CA . SER A 1 400 ? -4.861 11.983 10.368 1.00 88.50 400 SER A CA 1
ATOM 3183 C C . SER A 1 400 ? -5.589 11.302 9.205 1.00 88.50 400 SER A C 1
ATOM 3185 O O . SER A 1 400 ? -5.793 11.951 8.186 1.00 88.50 400 SER A O 1
ATOM 3187 N N . LEU A 1 401 ? -6.019 10.041 9.351 1.00 85.75 401 LEU A N 1
ATOM 3188 C CA . LEU A 1 401 ? -6.841 9.343 8.349 1.00 85.75 401 LEU A CA 1
ATOM 3189 C C . LEU A 1 401 ? -8.214 10.005 8.165 1.00 85.75 401 LEU A C 1
ATOM 3191 O O . LEU A 1 401 ? -8.775 9.954 7.078 1.00 85.75 401 LEU A O 1
ATOM 3195 N N . MET A 1 402 ? -8.746 10.635 9.215 1.00 87.19 402 MET A N 1
ATOM 3196 C CA . MET A 1 402 ? -10.015 11.375 9.205 1.00 87.19 402 MET A CA 1
ATOM 3197 C C . MET A 1 402 ? -9.847 12.869 8.853 1.00 87.19 402 MET A C 1
ATOM 3199 O O . MET A 1 402 ? -10.664 13.697 9.267 1.00 87.19 402 MET A O 1
ATOM 3203 N N . ASP A 1 403 ? -8.765 13.230 8.150 1.00 85.12 403 ASP A N 1
ATOM 3204 C CA . ASP A 1 403 ? -8.424 14.607 7.756 1.00 85.12 403 ASP A CA 1
ATOM 3205 C C . ASP A 1 403 ? -8.456 15.607 8.928 1.00 85.12 403 ASP A C 1
ATOM 3207 O O . ASP A 1 403 ? -8.955 16.735 8.837 1.00 85.12 403 ASP A O 1
ATOM 3211 N N . GLY A 1 404 ? -7.943 15.160 10.073 1.00 90.44 404 GLY A N 1
ATOM 3212 C CA . GLY A 1 404 ? -7.989 15.859 11.345 1.00 90.44 404 GLY A CA 1
ATOM 3213 C C . GLY A 1 404 ? -6.621 16.179 11.947 1.00 90.44 404 GLY A C 1
ATOM 3214 O O . GLY A 1 404 ? -5.559 15.894 11.392 1.00 90.44 404 GLY A O 1
ATOM 3215 N N . ASN A 1 405 ? -6.634 16.775 13.142 1.00 91.56 405 ASN A N 1
ATOM 3216 C CA . ASN A 1 405 ? -5.425 17.046 13.926 1.00 91.56 405 ASN A CA 1
ATOM 3217 C C . ASN A 1 405 ? -5.669 16.850 15.432 1.00 91.56 405 ASN A C 1
ATOM 3219 O O . ASN A 1 405 ? -6.709 17.262 15.947 1.00 91.56 405 ASN A O 1
ATOM 3223 N N . ILE A 1 406 ? -4.697 16.257 16.136 1.00 92.06 406 ILE A N 1
ATOM 3224 C CA . ILE A 1 406 ? -4.679 16.107 17.595 1.00 92.06 406 ILE A CA 1
ATOM 3225 C C . ILE A 1 406 ? -3.597 16.989 18.236 1.00 92.06 406 ILE A C 1
ATOM 3227 O O . ILE A 1 406 ? -2.453 17.038 17.789 1.00 92.06 406 ILE A O 1
ATOM 3231 N N . LYS A 1 407 ? -3.958 17.690 19.311 1.00 91.56 407 LYS A N 1
ATOM 3232 C CA . LYS A 1 407 ? -3.097 18.593 20.082 1.00 91.56 407 LYS A CA 1
ATOM 3233 C C . LYS A 1 407 ? -3.110 18.217 21.557 1.00 91.56 407 LYS A C 1
ATOM 3235 O O . LYS A 1 407 ? -4.121 17.745 22.069 1.00 91.56 407 LYS A O 1
ATOM 3240 N N . LEU A 1 408 ? -2.001 18.490 22.234 1.00 91.25 408 LEU A N 1
ATOM 3241 C CA . LEU A 1 408 ? -1.827 18.291 23.668 1.00 91.25 408 LEU A CA 1
ATOM 3242 C C . LEU A 1 408 ? -1.439 19.613 24.332 1.00 91.25 408 LEU A C 1
ATOM 3244 O O . LEU A 1 408 ? -0.516 20.286 23.878 1.00 91.25 408 LEU A O 1
ATOM 3248 N N . THR A 1 409 ? -2.105 19.929 25.437 1.00 89.12 409 THR A N 1
ATOM 3249 C CA . THR A 1 409 ? -1.706 20.970 26.387 1.00 89.12 409 THR A CA 1
ATOM 3250 C C . THR A 1 409 ? -1.588 20.319 27.759 1.00 89.12 409 THR A C 1
ATOM 3252 O O . THR A 1 409 ? -2.566 19.773 28.253 1.00 89.12 409 THR A O 1
ATOM 3255 N N . SER A 1 410 ? -0.414 20.327 28.390 1.00 89.69 410 SER A N 1
ATOM 3256 C CA . SER A 1 410 ? -0.233 19.697 29.705 1.00 89.69 410 SER A CA 1
ATOM 3257 C C . SER A 1 410 ? 0.734 20.489 30.578 1.00 89.69 410 SER A C 1
ATOM 3259 O O . SER A 1 410 ? 1.747 20.997 30.091 1.00 89.69 410 SER A O 1
ATOM 3261 N N . GLU A 1 411 ? 0.416 20.579 31.870 1.00 86.25 411 GLU A N 1
ATOM 3262 C CA . GLU A 1 411 ? 1.253 21.197 32.897 1.00 86.25 411 GLU A CA 1
ATOM 3263 C C . GLU A 1 411 ? 1.463 20.211 34.053 1.00 86.25 411 GLU A C 1
ATOM 3265 O O . GLU A 1 411 ? 0.511 19.635 34.588 1.00 86.25 411 GLU A O 1
ATOM 3270 N N . LEU A 1 412 ? 2.720 20.036 34.475 1.00 84.44 412 LEU A N 1
ATOM 3271 C CA . LEU A 1 412 ? 3.074 19.105 35.547 1.00 84.44 412 LEU A CA 1
ATOM 3272 C C . LEU A 1 412 ? 2.332 19.460 36.850 1.00 84.44 412 LEU A C 1
ATOM 3274 O O . LEU A 1 412 ? 2.449 20.573 37.363 1.00 84.44 412 LEU A O 1
ATOM 3278 N N . GLY A 1 413 ? 1.576 18.501 37.384 1.00 80.88 413 GLY A N 1
ATOM 3279 C CA . GLY A 1 413 ? 0.788 18.622 38.611 1.00 80.88 413 GLY A CA 1
ATOM 3280 C C . GLY A 1 413 ? -0.561 19.336 38.475 1.00 80.88 413 GLY A C 1
ATOM 3281 O O . GLY A 1 413 ? -1.248 19.480 39.484 1.00 80.88 413 GLY A O 1
ATOM 3282 N N . LYS A 1 414 ? -0.945 19.793 37.274 1.00 84.75 414 LYS A N 1
ATOM 3283 C CA . LYS A 1 414 ? -2.277 20.372 37.007 1.00 84.75 414 LYS A CA 1
ATOM 3284 C C . LYS A 1 414 ? -3.151 19.509 36.096 1.00 84.75 414 LYS A C 1
ATOM 3286 O O . LYS A 1 414 ? -4.353 19.748 36.045 1.00 84.75 414 LYS A O 1
ATOM 3291 N N . GLY A 1 415 ? -2.552 18.538 35.406 1.00 88.81 415 GLY A N 1
ATOM 3292 C CA . GLY A 1 415 ? -3.234 17.617 34.502 1.00 88.81 415 GLY A CA 1
ATOM 3293 C C . GLY A 1 415 ? -2.937 17.887 33.029 1.00 88.81 415 GLY A C 1
ATOM 3294 O O . GLY A 1 415 ? -1.997 18.616 32.688 1.00 88.81 415 GLY A O 1
ATOM 3295 N N . SER A 1 416 ? -3.708 17.253 32.149 1.00 91.31 416 SER A N 1
ATOM 3296 C CA . SER A 1 416 ? -3.522 17.334 30.697 1.00 91.31 416 SER A CA 1
ATOM 3297 C C . SER A 1 416 ? -4.845 17.557 29.971 1.00 91.31 416 SER A C 1
ATOM 3299 O O . SER A 1 416 ? -5.897 17.109 30.409 1.00 91.31 416 SER A O 1
ATOM 3301 N N . GLU A 1 417 ? -4.787 18.244 28.834 1.00 93.31 417 GLU A N 1
ATOM 3302 C CA . GLU A 1 417 ? -5.894 18.397 27.896 1.00 93.31 417 GLU A CA 1
ATOM 3303 C C . GLU A 1 417 ? -5.455 17.919 26.508 1.00 93.31 417 GLU A C 1
ATOM 3305 O O . GLU A 1 417 ? -4.552 18.486 25.884 1.00 93.31 417 GLU A O 1
ATOM 3310 N N . PHE A 1 418 ? -6.122 16.878 26.013 1.00 93.38 418 PHE A N 1
ATOM 3311 C CA . PHE A 1 418 ? -5.993 16.389 24.645 1.00 93.38 418 PHE A CA 1
ATOM 3312 C C . PHE A 1 418 ? -7.159 16.916 23.818 1.00 93.38 418 PHE A C 1
ATOM 3314 O O . PHE A 1 418 ? -8.315 16.770 24.205 1.00 93.38 418 PHE A O 1
ATOM 3321 N N . VAL A 1 419 ? -6.870 17.519 22.668 1.00 92.94 419 VAL A N 1
ATOM 3322 C CA . VAL A 1 419 ? -7.874 18.094 21.769 1.00 92.94 419 VAL A CA 1
ATOM 3323 C C . VAL A 1 419 ? -7.692 17.498 20.390 1.00 92.94 419 VAL A C 1
ATOM 3325 O O . VAL A 1 419 ? -6.679 17.773 19.752 1.00 92.94 419 VAL A O 1
ATOM 3328 N N . PHE A 1 420 ? -8.670 16.744 19.900 1.00 94.19 420 PHE A N 1
ATOM 3329 C CA . PHE A 1 420 ? -8.687 16.312 18.506 1.00 94.19 420 PHE A CA 1
ATOM 3330 C C . PHE A 1 420 ? -9.797 17.012 17.727 1.00 94.19 420 PHE A C 1
ATOM 3332 O O . PHE A 1 420 ? -10.840 17.384 18.270 1.00 94.19 420 PHE A O 1
ATOM 3339 N N . ILE A 1 421 ? -9.523 17.243 16.449 1.00 92.44 421 ILE A N 1
ATOM 3340 C CA . ILE A 1 421 ? -10.416 17.879 15.487 1.00 92.44 421 ILE A CA 1
ATOM 3341 C C . ILE A 1 421 ? -10.506 16.924 14.308 1.00 92.44 421 ILE A C 1
ATOM 3343 O O . ILE A 1 421 ? -9.464 16.577 13.760 1.00 92.44 421 ILE A O 1
ATOM 3347 N N . ILE A 1 422 ? -11.714 16.510 13.942 1.00 92.00 422 ILE A N 1
ATOM 3348 C CA . ILE A 1 422 ? -11.977 15.657 12.777 1.00 92.00 422 ILE A CA 1
ATOM 3349 C C . ILE A 1 422 ? -13.022 16.309 11.880 1.00 92.00 422 ILE A C 1
ATOM 3351 O O . ILE A 1 422 ? -13.939 16.977 12.369 1.00 92.00 422 ILE A O 1
ATOM 3355 N N . SER A 1 423 ? -12.875 16.109 10.575 1.00 87.81 423 SER A N 1
ATOM 3356 C CA . SER A 1 423 ? -13.837 16.584 9.584 1.00 87.81 423 SER A CA 1
ATOM 3357 C C . SER A 1 423 ? -14.927 15.527 9.419 1.00 87.81 423 SER A C 1
ATOM 3359 O O . SER A 1 423 ? -14.630 14.369 9.136 1.00 87.81 423 SER A O 1
ATOM 3361 N N . LEU A 1 424 ? -16.189 15.900 9.630 1.00 85.69 424 LEU A N 1
ATOM 3362 C CA . LEU A 1 424 ? -17.335 15.003 9.472 1.00 85.69 424 LEU A CA 1
ATOM 3363 C C . LEU A 1 424 ? -18.349 15.646 8.534 1.00 85.69 424 LEU A C 1
ATOM 3365 O O . LEU A 1 424 ? -18.533 16.860 8.535 1.00 85.69 424 LEU A O 1
ATOM 3369 N N . SER A 1 425 ? -19.032 14.828 7.738 1.00 82.38 425 SER A N 1
ATOM 3370 C CA . SER A 1 425 ? -20.120 15.335 6.903 1.00 82.38 425 SER A CA 1
ATOM 3371 C C . SER A 1 425 ? -21.410 15.375 7.717 1.00 82.38 425 SER A C 1
ATOM 3373 O O . SER A 1 425 ? -21.805 14.368 8.312 1.00 82.38 425 SER A O 1
ATOM 3375 N N . GLU A 1 426 ? -22.070 16.531 7.735 1.00 80.50 426 GLU A N 1
ATOM 3376 C CA . GLU A 1 426 ? -23.447 16.634 8.217 1.00 80.50 426 GLU A CA 1
ATOM 3377 C C . GLU A 1 426 ? -24.356 15.936 7.210 1.00 80.50 426 GLU A C 1
ATOM 3379 O O . GLU A 1 426 ? -24.264 16.172 6.002 1.00 80.50 426 GLU A O 1
ATOM 3384 N N . SER A 1 427 ? -25.233 15.061 7.693 1.00 63.84 427 SER A N 1
ATOM 3385 C CA . SER A 1 427 ? -26.284 14.502 6.855 1.00 63.84 427 SER A CA 1
ATOM 3386 C C . SER A 1 427 ? -27.626 15.045 7.321 1.00 63.84 427 SER A C 1
ATOM 3388 O O . SER A 1 427 ? -28.152 14.621 8.345 1.00 63.84 427 SER A O 1
ATOM 3390 N N . ASP A 1 428 ? -28.198 15.954 6.530 1.00 47.09 428 ASP A N 1
ATOM 3391 C CA . ASP A 1 428 ? -29.582 16.429 6.681 1.00 47.09 428 ASP A CA 1
ATOM 3392 C C . ASP A 1 428 ? -30.617 15.383 6.232 1.00 47.09 428 ASP A C 1
ATOM 3394 O O . ASP A 1 428 ? -31.830 15.607 6.312 1.00 47.09 428 ASP A O 1
ATOM 3398 N N . GLN A 1 429 ? -30.174 14.222 5.740 1.00 41.69 429 GLN A N 1
ATOM 3399 C CA . GLN A 1 429 ? -31.098 13.166 5.374 1.00 41.69 429 GLN A CA 1
ATOM 3400 C C . GLN A 1 429 ? -31.637 12.496 6.637 1.00 41.69 429 GLN A C 1
ATOM 3402 O O . GLN A 1 429 ? -31.115 11.502 7.138 1.00 41.69 429 GLN A O 1
ATOM 3407 N N . ILE A 1 430 ? -32.821 12.960 7.043 1.00 43.28 430 ILE A N 1
ATOM 3408 C CA . ILE A 1 430 ? -33.904 12.019 7.315 1.00 43.28 430 ILE A CA 1
ATOM 3409 C C . ILE A 1 430 ? -33.971 11.135 6.071 1.00 43.28 430 ILE A C 1
ATOM 3411 O O . ILE A 1 430 ? -34.573 11.510 5.062 1.00 43.28 430 ILE A O 1
ATOM 3415 N N . VAL A 1 431 ? -33.321 9.975 6.114 1.00 35.59 431 VAL A N 1
ATOM 3416 C CA . VAL A 1 431 ? -33.629 8.897 5.188 1.00 35.59 431 VAL A CA 1
ATOM 3417 C C . VAL A 1 431 ? -35.063 8.487 5.516 1.00 35.59 431 VAL A C 1
ATOM 3419 O O . VAL A 1 431 ? -35.337 7.607 6.326 1.00 35.59 431 VAL A O 1
ATOM 3422 N N . SER A 1 432 ? -36.007 9.190 4.894 1.00 36.06 432 SER A N 1
ATOM 3423 C CA . SER A 1 432 ? -37.341 8.687 4.615 1.00 36.06 432 SER A CA 1
ATOM 3424 C C . SER A 1 432 ? -37.192 7.607 3.544 1.00 36.06 432 SER A C 1
ATOM 3426 O O . SER A 1 432 ? -37.455 7.844 2.372 1.00 36.06 432 SER A O 1
ATOM 3428 N N . SER A 1 433 ? -36.686 6.450 3.966 1.00 33.56 433 SER A N 1
ATOM 3429 C CA . SER A 1 433 ? -36.700 5.145 3.290 1.00 33.56 433 SER A CA 1
ATOM 3430 C C . SER A 1 433 ? -35.964 4.176 4.225 1.00 33.56 433 SER A C 1
ATOM 3432 O O . SER A 1 433 ? -34.793 3.888 4.027 1.00 33.56 433 SER A O 1
ATOM 3434 N N . VAL A 1 434 ? -36.523 3.826 5.384 1.00 31.61 434 VAL A N 1
ATOM 3435 C CA . VAL A 1 434 ? -37.529 2.760 5.479 1.00 31.61 434 VAL A CA 1
ATOM 3436 C C . VAL A 1 434 ? -38.586 3.133 6.527 1.00 31.61 434 VAL A C 1
ATOM 3438 O O . VAL A 1 434 ? -38.562 2.677 7.664 1.00 31.61 434 VAL A O 1
ATOM 3441 N N . ALA A 1 435 ? -39.540 3.980 6.157 1.00 34.91 435 ALA A N 1
ATOM 3442 C CA . ALA A 1 435 ? -40.838 3.961 6.813 1.00 34.91 435 ALA A CA 1
ATOM 3443 C C . ALA A 1 435 ? -41.834 3.365 5.819 1.00 34.91 435 ALA A C 1
ATOM 3445 O O . ALA A 1 435 ? -42.062 3.935 4.757 1.00 34.91 435 ALA A O 1
ATOM 3446 N N . GLN A 1 436 ? -42.442 2.252 6.229 1.00 35.34 436 GLN A N 1
ATOM 3447 C CA . GLN A 1 436 ? -43.701 1.716 5.712 1.00 35.34 436 GLN A CA 1
ATOM 3448 C C . GLN A 1 436 ? -43.645 0.938 4.389 1.00 35.34 436 GLN A C 1
ATOM 3450 O O . GLN A 1 436 ? -44.217 1.348 3.385 1.00 35.34 436 GLN A O 1
ATOM 3455 N N . GLU A 1 437 ? -43.178 -0.306 4.468 1.00 28.91 437 GLU A N 1
ATOM 3456 C CA . GLU A 1 437 ? -44.108 -1.386 4.128 1.00 28.91 437 GLU A CA 1
ATOM 3457 C C . GLU A 1 437 ? -44.578 -2.040 5.427 1.00 28.91 437 GLU A C 1
ATOM 3459 O O . GLU A 1 437 ? -43.831 -2.677 6.163 1.00 28.91 437 GLU A O 1
ATOM 3464 N N . ASN A 1 438 ? -45.846 -1.781 5.744 1.00 36.19 438 ASN A N 1
ATOM 3465 C CA . ASN A 1 438 ? -46.580 -2.429 6.814 1.00 36.19 438 ASN A CA 1
ATOM 3466 C C . ASN A 1 438 ? -46.656 -3.936 6.538 1.00 36.19 438 ASN A C 1
ATOM 3468 O O . ASN A 1 438 ? -47.531 -4.389 5.802 1.00 36.19 438 ASN A O 1
ATOM 3472 N N . GLY A 1 439 ? -45.788 -4.707 7.182 1.00 31.25 439 GLY A N 1
ATOM 3473 C CA . GLY A 1 439 ? -45.965 -6.136 7.399 1.00 31.25 439 GLY A CA 1
ATOM 3474 C C . GLY A 1 439 ? -46.057 -6.408 8.896 1.00 31.25 439 GLY A C 1
ATOM 3475 O O . GLY A 1 439 ? -45.051 -6.720 9.507 1.00 31.25 439 GLY A O 1
ATOM 3476 N N . ASN A 1 440 ? -47.243 -6.210 9.485 1.00 31.77 440 ASN A N 1
ATOM 3477 C CA . ASN A 1 440 ? -47.676 -6.665 10.819 1.00 31.77 440 ASN A CA 1
ATOM 3478 C C . ASN A 1 440 ? -46.590 -7.292 11.731 1.00 31.77 440 ASN A C 1
ATOM 3480 O O . ASN A 1 440 ? -46.535 -8.516 11.852 1.00 31.77 440 ASN A O 1
ATOM 3484 N N . CYS A 1 441 ? -45.804 -6.485 12.454 1.00 34.31 441 CYS A N 1
ATOM 3485 C CA . CYS A 1 441 ? -45.012 -7.007 13.573 1.00 34.31 441 CYS A CA 1
ATOM 3486 C C . CYS A 1 441 ? -45.920 -7.130 14.800 1.00 34.31 441 CYS A C 1
ATOM 3488 O O . CYS A 1 441 ? -46.112 -6.200 15.583 1.00 34.31 441 CYS A O 1
ATOM 3490 N N . THR A 1 442 ? -46.544 -8.296 14.948 1.00 36.53 442 THR A N 1
ATOM 3491 C CA . THR A 1 442 ? -46.916 -8.794 16.271 1.00 36.53 442 THR A CA 1
ATOM 3492 C C . THR A 1 442 ? -45.629 -8.931 17.068 1.00 36.53 442 THR A C 1
ATOM 3494 O O . THR A 1 442 ? -44.845 -9.821 16.756 1.00 36.53 442 THR A O 1
ATOM 3497 N N . THR A 1 443 ? -45.421 -8.082 18.076 1.00 40.50 443 THR A N 1
ATOM 3498 C CA . THR A 1 443 ? -44.352 -8.236 19.071 1.00 40.50 443 THR A CA 1
ATOM 3499 C C . THR A 1 443 ? -44.434 -9.643 19.657 1.00 40.50 443 THR A C 1
ATOM 3501 O O . THR A 1 443 ? -45.255 -9.912 20.543 1.00 40.50 443 THR A O 1
ATOM 3504 N N . LYS A 1 444 ? -43.643 -10.572 19.119 1.00 50.19 444 LYS A N 1
ATOM 3505 C CA . LYS A 1 444 ? -43.460 -11.887 19.718 1.00 50.19 444 LYS A CA 1
ATOM 3506 C C . LYS A 1 444 ? -42.616 -11.661 20.966 1.00 50.19 444 LYS A C 1
ATOM 3508 O O . LYS A 1 444 ? -41.564 -11.036 20.912 1.00 50.19 444 LYS A O 1
ATOM 3513 N N . LEU A 1 445 ? -43.089 -12.156 22.106 1.00 58.66 445 LEU A N 1
ATOM 3514 C CA . LEU A 1 445 ? -42.227 -12.314 23.276 1.00 58.66 445 LEU A CA 1
ATOM 3515 C C . LEU A 1 445 ? -40.995 -13.128 22.850 1.00 58.66 445 LEU A C 1
ATOM 3517 O O . LEU A 1 445 ? -41.156 -14.113 22.128 1.00 58.66 445 LEU A O 1
ATOM 3521 N N . LEU A 1 446 ? -39.801 -12.724 23.301 1.00 61.31 446 LEU A N 1
ATOM 3522 C CA . LEU A 1 446 ? -38.513 -13.382 23.005 1.00 61.31 446 LEU A CA 1
ATOM 3523 C C . LEU A 1 446 ? -38.572 -14.914 23.188 1.00 61.31 446 LEU A C 1
ATOM 3525 O O . LEU A 1 446 ? -37.920 -15.655 22.463 1.00 61.31 446 LEU A O 1
ATOM 3529 N N . GLU A 1 447 ? -39.427 -15.383 24.099 1.00 60.41 447 GLU A N 1
ATOM 3530 C CA . GLU A 1 447 ? -39.680 -16.796 24.410 1.00 60.41 447 GLU A CA 1
ATOM 3531 C C . GLU A 1 447 ? -40.278 -17.622 23.248 1.00 60.41 447 GLU A C 1
ATOM 3533 O O . GLU A 1 447 ? -40.212 -18.848 23.277 1.00 60.41 447 GLU A O 1
ATOM 3538 N N . ASN A 1 448 ? -40.848 -16.978 22.220 1.00 73.25 448 ASN A N 1
ATOM 3539 C CA . ASN A 1 448 ? -41.494 -17.632 21.070 1.00 73.25 448 ASN A CA 1
ATOM 3540 C C . ASN A 1 448 ? -40.697 -17.503 19.760 1.00 73.25 448 ASN A C 1
ATOM 3542 O O . ASN A 1 448 ? -41.246 -17.761 18.684 1.00 73.25 448 ASN A O 1
ATOM 3546 N N . LEU A 1 449 ? -39.449 -17.043 19.839 1.00 83.56 449 LEU A N 1
ATOM 3547 C CA . LEU A 1 449 ? -38.567 -16.899 18.688 1.00 83.56 449 LEU A CA 1
ATOM 3548 C C . LEU A 1 449 ? -37.816 -18.197 18.415 1.00 83.56 449 LEU A C 1
ATOM 3550 O O . LEU A 1 449 ? -37.288 -18.805 19.348 1.00 83.56 449 LEU A O 1
ATOM 3554 N N . VAL A 1 450 ? -37.746 -18.582 17.139 1.00 88.94 450 VAL A N 1
ATOM 3555 C CA . VAL A 1 450 ? -36.921 -19.704 16.671 1.00 88.94 450 VAL A CA 1
ATOM 3556 C C . VAL A 1 450 ? -35.798 -19.163 15.791 1.00 88.94 450 VAL A C 1
ATOM 3558 O O . VAL A 1 450 ? -36.048 -18.624 14.714 1.00 88.94 450 VAL A O 1
ATOM 3561 N N . ILE A 1 451 ? -34.559 -19.280 16.258 1.00 92.94 451 ILE A N 1
ATOM 3562 C CA . ILE A 1 451 ? -33.366 -18.721 15.610 1.00 92.94 451 ILE A CA 1
ATOM 3563 C C . ILE A 1 451 ? -32.543 -19.837 14.972 1.00 92.94 451 ILE A C 1
ATOM 3565 O O . ILE A 1 451 ? -32.298 -20.859 15.602 1.00 92.94 451 ILE A O 1
ATOM 3569 N N . LEU A 1 452 ? -32.058 -19.638 13.750 1.00 94.06 452 LEU A N 1
ATOM 3570 C CA . LEU A 1 452 ? -31.025 -20.508 13.186 1.00 94.06 452 LEU A CA 1
ATOM 3571 C C . LEU A 1 452 ? -29.665 -19.839 13.342 1.00 94.06 452 LEU A C 1
ATOM 3573 O O . LEU A 1 452 ? -29.488 -18.697 12.925 1.00 94.06 452 LEU A O 1
ATOM 3577 N N . VAL A 1 453 ? -28.699 -20.550 13.912 1.00 93.19 453 VAL A N 1
ATOM 3578 C CA . VAL A 1 453 ? -27.310 -20.099 13.985 1.00 93.19 453 VAL A CA 1
ATOM 3579 C C . VAL A 1 453 ? -26.440 -20.994 13.116 1.00 93.19 453 VAL A C 1
ATOM 3581 O O . VAL A 1 453 ? -26.450 -22.211 13.272 1.00 93.19 453 VAL A O 1
ATOM 3584 N N . VAL A 1 454 ? -25.665 -20.395 12.219 1.00 93.94 454 VAL A N 1
ATOM 3585 C CA . VAL A 1 454 ? -24.794 -21.106 11.284 1.00 93.94 454 VAL A CA 1
ATOM 3586 C C . VAL A 1 454 ? -23.354 -20.670 11.514 1.00 93.94 454 VAL A C 1
ATOM 3588 O O . VAL A 1 454 ? -23.012 -19.511 11.287 1.00 93.94 454 VAL A O 1
ATOM 3591 N N . ASP A 1 455 ? -22.530 -21.588 12.010 1.00 87.69 455 ASP A N 1
ATOM 3592 C CA . ASP A 1 455 ? -21.119 -21.348 12.326 1.00 87.69 455 ASP A CA 1
ATOM 3593 C C . ASP A 1 455 ? -20.379 -22.690 12.312 1.00 87.69 455 ASP A C 1
ATOM 3595 O O . ASP A 1 455 ? -20.877 -23.658 12.884 1.00 87.69 455 ASP A O 1
ATOM 3599 N N . ASP A 1 456 ? -19.209 -22.784 11.686 1.00 84.12 456 ASP A N 1
ATOM 3600 C CA . ASP A 1 456 ? -18.430 -24.028 11.589 1.00 84.12 456 ASP A CA 1
ATOM 3601 C C . ASP A 1 456 ? -17.523 -24.259 12.808 1.00 84.12 456 ASP A C 1
ATOM 3603 O O . ASP A 1 456 ? -17.108 -25.385 13.109 1.00 84.12 456 ASP A O 1
ATOM 3607 N N . ILE A 1 457 ? -17.240 -23.200 13.567 1.00 75.19 457 ILE A N 1
ATOM 3608 C CA . ILE A 1 457 ? -16.357 -23.260 14.720 1.00 75.19 457 ILE A CA 1
ATOM 3609 C C . ILE A 1 457 ? -17.175 -23.640 15.951 1.00 75.19 457 ILE A C 1
ATOM 3611 O O . ILE A 1 457 ? -17.917 -22.846 16.535 1.00 75.19 457 ILE A O 1
ATOM 3615 N N . ARG A 1 458 ? -16.941 -24.861 16.445 1.00 71.19 458 ARG A N 1
ATOM 3616 C CA . ARG A 1 458 ? -17.626 -25.408 17.628 1.00 71.19 458 ARG A CA 1
ATOM 3617 C C . ARG A 1 458 ? -17.599 -24.477 18.847 1.00 71.19 458 ARG A C 1
ATOM 3619 O O . ARG A 1 458 ? -18.549 -24.453 19.621 1.00 71.19 458 ARG A O 1
ATOM 3626 N N . MET A 1 459 ? -16.524 -23.715 19.029 1.00 60.31 459 MET A N 1
ATOM 3627 C CA . MET A 1 459 ? -16.407 -22.752 20.126 1.00 60.31 459 MET A CA 1
ATOM 3628 C C . MET A 1 459 ? -17.411 -21.595 19.992 1.00 60.31 459 MET A C 1
ATOM 3630 O O . MET A 1 459 ? -18.110 -21.294 20.958 1.00 60.31 459 MET A O 1
ATOM 3634 N N . ASN A 1 460 ? -17.546 -20.999 18.803 1.00 73.69 460 ASN A N 1
ATOM 3635 C CA . ASN A 1 460 ? -18.506 -19.922 18.542 1.00 73.69 460 ASN A CA 1
ATOM 3636 C C . ASN A 1 460 ? -19.940 -20.409 18.761 1.00 73.69 460 ASN A C 1
ATOM 3638 O O . ASN A 1 460 ? -20.720 -19.735 19.432 1.00 73.69 460 ASN A O 1
ATOM 3642 N N . GLN A 1 461 ? -20.251 -21.619 18.276 1.00 78.62 461 GLN A N 1
ATOM 3643 C CA . GLN A 1 461 ? -21.536 -22.278 18.512 1.00 78.62 461 GLN A CA 1
ATOM 3644 C C . GLN A 1 461 ? -21.855 -22.379 20.007 1.00 78.62 461 GLN A C 1
ATOM 3646 O O . GLN A 1 461 ? -22.978 -22.104 20.419 1.00 78.62 461 GLN A O 1
ATOM 3651 N N . ILE A 1 462 ? -20.886 -22.759 20.846 1.00 70.12 462 ILE A N 1
ATOM 3652 C CA . ILE A 1 462 ? -21.113 -22.871 22.291 1.00 70.12 462 ILE A CA 1
ATOM 3653 C C . ILE A 1 462 ? -21.335 -21.484 22.921 1.00 70.12 462 ILE A C 1
ATOM 3655 O O . ILE A 1 462 ? -22.229 -21.338 23.754 1.00 70.12 462 ILE A O 1
ATOM 3659 N N . ILE A 1 463 ? -20.574 -20.465 22.511 1.00 73.31 463 ILE A N 1
ATOM 3660 C CA . ILE A 1 463 ? -20.708 -19.091 23.027 1.00 73.31 463 ILE A CA 1
ATOM 3661 C C . ILE A 1 463 ? -22.104 -18.537 22.725 1.00 73.31 463 ILE A C 1
ATOM 3663 O O . ILE A 1 463 ? -22.826 -18.130 23.637 1.00 73.31 463 ILE A O 1
ATOM 3667 N N . ILE A 1 464 ? -22.527 -18.576 21.461 1.00 82.31 464 ILE A N 1
ATOM 3668 C CA . ILE A 1 464 ? -23.839 -18.059 21.056 1.00 82.31 464 ILE A CA 1
ATOM 3669 C C . ILE A 1 464 ? -24.989 -18.879 21.661 1.00 82.31 464 ILE A C 1
ATOM 3671 O O . ILE A 1 464 ? -25.979 -18.294 22.093 1.00 82.31 464 ILE A O 1
ATOM 3675 N N . THR A 1 465 ? -24.817 -20.197 21.832 1.00 80.38 465 THR A N 1
ATOM 3676 C CA . THR A 1 465 ? -25.750 -21.064 22.583 1.00 80.38 465 THR A CA 1
ATOM 3677 C C . THR A 1 465 ? -25.948 -20.560 24.011 1.00 80.38 465 THR A C 1
ATOM 3679 O O . THR A 1 465 ? -27.078 -20.469 24.486 1.00 80.38 465 THR A O 1
ATOM 3682 N N . GLN A 1 466 ? -24.871 -20.209 24.720 1.00 76.06 466 GLN A N 1
ATOM 3683 C CA . GLN A 1 466 ? -24.989 -19.686 26.082 1.00 76.06 466 GLN A CA 1
ATOM 3684 C C . GLN A 1 466 ? -25.631 -18.297 26.125 1.00 76.06 466 GLN A C 1
ATOM 3686 O O . GLN A 1 466 ? -26.419 -18.018 27.032 1.00 76.06 466 GLN A O 1
ATOM 3691 N N . MET A 1 467 ? -25.309 -17.428 25.164 1.00 82.31 467 MET A N 1
ATOM 3692 C CA . MET A 1 467 ? -25.904 -16.094 25.075 1.00 82.31 467 MET A CA 1
ATOM 3693 C C . MET A 1 467 ? -27.414 -16.177 24.820 1.00 82.31 467 MET A C 1
ATOM 3695 O O . MET A 1 467 ? -28.179 -15.575 25.572 1.00 82.31 467 MET A O 1
ATOM 3699 N N . LEU A 1 468 ? -27.844 -16.969 23.833 1.00 84.62 468 LEU A N 1
ATOM 3700 C CA . LEU A 1 468 ? -29.258 -17.184 23.505 1.00 84.62 468 LEU A CA 1
ATOM 3701 C C . LEU A 1 468 ? -30.000 -17.953 24.607 1.00 84.62 468 LEU A C 1
ATOM 3703 O O . LEU A 1 468 ? -31.140 -17.621 24.933 1.00 84.62 468 LEU A O 1
ATOM 3707 N N . GLY A 1 469 ? -29.338 -18.916 25.256 1.00 77.81 469 GLY A N 1
ATOM 3708 C CA . GLY A 1 469 ? -29.899 -19.668 26.380 1.00 77.81 469 GLY A CA 1
ATOM 3709 C C . GLY A 1 469 ? -30.250 -18.786 27.583 1.00 77.81 469 GLY A C 1
ATOM 3710 O O . GLY A 1 469 ? -31.283 -18.993 28.214 1.00 77.81 469 GLY A O 1
ATOM 3711 N N . LYS A 1 470 ? -29.453 -17.744 27.867 1.00 75.94 470 LYS A N 1
ATOM 3712 C CA . LYS A 1 470 ? -29.765 -16.738 28.905 1.00 75.94 470 LYS A CA 1
ATOM 3713 C C . LYS A 1 470 ? -30.967 -15.852 28.550 1.00 75.94 470 LYS A C 1
ATOM 3715 O O . LYS A 1 470 ? -31.504 -15.191 29.435 1.00 75.94 470 LYS A O 1
ATOM 3720 N N . MET A 1 471 ? -31.368 -15.818 27.279 1.00 77.44 471 MET A N 1
ATOM 3721 C CA . MET A 1 471 ? -32.489 -15.019 26.770 1.00 77.44 471 MET A CA 1
ATOM 3722 C C . MET A 1 471 ? -33.784 -15.832 26.607 1.00 77.44 471 MET A C 1
ATOM 3724 O O . MET A 1 471 ? -34.788 -15.267 26.185 1.00 77.44 471 MET A O 1
ATOM 3728 N N . SER A 1 472 ? -33.774 -17.128 26.952 1.00 76.06 472 SER A N 1
ATOM 3729 C CA . SER A 1 472 ? -34.915 -18.052 26.815 1.00 76.06 472 SER A CA 1
ATOM 3730 C C . SER A 1 472 ? -35.455 -18.192 25.382 1.00 76.06 472 SER A C 1
ATOM 3732 O O . SER A 1 472 ? -36.647 -18.418 25.192 1.00 76.06 472 SER A O 1
ATOM 3734 N N . VAL A 1 473 ? -34.586 -18.066 24.376 1.00 83.12 473 VAL A N 1
ATOM 3735 C CA . VAL A 1 473 ? -34.940 -18.166 22.950 1.00 83.12 473 VAL A CA 1
ATOM 3736 C C . VAL A 1 473 ? -34.740 -19.602 22.447 1.00 83.12 473 VAL A C 1
ATOM 3738 O O . VAL A 1 473 ? -33.782 -20.263 22.854 1.00 83.12 473 VAL A O 1
ATOM 3741 N N . GLN A 1 474 ? -35.611 -20.096 21.558 1.00 85.25 474 GLN A N 1
ATOM 3742 C CA . GLN A 1 474 ? -35.383 -21.373 20.874 1.00 85.25 474 GLN A CA 1
ATOM 3743 C C . GLN A 1 474 ? -34.419 -21.170 19.707 1.00 85.25 474 GLN A C 1
ATOM 3745 O O . GLN A 1 474 ? -34.545 -20.210 18.951 1.00 85.25 474 GLN A O 1
ATOM 3750 N N . PHE A 1 475 ? -33.453 -22.069 19.538 1.00 90.00 475 PHE A N 1
ATOM 3751 C CA . PHE A 1 475 ? -32.530 -21.987 18.415 1.00 90.00 475 PHE A CA 1
ATOM 3752 C C . PHE A 1 475 ? -32.022 -23.357 17.978 1.00 90.00 475 PHE A C 1
ATOM 3754 O O . PHE A 1 475 ? -31.886 -24.265 18.798 1.00 90.00 475 PHE A O 1
ATOM 3761 N N . ASP A 1 476 ? -31.690 -23.452 16.695 1.00 91.69 476 ASP A N 1
ATOM 3762 C CA . ASP A 1 476 ? -30.986 -24.576 16.089 1.00 91.69 476 ASP A CA 1
ATOM 3763 C C . ASP A 1 476 ? -29.602 -24.132 15.605 1.00 91.69 476 ASP A C 1
ATOM 3765 O O . ASP A 1 476 ? -29.353 -22.946 15.373 1.00 91.69 476 ASP A O 1
ATOM 3769 N N . ILE A 1 477 ? -28.694 -25.098 15.452 1.00 91.62 477 ILE A N 1
ATOM 3770 C CA . ILE A 1 477 ? -27.329 -24.865 14.975 1.00 91.62 477 ILE A CA 1
ATOM 3771 C C . ILE A 1 477 ? -27.087 -25.675 13.705 1.00 91.62 477 ILE A C 1
ATOM 3773 O O . ILE A 1 477 ? -27.362 -26.874 13.678 1.00 91.62 477 ILE A O 1
ATOM 3777 N N . ALA A 1 478 ? -26.513 -25.025 12.698 1.00 91.31 478 ALA A N 1
ATOM 3778 C CA . ALA A 1 478 ? -25.968 -25.640 11.495 1.00 91.31 478 ALA A CA 1
ATOM 3779 C C . ALA A 1 478 ? -24.458 -25.356 11.397 1.00 91.31 478 ALA A C 1
ATOM 3781 O O . ALA A 1 478 ? -23.985 -24.309 11.835 1.00 91.31 478 ALA A O 1
ATOM 3782 N N . ASN A 1 479 ? -23.693 -26.293 10.836 1.00 89.75 479 ASN A N 1
ATOM 3783 C CA . ASN A 1 479 ? -22.228 -26.217 10.786 1.00 89.75 479 ASN A CA 1
ATOM 3784 C C . ASN A 1 479 ? -21.683 -25.596 9.490 1.00 89.75 479 ASN A C 1
ATOM 3786 O O . ASN A 1 479 ? -20.490 -25.328 9.403 1.00 89.75 479 ASN A O 1
ATOM 3790 N N . ASN A 1 480 ? -22.514 -25.427 8.461 1.00 89.38 480 ASN A N 1
ATOM 3791 C CA . ASN A 1 480 ? -22.135 -24.819 7.187 1.00 89.38 480 ASN A CA 1
ATOM 3792 C C . ASN A 1 480 ? -23.374 -24.362 6.398 1.00 89.38 480 ASN A C 1
ATOM 3794 O O . ASN A 1 480 ? -24.515 -24.618 6.799 1.00 89.38 480 ASN A O 1
ATOM 3798 N N . GLY A 1 481 ? -23.153 -23.716 5.248 1.00 89.12 481 GLY A N 1
ATOM 3799 C CA . GLY A 1 481 ? -24.229 -23.233 4.384 1.00 89.12 481 GLY A CA 1
ATOM 3800 C C . GLY A 1 481 ? -25.168 -24.331 3.867 1.00 89.12 481 GLY A C 1
ATOM 3801 O O . GLY A 1 481 ? -26.370 -24.101 3.750 1.00 89.12 481 GLY A O 1
ATOM 3802 N N . VAL A 1 482 ? -24.668 -25.549 3.626 1.00 91.00 482 VAL A N 1
ATOM 3803 C CA . VAL A 1 482 ? -25.487 -26.677 3.143 1.00 91.00 482 VAL A CA 1
ATOM 3804 C C . VAL A 1 482 ? -26.457 -27.147 4.224 1.00 91.00 482 VAL A C 1
ATOM 3806 O O . VAL A 1 482 ? -27.643 -27.346 3.955 1.00 91.00 482 VAL A O 1
ATOM 3809 N N . GLU A 1 483 ? -25.975 -27.308 5.456 1.00 93.31 483 GLU A N 1
ATOM 3810 C CA . GLU A 1 483 ? -26.820 -27.653 6.600 1.00 93.31 483 GLU A CA 1
ATOM 3811 C C . GLU A 1 483 ? -27.845 -26.552 6.892 1.00 93.31 483 GLU A C 1
ATOM 3813 O O . GLU A 1 483 ? -28.990 -26.866 7.217 1.00 93.31 483 GLU A O 1
ATOM 3818 N N . ALA A 1 484 ? -27.477 -25.279 6.708 1.00 92.25 484 ALA A N 1
ATOM 3819 C CA . ALA A 1 484 ? -28.400 -24.160 6.865 1.00 92.25 484 ALA A CA 1
ATOM 3820 C C . ALA A 1 484 ? -29.565 -24.223 5.866 1.00 92.25 484 ALA A C 1
ATOM 3822 O O . ALA A 1 484 ? -30.723 -24.093 6.266 1.00 92.25 484 ALA A O 1
ATOM 3823 N N . LEU A 1 485 ? -29.283 -24.495 4.585 1.00 92.00 485 LEU A N 1
ATOM 3824 C CA . LEU A 1 485 ? -30.320 -24.703 3.566 1.00 92.00 485 LEU A CA 1
ATOM 3825 C C . LEU A 1 485 ? -31.251 -25.864 3.943 1.00 92.00 485 LEU A C 1
ATOM 3827 O O . LEU A 1 485 ? -32.471 -25.724 3.900 1.00 92.00 485 LEU A O 1
ATOM 3831 N N . GLN A 1 486 ? -30.689 -26.997 4.377 1.00 91.75 486 GLN A N 1
ATOM 3832 C CA . GLN A 1 486 ? -31.479 -28.163 4.788 1.00 91.75 486 GLN A CA 1
ATOM 3833 C C . GLN A 1 486 ? -32.327 -27.910 6.039 1.00 91.75 486 GLN A C 1
ATOM 3835 O O . GLN A 1 486 ? -33.406 -28.491 6.170 1.00 91.75 486 GLN A O 1
ATOM 3840 N N . ALA A 1 487 ? -31.830 -27.103 6.979 1.00 90.25 487 ALA A N 1
ATOM 3841 C CA . ALA A 1 487 ? -32.567 -26.711 8.171 1.00 90.25 487 ALA A CA 1
ATOM 3842 C C . ALA A 1 487 ? -33.762 -25.830 7.789 1.00 90.25 487 ALA A C 1
ATOM 3844 O O . ALA A 1 487 ? -34.886 -26.119 8.194 1.00 90.25 487 ALA A O 1
ATOM 3845 N N . ILE A 1 488 ? -33.539 -24.822 6.940 1.00 92.12 488 ILE A N 1
ATOM 3846 C CA . ILE A 1 488 ? -34.581 -23.896 6.469 1.00 92.12 488 ILE A CA 1
ATOM 3847 C C . ILE A 1 488 ? -35.645 -24.610 5.620 1.00 92.12 488 ILE A C 1
ATOM 3849 O O . ILE A 1 488 ? -36.819 -24.263 5.681 1.00 92.12 488 ILE A O 1
ATOM 3853 N N . GLU A 1 489 ? -35.290 -25.654 4.867 1.00 88.38 489 GLU A N 1
ATOM 3854 C CA . GLU A 1 489 ? -36.292 -26.468 4.159 1.00 88.38 489 GLU A CA 1
ATOM 3855 C C . GLU A 1 489 ? -37.210 -27.261 5.108 1.00 88.38 489 GLU A C 1
ATOM 3857 O O . GLU A 1 489 ? -38.339 -27.603 4.745 1.00 88.38 489 GLU A O 1
ATOM 3862 N N . LYS A 1 490 ? -36.732 -27.591 6.314 1.00 85.31 490 LYS A N 1
ATOM 3863 C CA . LYS A 1 490 ? -37.440 -28.444 7.285 1.00 85.31 490 LYS A CA 1
ATOM 3864 C C . LYS A 1 490 ? -38.160 -27.660 8.381 1.00 85.31 490 LYS A C 1
ATOM 3866 O O . LYS A 1 490 ? -39.078 -28.213 8.988 1.00 85.31 490 LYS A O 1
ATOM 3871 N N . GLY A 1 491 ? -37.751 -26.423 8.650 1.00 81.31 491 GLY A N 1
ATOM 3872 C CA . GLY A 1 491 ? -38.264 -25.587 9.733 1.00 81.31 491 GLY A CA 1
ATOM 3873 C C . GLY A 1 491 ? -38.469 -24.135 9.304 1.00 81.31 491 GLY A C 1
ATOM 3874 O O . GLY A 1 491 ? -37.847 -23.665 8.360 1.00 81.31 491 GLY A O 1
ATOM 3875 N N . ASP A 1 492 ? -39.349 -23.421 10.007 1.00 86.06 492 ASP A N 1
ATOM 3876 C CA . ASP A 1 492 ? -39.533 -21.977 9.822 1.00 86.06 492 ASP A CA 1
ATOM 3877 C C . ASP A 1 492 ? -38.770 -21.243 10.925 1.00 86.06 492 ASP A C 1
ATOM 3879 O O . ASP A 1 492 ? -39.085 -21.393 12.109 1.00 86.06 492 ASP A O 1
ATOM 3883 N N . TYR A 1 493 ? -37.755 -20.477 10.531 1.00 91.88 493 TYR A N 1
ATOM 3884 C CA . TYR A 1 493 ? -36.958 -19.662 11.438 1.00 91.88 493 TYR A CA 1
ATOM 3885 C C . TYR A 1 493 ? -37.397 -18.207 11.351 1.00 91.88 493 TYR A C 1
ATOM 3887 O O . TYR A 1 493 ? -37.762 -17.688 10.297 1.00 91.88 493 TYR A O 1
ATOM 3895 N N . ASP A 1 494 ? -37.364 -17.532 12.487 1.00 90.00 494 ASP A N 1
ATOM 3896 C CA . ASP A 1 494 ? -37.714 -16.128 12.580 1.00 90.00 494 ASP A CA 1
ATOM 3897 C C . ASP A 1 494 ? -36.537 -15.219 12.195 1.00 90.00 494 ASP A C 1
ATOM 3899 O O . ASP A 1 494 ? -36.759 -14.183 11.579 1.00 90.00 494 ASP A O 1
ATOM 3903 N N . ILE A 1 495 ? -35.301 -15.625 12.505 1.00 92.50 495 ILE A N 1
ATOM 3904 C CA . ILE A 1 495 ? -34.057 -14.913 12.177 1.00 92.50 495 ILE A CA 1
ATOM 3905 C C . ILE A 1 495 ? -32.911 -15.919 12.014 1.00 92.50 495 ILE A C 1
ATOM 3907 O O . ILE A 1 495 ? -32.862 -16.939 12.709 1.00 92.50 495 ILE A O 1
ATOM 3911 N N . VAL A 1 496 ? -31.995 -15.644 11.085 1.00 94.81 496 VAL A N 1
ATOM 3912 C CA . VAL A 1 496 ? -30.816 -16.474 10.811 1.00 94.81 496 VAL A CA 1
ATOM 3913 C C . VAL A 1 496 ? -29.554 -15.671 11.105 1.00 94.81 496 VAL A C 1
ATOM 3915 O O . VAL A 1 496 ? -29.355 -14.611 10.523 1.00 94.81 496 VAL A O 1
ATOM 3918 N N . PHE A 1 497 ? -28.682 -16.180 11.968 1.00 93.94 497 PHE A N 1
ATOM 3919 C CA . PHE A 1 497 ? -27.316 -15.685 12.128 1.00 93.94 497 PHE A CA 1
ATOM 3920 C C . PHE A 1 497 ? -26.373 -16.563 11.307 1.00 93.94 497 PHE A C 1
ATOM 3922 O O . PHE A 1 497 ? -26.290 -17.762 11.558 1.00 93.94 497 PHE A O 1
ATOM 3929 N N . MET A 1 498 ? -25.685 -15.984 10.326 1.00 94.06 498 MET A N 1
ATOM 3930 C CA . MET A 1 498 ? -24.914 -16.714 9.317 1.00 94.06 498 MET A CA 1
ATOM 3931 C C . MET A 1 498 ? -23.452 -16.274 9.326 1.00 94.06 498 MET A C 1
ATOM 3933 O O . MET A 1 498 ? -23.173 -15.123 8.998 1.00 94.06 498 MET A O 1
ATOM 3937 N N . ASP A 1 499 ? -22.509 -17.161 9.650 1.00 91.00 499 ASP A N 1
ATOM 3938 C CA . ASP A 1 499 ? -21.087 -16.871 9.435 1.00 91.00 499 ASP A CA 1
ATOM 3939 C C . ASP A 1 499 ? -20.789 -16.683 7.941 1.00 91.00 499 ASP A C 1
ATOM 3941 O O . ASP A 1 499 ? -21.235 -17.453 7.092 1.00 91.00 499 ASP A O 1
ATOM 3945 N N . CYS A 1 500 ? -20.029 -15.644 7.606 1.00 86.44 500 CYS A N 1
ATOM 3946 C CA . CYS A 1 500 ? -19.636 -15.356 6.234 1.00 86.44 500 CYS A CA 1
ATOM 3947 C C . CYS A 1 500 ? -18.664 -16.395 5.665 1.00 86.44 500 CYS A C 1
ATOM 3949 O O . CYS A 1 500 ? -18.702 -16.658 4.462 1.00 86.44 500 CYS A O 1
ATOM 3951 N N . ARG A 1 501 ? -17.777 -16.969 6.489 1.00 83.31 501 ARG A N 1
ATOM 3952 C CA . ARG A 1 501 ? -16.702 -17.858 6.019 1.00 83.31 501 ARG A CA 1
ATOM 3953 C C . ARG A 1 501 ? -16.792 -19.218 6.694 1.00 83.31 501 ARG A C 1
ATOM 3955 O O . ARG A 1 501 ? -16.394 -19.359 7.838 1.00 83.31 501 ARG A O 1
ATOM 3962 N N . MET A 1 502 ? -17.249 -20.216 5.944 1.00 88.12 502 MET A N 1
ATOM 3963 C CA . MET A 1 502 ? -17.390 -21.601 6.400 1.00 88.12 502 MET A CA 1
ATOM 3964 C C . MET A 1 502 ? -16.92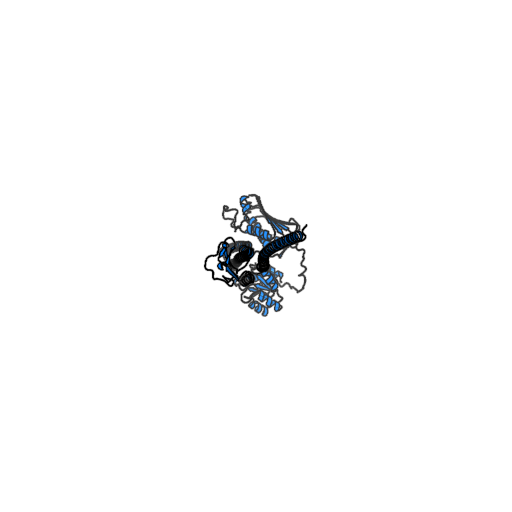6 -22.576 5.303 1.00 88.12 502 MET A C 1
ATOM 3966 O O . MET A 1 502 ? -16.965 -22.222 4.120 1.00 88.12 502 MET A O 1
ATOM 3970 N N . PRO A 1 503 ? -16.479 -23.796 5.653 1.00 67.19 503 PRO A N 1
ATOM 3971 C CA . PRO A 1 503 ? -16.179 -24.855 4.694 1.00 67.19 503 PRO A CA 1
ATOM 3972 C C . PRO A 1 503 ? -17.444 -25.378 3.994 1.00 67.19 503 PRO A C 1
ATOM 3974 O O . PRO A 1 503 ? -18.562 -25.193 4.464 1.00 67.19 503 PRO A O 1
ATOM 3977 N N . GLU A 1 504 ? -17.242 -26.091 2.881 1.00 85.88 504 GLU A N 1
ATOM 3978 C CA . GLU A 1 504 ? -18.274 -26.663 1.992 1.00 85.88 504 GLU A CA 1
ATOM 3979 C C . GLU A 1 504 ? -19.119 -25.631 1.236 1.00 85.88 504 GLU A C 1
ATOM 3981 O O . GLU A 1 504 ? -19.081 -25.619 0.009 1.00 85.88 504 GLU A O 1
ATOM 3986 N N . MET A 1 505 ? -19.844 -24.771 1.948 1.00 86.81 505 MET A N 1
ATOM 3987 C CA . MET A 1 505 ? -20.622 -23.668 1.388 1.00 86.81 505 MET A CA 1
ATOM 3988 C C . MET A 1 505 ? -20.524 -22.476 2.333 1.00 86.81 505 MET A C 1
ATOM 3990 O O . MET A 1 505 ? -20.887 -22.582 3.511 1.00 86.81 505 MET A O 1
ATOM 3994 N N . ASP A 1 506 ? -20.032 -21.356 1.806 1.00 89.44 506 ASP A N 1
ATOM 3995 C CA . ASP A 1 506 ? -19.858 -20.133 2.583 1.00 89.44 506 ASP A CA 1
ATOM 3996 C C . ASP A 1 506 ? -21.195 -19.398 2.806 1.00 89.44 506 ASP A C 1
ATOM 3998 O O . ASP A 1 506 ? -22.215 -19.687 2.168 1.00 89.44 506 ASP A O 1
ATOM 4002 N N . GLY A 1 507 ? -21.212 -18.453 3.750 1.00 89.38 507 GLY A N 1
ATOM 4003 C CA . GLY A 1 507 ? -22.434 -17.731 4.107 1.00 89.38 507 GLY A CA 1
ATOM 4004 C C . GLY A 1 507 ? -22.974 -16.855 2.976 1.00 89.38 507 GLY A C 1
ATOM 4005 O O . GLY A 1 507 ? -24.187 -16.652 2.885 1.00 89.38 507 GLY A O 1
ATOM 4006 N N . PHE A 1 508 ? -22.104 -16.360 2.090 1.00 90.81 508 PHE A N 1
ATOM 4007 C CA . PHE A 1 508 ? -22.502 -15.541 0.942 1.00 90.81 508 PHE A CA 1
ATOM 4008 C C . PHE A 1 508 ? -23.243 -16.383 -0.102 1.00 90.81 508 PHE A C 1
ATOM 4010 O O . PHE A 1 508 ? -24.302 -15.985 -0.592 1.00 90.81 508 PHE A O 1
ATOM 4017 N N . GLU A 1 509 ? -22.708 -17.560 -0.426 1.00 91.94 509 GLU A N 1
ATOM 4018 C CA . GLU A 1 509 ? -23.302 -18.522 -1.349 1.00 91.94 509 GLU A CA 1
ATOM 4019 C C . GLU A 1 509 ? -24.629 -19.055 -0.797 1.00 91.94 509 GLU A C 1
ATOM 4021 O O . GLU A 1 509 ? -25.643 -19.023 -1.501 1.00 91.94 509 GLU A O 1
ATOM 4026 N N . ALA A 1 510 ? -24.656 -19.437 0.485 1.00 93.38 510 ALA A N 1
ATOM 4027 C CA . ALA A 1 510 ? -25.870 -19.884 1.164 1.00 93.38 510 ALA A CA 1
ATOM 4028 C C . ALA A 1 510 ? -26.966 -18.808 1.139 1.00 93.38 510 ALA A C 1
ATOM 4030 O O . ALA A 1 510 ? -28.116 -19.093 0.796 1.00 93.38 510 ALA A O 1
ATOM 4031 N N . THR A 1 511 ? -26.613 -17.552 1.435 1.00 94.38 511 THR A N 1
ATOM 4032 C CA . THR A 1 511 ? -27.572 -16.436 1.430 1.00 94.38 511 THR A CA 1
ATOM 4033 C C . THR A 1 511 ? -28.098 -16.155 0.025 1.00 94.38 511 THR A C 1
ATOM 4035 O O . THR A 1 511 ? -29.310 -16.041 -0.167 1.00 94.38 511 THR A O 1
ATOM 4038 N N . THR A 1 512 ? -27.221 -16.150 -0.981 1.00 92.69 512 THR A N 1
ATOM 4039 C CA . THR A 1 512 ? -27.618 -15.969 -2.386 1.00 92.69 512 THR A CA 1
ATOM 4040 C C . THR A 1 512 ? -28.603 -17.060 -2.821 1.00 92.69 512 THR A C 1
ATOM 4042 O O . THR A 1 512 ? -29.618 -16.777 -3.465 1.00 92.69 512 THR A O 1
ATOM 4045 N N . HIS A 1 513 ? -28.348 -18.311 -2.423 1.00 92.62 513 HIS A N 1
ATOM 4046 C CA . HIS A 1 513 ? -29.234 -19.435 -2.705 1.00 92.62 513 HIS A CA 1
ATOM 4047 C C . HIS A 1 513 ? -30.599 -19.271 -2.017 1.00 92.62 513 HIS A C 1
ATOM 4049 O O . HIS A 1 513 ? -31.633 -19.389 -2.679 1.00 92.62 513 HIS A O 1
ATOM 4055 N N . LEU A 1 514 ? -30.627 -18.927 -0.726 1.00 91.88 514 LEU A N 1
ATOM 4056 C CA . LEU A 1 514 ? -31.864 -18.675 0.025 1.00 91.88 514 LEU A CA 1
ATOM 4057 C C . LEU A 1 514 ? -32.708 -17.560 -0.603 1.00 91.88 514 LEU A C 1
ATOM 4059 O O . LEU A 1 514 ? -33.920 -17.714 -0.775 1.00 91.88 514 LEU A O 1
ATOM 4063 N N . ARG A 1 515 ? -32.076 -16.456 -1.015 1.00 91.81 515 ARG A N 1
ATOM 4064 C CA . ARG A 1 515 ? -32.775 -15.351 -1.686 1.00 91.81 515 ARG A CA 1
ATOM 4065 C C . ARG A 1 515 ? -33.312 -15.743 -3.056 1.00 91.81 515 ARG A C 1
ATOM 4067 O O . ARG A 1 515 ? -34.420 -15.337 -3.403 1.00 91.81 515 ARG A O 1
ATOM 4074 N N . SER A 1 516 ? -32.601 -16.589 -3.806 1.00 90.19 516 SER A N 1
ATOM 4075 C CA . SER A 1 516 ? -33.104 -17.129 -5.080 1.00 90.19 516 SER A CA 1
ATOM 4076 C C . SER A 1 516 ? -34.362 -17.995 -4.912 1.00 90.19 516 SER A C 1
ATOM 4078 O O . SER A 1 516 ? -35.201 -18.050 -5.811 1.00 90.19 516 SER A O 1
ATOM 4080 N N . GLN A 1 517 ? -34.531 -18.610 -3.737 1.00 88.75 517 GLN A N 1
ATOM 4081 C CA . GLN A 1 517 ? -35.712 -19.384 -3.347 1.00 88.75 517 GLN A CA 1
ATOM 4082 C C . GLN A 1 517 ? -36.791 -18.541 -2.642 1.00 88.75 517 GLN A C 1
ATOM 4084 O O . GLN A 1 517 ? -37.738 -19.096 -2.090 1.00 88.75 517 GLN A O 1
ATOM 4089 N N . LEU A 1 518 ? -36.686 -17.206 -2.696 1.00 87.56 518 LEU A N 1
ATOM 4090 C CA . LEU A 1 518 ? -37.634 -16.256 -2.100 1.00 87.56 518 LEU A CA 1
ATOM 4091 C C . LEU A 1 518 ? -37.750 -16.357 -0.570 1.00 87.56 518 LEU A C 1
ATOM 4093 O O . LEU A 1 518 ? -38.784 -15.997 -0.005 1.00 87.56 518 LEU A O 1
ATOM 4097 N N . TYR A 1 519 ? -36.699 -16.802 0.122 1.00 89.56 519 TYR A N 1
ATOM 4098 C CA . TYR A 1 519 ? -36.646 -16.712 1.579 1.00 89.56 519 TYR A CA 1
ATOM 4099 C C . TYR A 1 519 ? -36.581 -15.238 2.005 1.00 89.56 519 TYR A C 1
ATOM 4101 O O . TYR A 1 519 ? -35.679 -14.514 1.583 1.00 89.56 519 TYR A O 1
ATOM 4109 N N . GLN A 1 520 ? -37.539 -14.775 2.817 1.00 88.44 520 GLN A N 1
ATOM 4110 C CA . GLN A 1 520 ? -37.686 -13.353 3.184 1.00 88.44 520 GLN A CA 1
ATOM 4111 C C . GLN A 1 520 ? -37.356 -13.029 4.642 1.00 88.44 520 GLN A C 1
ATOM 4113 O O . GLN A 1 520 ? -37.375 -11.864 5.025 1.00 88.44 520 GLN A O 1
ATOM 4118 N N . LYS A 1 521 ? -37.070 -14.037 5.469 1.00 91.38 521 LYS A N 1
ATOM 4119 C CA . LYS A 1 521 ? -36.730 -13.794 6.874 1.00 91.38 521 LYS A CA 1
ATOM 4120 C C . LYS A 1 521 ? -35.352 -13.115 6.979 1.00 91.38 521 LYS A C 1
ATOM 4122 O O . LYS A 1 521 ? -34.543 -13.281 6.054 1.00 91.38 521 LYS A O 1
ATOM 4127 N N . PRO A 1 522 ? -35.080 -12.392 8.080 1.00 93.38 522 PRO A N 1
ATOM 4128 C CA . PRO A 1 522 ? -33.809 -11.719 8.297 1.00 93.38 522 PRO A CA 1
ATOM 4129 C C . PRO A 1 522 ? -32.621 -12.693 8.341 1.00 93.38 522 PRO A C 1
ATOM 4131 O O . PRO A 1 522 ? -32.655 -13.685 9.075 1.00 93.38 522 PRO A O 1
ATOM 4134 N N . ILE A 1 523 ? -31.567 -12.393 7.581 1.00 94.94 523 ILE A N 1
ATOM 4135 C CA . ILE A 1 523 ? -30.268 -13.076 7.594 1.00 94.94 523 ILE A CA 1
ATOM 4136 C C . ILE A 1 523 ? -29.205 -12.063 8.025 1.00 94.94 523 ILE A C 1
ATOM 4138 O O . ILE A 1 523 ? -28.867 -11.141 7.283 1.00 94.94 523 ILE A O 1
ATOM 4142 N N . ILE A 1 524 ? -28.670 -12.250 9.228 1.00 93.69 524 ILE A N 1
ATOM 4143 C CA . ILE A 1 524 ? -27.655 -11.398 9.841 1.00 93.69 524 ILE A CA 1
ATOM 4144 C C . ILE A 1 524 ? -26.284 -12.046 9.663 1.00 93.69 524 ILE A C 1
ATOM 4146 O O . ILE A 1 524 ? -26.044 -13.157 10.138 1.00 93.69 524 ILE A O 1
ATOM 4150 N N . ALA A 1 525 ? -25.374 -11.335 9.009 1.00 91.38 525 ALA A N 1
ATOM 4151 C CA . ALA A 1 525 ? -24.003 -11.768 8.803 1.00 91.38 525 ALA A CA 1
ATOM 4152 C C . ALA A 1 525 ? -23.231 -11.770 10.129 1.00 91.38 525 ALA A C 1
ATOM 4154 O O . ALA A 1 525 ? -23.186 -10.751 10.815 1.00 91.38 525 ALA A O 1
ATOM 4155 N N . LEU A 1 526 ? -22.568 -12.869 10.472 1.00 88.88 526 LEU A N 1
ATOM 4156 C CA . LEU A 1 526 ? -21.585 -12.920 11.546 1.00 88.88 526 LEU A CA 1
ATOM 4157 C C . LEU A 1 526 ? -20.187 -12.870 10.921 1.00 88.88 526 LEU A C 1
ATOM 4159 O O . LEU A 1 526 ? -19.716 -13.866 10.384 1.00 88.88 526 LEU A O 1
ATOM 4163 N N . THR A 1 527 ? -19.498 -11.731 10.986 1.00 80.69 527 THR A N 1
ATOM 4164 C CA . THR A 1 527 ? -18.205 -11.562 10.292 1.00 80.69 527 THR A CA 1
ATOM 4165 C C . THR A 1 527 ? -17.094 -11.085 11.216 1.00 80.69 527 THR A C 1
ATOM 4167 O O . THR A 1 527 ? -17.300 -10.234 12.076 1.00 80.69 527 THR A O 1
ATOM 4170 N N . ALA A 1 528 ? -15.884 -11.613 11.028 1.00 67.88 528 ALA A N 1
ATOM 4171 C CA . ALA A 1 528 ? -14.667 -11.082 11.650 1.00 67.88 528 ALA A CA 1
ATOM 4172 C C . ALA A 1 528 ? -14.051 -9.911 10.856 1.00 67.88 528 ALA A C 1
ATOM 4174 O O . ALA A 1 528 ? -13.125 -9.251 11.345 1.00 67.88 528 ALA A O 1
ATOM 4175 N N . GLY A 1 529 ? -14.523 -9.703 9.623 1.00 58.88 529 GLY A N 1
ATOM 4176 C CA . GLY A 1 529 ? -14.032 -8.710 8.683 1.00 58.88 529 GLY A CA 1
ATOM 4177 C C . GLY A 1 529 ? -14.812 -7.409 8.772 1.00 58.88 529 GLY A C 1
ATOM 4178 O O . GLY A 1 529 ? -16.012 -7.366 8.520 1.00 58.88 529 GLY A O 1
ATOM 4179 N N . THR A 1 530 ? -14.109 -6.335 9.115 1.00 59.97 530 THR A N 1
ATOM 4180 C CA . THR A 1 530 ? -14.653 -4.974 9.130 1.00 59.97 530 THR A CA 1
ATOM 4181 C C . THR A 1 530 ? -14.439 -4.255 7.797 1.00 59.97 530 THR A C 1
ATOM 4183 O O . THR A 1 530 ? -14.781 -3.090 7.684 1.00 59.97 530 THR A O 1
ATOM 4186 N N . THR A 1 531 ? -13.832 -4.880 6.786 1.00 63.84 531 THR A N 1
ATOM 4187 C CA . THR A 1 531 ? -13.487 -4.177 5.541 1.00 63.84 531 THR A CA 1
ATOM 4188 C C . THR A 1 531 ? -14.736 -3.809 4.737 1.00 63.84 531 THR A C 1
ATOM 4190 O O . THR A 1 531 ? -15.740 -4.527 4.745 1.00 63.84 531 THR A O 1
ATOM 4193 N N . LEU A 1 532 ? -14.664 -2.683 4.019 1.00 67.50 532 LEU A N 1
ATOM 4194 C CA . LEU A 1 532 ? -15.729 -2.208 3.128 1.00 67.50 532 LEU A CA 1
ATOM 4195 C C . LEU A 1 532 ? -16.120 -3.271 2.092 1.00 67.50 532 LEU A C 1
ATOM 4197 O O . LEU A 1 532 ? -17.303 -3.546 1.927 1.00 67.50 532 LEU A O 1
ATOM 4201 N N . GLU A 1 533 ? -15.136 -3.931 1.479 1.00 70.50 533 GLU A N 1
ATOM 4202 C CA . GLU A 1 533 ? -15.357 -4.981 0.476 1.00 70.50 533 GLU A CA 1
ATOM 4203 C C . GLU A 1 533 ? -16.149 -6.174 1.038 1.00 70.50 533 GLU A C 1
ATOM 4205 O O . GLU A 1 533 ? -17.052 -6.699 0.387 1.00 70.50 533 GLU A O 1
ATOM 4210 N N . GLU A 1 534 ? -15.862 -6.594 2.275 1.00 72.81 534 GLU A N 1
ATOM 4211 C CA . GLU A 1 534 ? -16.548 -7.729 2.895 1.00 72.81 534 GLU A CA 1
ATOM 4212 C C . GLU A 1 534 ? -17.979 -7.361 3.309 1.00 72.81 534 GLU A C 1
ATOM 4214 O O . GLU A 1 534 ? -18.895 -8.161 3.107 1.00 72.81 534 GLU A O 1
ATOM 4219 N N . ARG A 1 535 ? -18.207 -6.127 3.787 1.00 75.88 535 ARG A N 1
ATOM 4220 C CA . ARG A 1 535 ? -19.561 -5.598 4.026 1.00 75.88 535 ARG A CA 1
ATOM 4221 C C . ARG A 1 535 ? -20.372 -5.475 2.738 1.00 75.88 535 ARG A C 1
ATOM 4223 O O . ARG A 1 535 ? -21.519 -5.916 2.708 1.00 75.88 535 ARG A O 1
ATOM 4230 N N . GLU A 1 536 ? -19.797 -4.913 1.676 1.00 80.94 536 GLU A N 1
ATOM 4231 C CA . GLU A 1 536 ? -20.454 -4.822 0.366 1.00 80.94 536 GLU A CA 1
ATOM 4232 C C . GLU A 1 536 ? -20.828 -6.208 -0.151 1.00 80.94 536 GLU A C 1
ATOM 4234 O O . GLU A 1 536 ? -21.952 -6.417 -0.605 1.00 80.94 536 GLU A O 1
ATOM 4239 N N . LYS A 1 537 ? -19.932 -7.188 0.001 1.00 82.75 537 LYS A N 1
ATOM 4240 C CA . LYS A 1 537 ? -20.204 -8.579 -0.364 1.00 82.75 537 LYS A CA 1
ATOM 4241 C C . LYS A 1 537 ? -21.360 -9.183 0.447 1.00 82.75 537 LYS A C 1
ATOM 4243 O O . LYS A 1 537 ? -22.185 -9.885 -0.137 1.00 82.75 537 LYS A O 1
ATOM 4248 N N . CYS A 1 538 ? -21.470 -8.880 1.747 1.00 85.19 538 CYS A N 1
ATOM 4249 C CA . CYS A 1 538 ? -22.607 -9.308 2.578 1.00 85.19 538 CYS A CA 1
ATOM 4250 C C . CYS A 1 538 ? -23.925 -8.760 2.009 1.00 85.19 538 CYS A C 1
ATOM 4252 O O . CYS A 1 538 ? -24.847 -9.526 1.718 1.00 85.19 538 CYS A O 1
ATOM 4254 N N . MET A 1 539 ? -23.986 -7.450 1.760 1.00 84.19 539 MET A N 1
ATOM 4255 C CA . MET A 1 539 ? -25.198 -6.799 1.251 1.00 84.19 539 MET A CA 1
ATOM 4256 C C . MET A 1 539 ? -25.564 -7.273 -0.162 1.00 84.19 539 MET A C 1
ATOM 4258 O O . MET A 1 539 ? -26.726 -7.563 -0.432 1.00 84.19 539 MET A O 1
ATOM 4262 N N . LEU A 1 540 ? -24.579 -7.416 -1.057 1.00 85.75 540 LEU A N 1
ATOM 4263 C CA . LEU A 1 540 ? -24.789 -7.906 -2.425 1.00 85.75 540 LEU A CA 1
ATOM 4264 C C . LEU A 1 540 ? -25.283 -9.356 -2.464 1.00 85.75 540 LEU A C 1
ATOM 4266 O O . LEU A 1 540 ? -26.047 -9.710 -3.360 1.00 85.75 540 LEU A O 1
ATOM 4270 N N . SER A 1 541 ? -24.881 -10.183 -1.494 1.00 87.38 541 SER A N 1
ATOM 4271 C CA . SER A 1 541 ? -25.388 -11.555 -1.362 1.00 87.38 541 SER A CA 1
ATOM 4272 C C . SER A 1 541 ? -26.840 -11.622 -0.867 1.00 87.38 541 SER A C 1
ATOM 4274 O O . SER A 1 541 ? -27.494 -12.653 -1.021 1.00 87.38 541 SER A O 1
ATOM 4276 N N . GLY A 1 542 ? -27.366 -10.517 -0.322 1.00 87.69 542 GLY A N 1
ATOM 4277 C CA . GLY A 1 542 ? -28.733 -10.400 0.182 1.00 87.69 542 GLY A CA 1
ATOM 4278 C C . GLY A 1 542 ? -28.880 -10.606 1.692 1.00 87.69 542 GLY A C 1
ATOM 4279 O O . GLY A 1 542 ? -29.977 -10.949 2.137 1.00 87.69 542 GLY A O 1
ATOM 4280 N N . MET A 1 543 ? -27.805 -10.432 2.470 1.00 91.81 543 MET A N 1
ATOM 4281 C CA . MET A 1 543 ? -27.873 -10.345 3.936 1.00 91.81 543 MET A CA 1
ATOM 4282 C C . MET A 1 543 ? -28.471 -8.995 4.358 1.00 91.81 543 MET A C 1
ATOM 4284 O O . MET A 1 543 ? -28.280 -7.989 3.674 1.00 91.81 543 MET A O 1
ATOM 4288 N N . ASP A 1 544 ? -29.194 -8.975 5.475 1.00 90.19 544 ASP A N 1
ATOM 4289 C CA . ASP A 1 544 ? -29.972 -7.809 5.908 1.00 90.19 544 ASP A CA 1
ATOM 4290 C C . ASP A 1 544 ? -29.236 -6.914 6.911 1.00 90.19 544 ASP A C 1
ATOM 4292 O O . ASP A 1 544 ? -29.499 -5.713 6.992 1.00 90.19 544 ASP A O 1
ATOM 4296 N N . ASP A 1 545 ? -28.326 -7.490 7.695 1.00 89.81 545 ASP A N 1
ATOM 4297 C CA . ASP A 1 545 ? -27.546 -6.766 8.697 1.00 89.81 545 ASP A CA 1
ATOM 4298 C C . ASP A 1 545 ? -26.244 -7.503 9.016 1.00 89.81 545 ASP A C 1
ATOM 4300 O O . ASP A 1 545 ? -26.026 -8.630 8.566 1.00 89.81 545 ASP A O 1
ATOM 4304 N N . ILE A 1 546 ? -25.376 -6.871 9.805 1.00 87.12 546 ILE A N 1
ATOM 4305 C CA . ILE A 1 546 ? -24.046 -7.391 10.124 1.00 87.12 546 ILE A CA 1
ATOM 4306 C C . ILE A 1 546 ? -23.778 -7.274 11.624 1.00 87.12 546 ILE A C 1
ATOM 4308 O O . ILE A 1 546 ? -23.879 -6.197 12.206 1.00 87.12 546 ILE A O 1
ATOM 4312 N N . LEU A 1 547 ? -23.353 -8.381 12.231 1.00 84.62 547 LEU A N 1
ATOM 4313 C CA . LEU A 1 547 ? -22.848 -8.460 13.594 1.00 84.62 547 LEU A CA 1
ATOM 4314 C C . LEU A 1 547 ? -21.361 -8.838 13.576 1.00 84.62 547 LEU A C 1
ATOM 4316 O O . LEU A 1 547 ? -20.972 -9.936 13.168 1.00 84.62 547 LEU A O 1
ATOM 4320 N N . THR A 1 548 ? -20.517 -7.911 14.020 1.00 79.88 548 THR A N 1
ATOM 4321 C CA . THR A 1 548 ? -19.063 -8.091 14.006 1.00 79.88 548 THR A CA 1
ATOM 4322 C C . THR A 1 548 ? -18.617 -9.028 15.131 1.00 79.88 548 THR A C 1
ATOM 4324 O O . THR A 1 548 ? -18.978 -8.848 16.290 1.00 79.88 548 THR A O 1
ATOM 4327 N N . LYS A 1 549 ? -17.797 -10.030 14.806 1.00 74.19 549 LYS A N 1
ATOM 4328 C CA . LYS A 1 549 ? -17.154 -10.922 15.778 1.00 74.19 549 LYS A CA 1
ATOM 4329 C C . LYS A 1 549 ? -15.880 -10.271 16.352 1.00 74.19 549 LYS A C 1
ATOM 4331 O O . LYS A 1 549 ? -15.040 -9.818 15.569 1.00 74.19 549 LYS A O 1
ATOM 4336 N N . PRO A 1 550 ? -15.641 -10.322 17.678 1.00 61.09 550 PRO A N 1
ATOM 4337 C CA . PRO A 1 550 ? -16.494 -10.926 18.703 1.00 61.09 550 PRO A CA 1
ATOM 4338 C C . PRO A 1 550 ? -17.647 -9.996 19.108 1.00 61.09 550 PRO A C 1
ATOM 4340 O O . PRO A 1 550 ? -17.422 -8.815 19.351 1.00 61.09 550 PRO A O 1
ATOM 4343 N N . TYR A 1 551 ? -18.849 -10.561 19.233 1.00 75.31 551 TYR A N 1
ATOM 4344 C CA . TYR A 1 551 ? -20.047 -9.862 19.696 1.00 75.31 551 TYR A CA 1
ATOM 4345 C C . TYR A 1 551 ? -20.403 -10.255 21.128 1.00 75.31 551 TYR A C 1
ATOM 4347 O O . TYR A 1 551 ? -20.150 -11.373 21.579 1.00 75.31 551 TYR A O 1
ATOM 4355 N N . THR A 1 552 ? -21.026 -9.332 21.849 1.00 75.19 552 THR A N 1
ATOM 4356 C CA . THR A 1 552 ? -21.490 -9.529 23.223 1.00 75.19 552 THR A CA 1
ATOM 4357 C C . THR A 1 552 ? -22.948 -9.985 23.264 1.00 75.19 552 THR A C 1
ATOM 4359 O O . THR A 1 552 ? -23.730 -9.744 22.344 1.00 75.19 552 THR A O 1
ATOM 4362 N N . ALA A 1 553 ? -23.374 -10.563 24.393 1.00 72.62 553 ALA A N 1
ATOM 4363 C CA . ALA A 1 553 ? -24.785 -10.895 24.613 1.00 72.62 553 ALA A CA 1
ATOM 4364 C C . ALA A 1 553 ? -25.709 -9.665 24.484 1.00 72.62 553 ALA A C 1
ATOM 4366 O O . ALA A 1 553 ? -26.867 -9.796 24.101 1.00 72.62 553 ALA A O 1
ATOM 4367 N N . ARG A 1 554 ? -25.211 -8.460 24.795 1.00 71.81 554 ARG A N 1
ATOM 4368 C CA . ARG A 1 554 ? -25.986 -7.221 24.662 1.00 71.81 554 ARG A CA 1
ATOM 4369 C C . ARG A 1 554 ? -26.205 -6.850 23.194 1.00 71.81 554 ARG A C 1
ATOM 4371 O O . ARG A 1 554 ? -27.326 -6.514 22.835 1.00 71.81 554 ARG A O 1
ATOM 4378 N N . GLU A 1 555 ? -25.166 -6.930 22.367 1.00 76.38 555 GLU A N 1
ATOM 4379 C CA . GLU A 1 555 ? -25.250 -6.634 20.928 1.00 76.38 555 GLU A CA 1
ATOM 4380 C C . GLU A 1 555 ? -26.123 -7.653 20.197 1.00 76.38 555 GLU A C 1
ATOM 4382 O O . GLU A 1 555 ? -26.990 -7.270 19.414 1.00 76.38 555 GLU A O 1
ATOM 4387 N N . LEU A 1 556 ? -25.967 -8.940 20.527 1.00 84.19 556 LEU A N 1
ATOM 4388 C CA . LEU A 1 556 ? -26.814 -10.005 19.994 1.00 84.19 556 LEU A CA 1
ATOM 4389 C C . LEU A 1 556 ? -28.293 -9.746 20.314 1.00 84.19 556 LEU A C 1
ATOM 4391 O O . LEU A 1 556 ? -29.144 -9.825 19.431 1.00 84.19 556 LEU A O 1
ATOM 4395 N N . LYS A 1 557 ? -28.597 -9.372 21.563 1.00 81.81 557 LYS A N 1
ATOM 4396 C CA . LYS A 1 557 ? -29.958 -9.022 21.983 1.00 81.81 557 LYS A CA 1
ATOM 4397 C C . LYS A 1 557 ? -30.500 -7.806 21.229 1.00 81.81 557 LYS A C 1
ATOM 4399 O O . LYS A 1 557 ? -31.638 -7.847 20.776 1.00 81.81 557 LYS A O 1
ATOM 4404 N N . ALA A 1 558 ? -29.694 -6.757 21.076 1.00 78.31 558 ALA A N 1
ATOM 4405 C CA . ALA A 1 558 ? -30.101 -5.540 20.378 1.00 78.31 558 ALA A CA 1
ATOM 4406 C C . ALA A 1 558 ? -30.442 -5.803 18.902 1.00 78.31 558 ALA A C 1
ATOM 4408 O O . ALA A 1 558 ? -31.405 -5.239 18.391 1.00 78.31 558 ALA A O 1
ATOM 4409 N N . ILE A 1 559 ? -29.699 -6.687 18.225 1.00 85.88 559 ILE A N 1
ATOM 4410 C CA . ILE A 1 559 ? -30.028 -7.096 16.853 1.00 85.88 559 ILE A CA 1
ATOM 4411 C C . ILE A 1 559 ? -31.334 -7.885 16.798 1.00 85.88 559 ILE A C 1
ATOM 4413 O O . ILE A 1 559 ? -32.149 -7.633 15.915 1.00 85.88 559 ILE A O 1
ATOM 4417 N N . ILE A 1 560 ? -31.561 -8.810 17.733 1.00 87.19 560 ILE A N 1
ATOM 4418 C CA . ILE A 1 560 ? -32.819 -9.566 17.777 1.00 87.19 560 ILE A CA 1
ATOM 4419 C C . ILE A 1 560 ? -33.998 -8.604 17.981 1.00 87.19 560 ILE A C 1
ATOM 4421 O O . ILE A 1 560 ? -34.963 -8.665 17.234 1.00 87.19 560 ILE A O 1
ATOM 4425 N N . GLU A 1 561 ? -33.898 -7.666 18.925 1.00 84.19 561 GLU A N 1
ATOM 4426 C CA . GLU A 1 561 ? -34.941 -6.659 19.185 1.00 84.19 561 GLU A CA 1
ATOM 4427 C C . GLU A 1 561 ? -35.143 -5.670 18.024 1.00 84.19 561 GLU A C 1
ATOM 4429 O O . GLU A 1 561 ? -36.211 -5.080 17.894 1.00 84.19 561 GLU A O 1
ATOM 4434 N N . LYS A 1 562 ? -34.130 -5.463 17.175 1.00 83.88 562 LYS A N 1
ATOM 4435 C CA . LYS A 1 562 ? -34.240 -4.610 15.984 1.00 83.88 562 LYS A CA 1
ATOM 4436 C C . LYS A 1 562 ? -35.099 -5.252 14.891 1.00 83.88 562 LYS A C 1
ATOM 4438 O O . LYS A 1 562 ? -35.784 -4.533 14.166 1.00 83.88 562 LYS A O 1
ATOM 4443 N N . TRP A 1 563 ? -35.022 -6.573 14.743 1.00 83.19 563 TRP A N 1
ATOM 4444 C CA . TRP A 1 563 ? -35.627 -7.305 13.626 1.00 83.19 563 TRP A CA 1
ATOM 4445 C C . TRP A 1 563 ? -36.931 -8.038 13.982 1.00 83.19 563 TRP A C 1
ATOM 4447 O O . TRP A 1 563 ? -37.613 -8.503 13.067 1.00 83.19 563 TRP A O 1
ATOM 4457 N N . MET A 1 564 ? -37.292 -8.111 15.270 1.00 80.31 564 MET A N 1
ATOM 4458 C CA . MET A 1 564 ? -38.451 -8.847 15.805 1.00 80.31 564 MET A CA 1
ATOM 4459 C C . MET A 1 564 ? -39.373 -7.939 16.618 1.00 80.31 564 MET A C 1
ATOM 4461 O O . MET A 1 564 ? -40.611 -8.008 16.410 1.00 80.31 564 MET A O 1
#

Foldseek 3Di:
DDPVVVVVVVVVVVVVVVVVVVVVVVVVVVVVVVVVVVVVVVVVVVVLVVVQVVLLVVLLVLLVVLCVVLLVVLVPDQDALVSVQVSQVSNCPDPWFPWKKKAFQCVQAPRYPDRIHIDDDDDDDDADPDFDDDPQKTWDFQDAPNDGGIIMITGTDPGPYDPVSVVVSCVSVSVSVSVSSNVRSVVVVVVVVVVVVVVVLVVLVVVLVVLLVVVPVVLLLQLLVLVVVCPDDDDPVVNVVSVVSNVVSVQVVVLSVLVSLVSCLVSVNDDWDWDKDAPVVLVVVLCVPPVVVCVVLAEAEEEEEDDDDFGIWTTRSVLVSLLVCLLVVVLSLQANYYYWYWYWYDDDQKIKIKIWHQGQWADPVCQVCLLPFQDDRDPPPPDRRDDRSRSSVSSQSSLVVQVKHWDKDIDGNRTIMIMIMGGIDRDPDPPPPPDDPDDDPPPDQQLPAEEEEEAQDPSVVVSVVVLSVVSNHHYDYHNALVSVVVVVVVDPHQEYEAEQDHPPHGRLRSLLVCVVVVNDHAYEYEYCDPDPVSVVSCVVSPHDYYDHPPDDSVRVVVVVVVRD

Organism: NCBI:txid2302434

Solvent-accessible surface area (backbone atoms only — not comparable to full-atom values): 31102 Å² total; per-residue (Å²): 133,64,71,66,61,57,51,50,55,50,52,50,51,51,51,51,52,49,52,51,50,51,54,50,49,52,52,51,52,50,54,52,49,55,52,51,55,52,49,52,54,53,50,55,50,51,54,51,52,51,54,38,53,52,52,52,50,54,49,52,54,49,49,51,53,49,49,58,53,49,56,51,45,55,75,75,44,82,77,35,60,66,60,53,43,51,50,38,55,60,63,29,71,49,96,50,29,70,28,29,30,41,39,44,57,50,93,74,36,97,61,38,86,64,47,64,41,65,67,68,82,88,82,84,79,80,74,61,90,55,76,45,77,54,96,51,32,39,40,36,48,30,54,49,97,90,40,76,50,26,36,42,37,38,34,43,49,100,56,85,66,59,68,68,59,54,52,61,62,46,48,62,54,48,54,50,49,29,52,44,52,47,50,52,46,52,52,51,54,52,49,54,53,48,51,53,51,53,51,54,51,50,52,52,51,53,51,55,56,49,51,52,51,67,57,46,55,62,50,50,52,52,46,49,53,47,55,58,56,70,76,48,98,68,54,73,70,56,50,50,53,49,51,52,50,44,52,52,46,51,50,50,49,51,53,50,49,52,54,47,50,49,51,31,49,78,67,70,67,66,79,84,61,67,38,81,47,37,61,69,58,56,50,52,51,53,47,72,64,44,50,64,57,30,56,76,59,61,32,48,78,47,84,50,72,80,47,84,67,70,78,30,40,42,37,37,62,67,60,53,49,49,40,49,51,43,53,52,50,48,39,62,70,52,32,81,57,52,47,38,42,36,41,38,40,55,55,95,54,30,46,36,41,34,45,34,26,47,17,55,38,49,53,75,78,42,62,77,46,47,53,40,74,62,39,65,89,61,94,77,67,76,94,77,77,90,72,80,28,38,60,52,26,47,36,48,52,53,30,47,75,41,73,28,51,70,47,80,50,56,42,69,68,60,6,37,35,41,37,39,34,34,57,42,47,76,48,88,67,77,68,85,73,85,75,80,83,89,69,84,74,69,76,65,58,60,66,74,40,37,33,37,38,31,45,60,49,68,67,58,50,53,52,53,47,54,46,40,55,77,58,54,38,44,68,51,79,24,55,25,25,62,48,40,54,57,47,56,76,74,46,87,56,62,36,33,41,32,29,49,82,35,67,102,30,27,27,44,59,35,37,37,52,41,48,75,71,67,58,79,60,52,35,31,34,40,32,79,64,81,48,66,70,55,49,50,46,40,49,74,27,64,38,74,45,78,47,57,54,90,69,49,64,66,58,55,48,51,53,51,67,72,79,79

Sequence (564 aa):
MDKSELLQRKLQREKSARHQAEMLLEQKSLELYEANEQLKLVLGQLERQNVEGLRKLEFEAHINKALIYFGRAFLTRTLDDGLLSSLLRRLSSNNVINTVFLRLDTELFSTIIGERFGDGIILHGDFTQHVSWQDNDLFMPLSVENQVIGELVVNVGESLIERDFIASQIAPVVDLLCSALSRQIMMTNMQEARNRAEESERSTKEFVAMINHELRTPLNALLGSAELLHGTDMNEEQQEMLKTLSHSGDLLRHIINDLLDFSKMNAGMMDLIPTHFSWPDLRNTMIGIFEPITQEKGIEFFVEVDSEMPTMFFGDFERICQILVNLIGNAIKFTAQGEIKVRAKWHDGQLRVSVSDTGVGITQDAQTQLFDPFVQADRTAKRNYEGTGLGLAICQNLVSLMDGNIKLTSELGKGSEFVFIISLSESDQIVSSVAQENGNCTTKLLENLVILVVDDIRMNQIIITQMLGKMSVQFDIANNGVEALQAIEKGDYDIVFMDCRMPEMDGFEATTHLRSQLYQKPIIALTAGTTLEEREKCMLSGMDDILTKPYTARELKAIIEKWM